Protein AF-A0AAP0NWX2-F1 (afdb_monomer)

Nearest PDB structures (foldseek):
  8ppl-assembly1_Iv  TM=1.596E-01  e=1.992E+00  Homo sap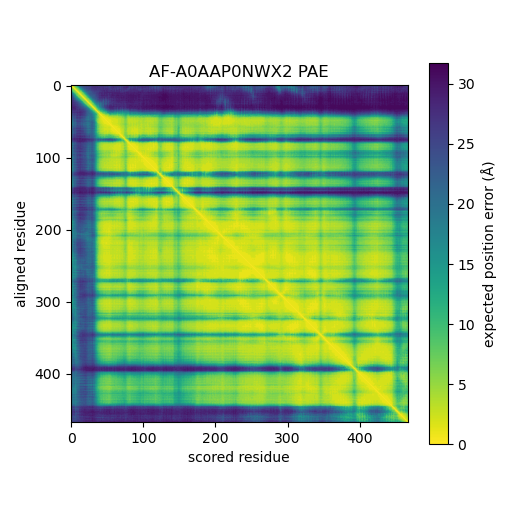iens
  7l2l-assembly1_C  TM=1.118E-01  e=9.864E+00  Rattus norvegicus

Mean predicted aligned error: 10.88 Å

Secondary structure (DSSP, 8-state):
--------------------------------S-TTHHHHHHHHHHHHHHHHHTT--HHHHHHHHHHHHHHHHH-TTS---HHHHHHHHHHH--GGGSSSHHHHHHHHHHHHHHHHHHHS-TTTTTSHHHHHHHHHHHHHHH-SHHHHTS-HHHHHHHHHHHHHHHHHHHTSPPSS--TT--THHHHSHHHHHHHHHHHHGGGB-SS-TTSB-TTHHHHHHHHGGGHHHHT--HHHHHHHHHHHHHHHHHHH--HHHHHHHHHHHHHHHTS---HHHHHHHHTSEEEEEETTEEEEEEHHHHHHHHHHHHHHHHHTTHHHHSTT-HHHHHHHHHHHHHH-EEEE-TTS-EEEEPTTT-HHHHHHHHHHHHHHHHHHHHHHHHHHHHHHHH-----SS-HHHHHHHHHHHHHHHIIIIIHHHHTTT-TTHHHHHHHHHHHHHHTTGGGGGG--S--HHHHHHHHTT--

Foldseek 3Di:
DEDDDDDDDDDDDDDDDDDDDDDDDDDDDDDDDDPPVVVVVVVVVLVVLLCVLLVPDPLRVVQLVVLCVVVCVVCVPDDDAPLNSLLSCLLRDACVSDPDNVVVLVSQLVSLVLLCQQQVFPVNVPDPLSVLLNVLSVCSNPDPCVRPPDDNVVSVVSSVSSVVSVVVQQPDQAPLNDPLHGPSLQRVQVVLLVVVLSLLSSQADPVHNLDGDPCSVVSVVVCVSCCSNSVNDLLNVLLSNLLVLVVSCVVRVNVVSLVSSLVSLLCNVPDDDDVSVVVSQQSQWDWYADPNDIDIGGPSLNSLVSLQVVLLVCLLACVVRDLVPLPVVLSSVSSNLSSAHWDADPVRDIDGHHCVVHLPVQLVVLLNSLLRNLVVVLVVLVVVLVVVVPDPDDDDADSLLVSLVVLVVVLVSCVPRPCVSSCVRHVCSNVSSVVSSCVSSVVVPCVVVVDPDDDPNNVSNVVSVVD

pLDDT: mean 81.98, std 18.94, range [22.3, 98.44]

Sequence (467 aa):
MVAFGFCSHSLEDKKKEKKSRLLSRHKSKREKIYSQSETSQMHLDLFEVVRSQMQIAETMDACIRQSLVQLASSTAYREIYVPQISLELLTGICKYNFPSEKLYIQWKKRQANILEELLCTSASLKTDECRDVKNMLAMIKSNEQWDISSCPLEHAEVLLTIKKYSSKLSSGPGKFGLPGETIYWTSGYHLNIKLYQKLLSCVFDILDESQLVEEAEEILNLMKFTWTALGITQKIHNALYGWLLLKQYVETGEMRLLDHAILEIQKIQGSEKDEKEIAYISCLVCSITINGSKLSVNLVDAIFMSMSVWCGCKLKDYHLNLSQEPMTFKRILTLLVSVGMLASDESGVLKLVRPVTEPELAARLIKGLIENSVHATCKQLNDVYENFNMNSKPRKQHPLAMLAHQVKLIAEKESNDFIPVLRNWCPEAGIVSSMKFHKFYGDKLPFLDKVSCLSEDVICVFLWLLC

Radius of gyration: 30.28 Å; Cα contacts (8 Å, |Δi|>4): 450; chains: 1; bounding box: 86×48×90 Å

Organism: NCBI:txid152371

InterPro domains:
  IPR008528 Protein unc-13 homologue [PTHR31280] (10-462)
  IPR060298 Protein unc-13 homolog, third domain [PF27629] (234-348)

Solvent-accessible surface area (backbone atoms only — not comparable to full-atom values): 26698 Å² total; per-residue (Å²): 98,90,55,76,83,82,85,79,85,89,77,90,78,91,80,83,91,78,93,80,84,89,82,88,81,87,81,82,92,78,84,89,90,60,83,66,64,52,53,56,49,51,52,53,54,51,50,50,51,43,34,56,44,66,69,53,53,66,72,56,51,52,51,52,52,61,30,44,47,58,54,59,71,74,37,85,89,55,92,71,39,66,61,60,53,42,52,39,44,67,71,55,57,58,64,87,81,39,99,40,67,69,58,36,54,53,51,48,33,49,42,37,49,54,41,42,53,55,65,56,31,88,84,44,61,82,37,70,68,36,52,51,47,51,52,52,37,48,48,66,54,70,39,69,47,72,79,73,71,61,56,74,65,58,56,50,51,53,53,50,51,47,49,52,52,52,50,55,54,56,70,42,80,34,92,61,72,52,90,71,41,36,55,53,45,68,63,24,29,73,60,30,51,52,53,48,55,57,55,62,53,40,34,33,29,81,92,45,67,67,40,67,41,94,58,33,68,60,51,56,58,58,49,57,78,46,19,60,50,36,56,50,47,74,60,55,45,28,46,54,48,18,48,50,29,39,52,42,20,74,76,57,66,35,62,67,35,44,52,52,14,41,53,31,39,44,54,52,73,74,47,83,89,51,68,49,60,52,57,50,47,58,64,43,68,30,47,41,55,58,97,85,46,78,44,80,38,25,47,63,58,47,50,26,50,54,52,14,52,54,33,49,63,50,46,40,37,31,67,79,72,27,64,93,36,49,69,58,46,52,49,42,52,51,36,24,53,60,51,10,42,74,41,66,50,99,87,68,50,78,45,70,44,33,48,91,82,39,45,68,63,36,22,51,53,51,48,50,34,52,53,45,18,53,50,54,50,54,50,54,51,46,56,52,46,53,58,56,66,72,50,87,68,92,76,95,71,49,67,66,42,54,49,49,52,52,52,46,57,51,51,54,45,41,58,71,54,46,33,73,60,44,36,79,62,23,77,57,43,60,58,57,54,50,53,49,55,51,48,60,56,54,75,66,48,71,63,59,84,74,58,90,68,89,44,74,62,52,49,50,43,52,62,62,75,79,107

Structure (mmCIF, N/CA/C/O backbone):
data_AF-A0AAP0NWX2-F1
#
_entry.id   AF-A0AAP0NWX2-F1
#
loop_
_atom_site.group_PDB
_atom_site.id
_atom_site.type_symbol
_atom_site.label_atom_id
_atom_site.label_alt_id
_atom_site.label_comp_id
_atom_site.label_asym_id
_atom_site.label_entity_id
_atom_site.label_seq_id
_atom_site.pdbx_PDB_ins_code
_atom_site.Cartn_x
_atom_site.Cartn_y
_atom_site.Cartn_z
_atom_site.occupancy
_atom_site.B_iso_or_equiv
_atom_site.auth_seq_id
_atom_site.auth_comp_id
_atom_site.auth_asym_id
_atom_site.auth_atom_id
_atom_site.pdbx_PDB_model_num
ATOM 1 N N . MET A 1 1 ? 5.489 -0.541 11.997 1.00 29.17 1 MET A N 1
ATOM 2 C CA . MET A 1 1 ? 5.219 -1.319 10.772 1.00 29.17 1 MET A CA 1
ATOM 3 C C . MET A 1 1 ? 6.551 -1.838 10.253 1.00 29.17 1 MET A C 1
ATOM 5 O O . MET A 1 1 ? 7.248 -1.081 9.613 1.00 29.17 1 MET A O 1
ATOM 9 N N . VAL A 1 2 ? 6.974 -3.063 10.579 1.00 22.30 2 VAL A N 1
ATOM 10 C CA . VAL A 1 2 ? 8.194 -3.611 9.957 1.00 22.30 2 VAL A CA 1
ATOM 11 C C . VAL A 1 2 ? 7.811 -4.043 8.542 1.00 22.30 2 VAL A C 1
ATOM 13 O O . VAL A 1 2 ? 7.205 -5.094 8.359 1.00 22.30 2 VAL A O 1
ATOM 16 N N . ALA A 1 3 ? 8.053 -3.177 7.559 1.00 24.89 3 ALA A N 1
ATOM 17 C CA . ALA A 1 3 ? 7.933 -3.526 6.151 1.00 24.89 3 ALA A CA 1
ATOM 18 C C . ALA A 1 3 ? 9.197 -4.301 5.762 1.00 24.89 3 ALA A C 1
ATOM 20 O O . ALA A 1 3 ? 10.256 -3.709 5.566 1.00 24.89 3 ALA A O 1
ATOM 21 N N . PHE A 1 4 ? 9.105 -5.629 5.720 1.00 26.47 4 PHE A N 1
ATOM 22 C CA . PHE A 1 4 ? 10.127 -6.442 5.071 1.00 26.47 4 PHE A CA 1
ATOM 23 C C . PHE A 1 4 ? 9.959 -6.295 3.558 1.00 26.47 4 PHE A C 1
ATOM 25 O O . PHE A 1 4 ? 8.898 -6.600 3.014 1.00 26.47 4 PHE A O 1
ATOM 32 N N . GLY A 1 5 ? 11.001 -5.798 2.891 1.00 27.88 5 GLY A N 1
ATOM 33 C CA . GLY A 1 5 ? 11.106 -5.840 1.439 1.00 27.88 5 GLY A CA 1
ATOM 34 C C . GLY A 1 5 ? 11.200 -7.294 0.990 1.00 27.88 5 GLY A C 1
ATOM 35 O O . GLY A 1 5 ? 12.194 -7.964 1.261 1.00 27.88 5 GLY A O 1
ATOM 36 N N . PHE A 1 6 ? 10.156 -7.787 0.331 1.00 26.56 6 PHE A N 1
ATOM 37 C CA . PHE A 1 6 ? 10.177 -9.094 -0.309 1.00 26.56 6 PHE A CA 1
ATOM 38 C C . PHE A 1 6 ? 10.807 -8.958 -1.695 1.00 26.56 6 PHE A C 1
ATOM 40 O O . PHE A 1 6 ? 10.245 -8.331 -2.590 1.00 26.56 6 PHE A O 1
ATOM 47 N N . CYS A 1 7 ? 11.983 -9.559 -1.861 1.00 24.28 7 CYS A N 1
ATOM 48 C CA . CYS A 1 7 ? 12.506 -9.950 -3.161 1.00 24.28 7 CYS A CA 1
ATOM 49 C C . CYS A 1 7 ? 12.338 -11.471 -3.239 1.00 24.28 7 CYS A C 1
ATOM 51 O O . CYS A 1 7 ? 13.065 -12.202 -2.567 1.00 24.28 7 CYS A O 1
ATOM 53 N N . SER A 1 8 ? 11.331 -11.948 -3.971 1.00 26.86 8 SER A N 1
ATOM 54 C CA . SER A 1 8 ? 11.120 -13.375 -4.228 1.00 26.86 8 SER A CA 1
ATOM 55 C C . SER A 1 8 ? 11.371 -13.692 -5.701 1.00 26.86 8 SER A C 1
ATOM 57 O O . SER A 1 8 ? 10.932 -12.980 -6.605 1.00 26.86 8 SER A O 1
ATOM 59 N N . HIS A 1 9 ? 12.136 -14.762 -5.913 1.00 23.03 9 HIS A N 1
ATOM 60 C CA . HIS A 1 9 ? 12.468 -15.333 -7.210 1.00 23.03 9 HIS A CA 1
ATOM 61 C C . HIS A 1 9 ? 11.254 -16.034 -7.835 1.00 23.03 9 HIS A C 1
ATOM 63 O O . HIS A 1 9 ? 10.495 -16.714 -7.148 1.00 23.03 9 HIS A O 1
ATOM 69 N N . SER A 1 10 ? 11.105 -15.850 -9.147 1.00 23.78 10 SER A N 1
ATOM 70 C CA . SER A 1 10 ? 10.071 -16.441 -9.999 1.00 23.78 10 SER A CA 1
ATOM 71 C C . SER A 1 10 ? 10.256 -17.953 -10.155 1.00 23.78 10 SER A C 1
ATOM 73 O O . SER A 1 10 ? 11.343 -18.400 -10.520 1.00 23.78 10 SER A O 1
ATOM 75 N N . LEU A 1 11 ? 9.180 -18.716 -9.960 1.00 23.06 11 LEU A N 1
ATOM 76 C CA . LEU A 1 11 ? 9.002 -20.062 -10.504 1.00 23.06 11 LEU A CA 1
ATOM 77 C C . LEU A 1 11 ? 7.691 -20.057 -11.295 1.00 23.06 11 LEU A C 1
ATOM 79 O O . LEU A 1 11 ? 6.622 -19.819 -10.738 1.00 23.06 11 LEU A O 1
ATOM 83 N N . GLU A 1 12 ? 7.816 -20.245 -12.608 1.00 26.08 12 GLU A N 1
ATOM 84 C CA . GLU A 1 12 ? 6.704 -20.391 -13.543 1.00 26.08 12 GLU A CA 1
ATOM 85 C C . GLU A 1 12 ? 5.935 -21.680 -13.250 1.00 26.08 12 GLU A C 1
ATOM 87 O O . GLU A 1 12 ? 6.541 -22.745 -13.168 1.00 26.08 12 GLU A O 1
ATOM 92 N N . ASP A 1 13 ? 4.604 -21.606 -13.217 1.00 24.41 13 ASP A N 1
ATOM 93 C CA . ASP A 1 13 ? 3.773 -22.770 -13.507 1.00 24.41 13 ASP A CA 1
ATOM 94 C C . ASP A 1 13 ? 2.505 -22.371 -14.271 1.00 24.41 13 ASP A C 1
ATOM 96 O O . ASP A 1 13 ? 1.693 -21.549 -13.846 1.00 24.41 13 ASP A O 1
ATOM 100 N N . LYS A 1 14 ? 2.348 -22.983 -15.448 1.00 31.62 14 LYS A N 1
ATOM 101 C CA . LYS A 1 14 ? 1.219 -22.814 -16.368 1.00 31.62 14 LYS A CA 1
ATOM 102 C C . LYS A 1 14 ? -0.035 -23.479 -15.798 1.00 31.62 14 LYS A C 1
ATOM 104 O O . LYS A 1 14 ? -0.017 -24.682 -15.535 1.00 31.62 14 LYS A O 1
ATOM 109 N N . LYS A 1 15 ? -1.175 -22.774 -15.760 1.00 28.69 15 LYS A N 1
ATOM 110 C CA . LYS A 1 15 ? -2.492 -23.415 -15.592 1.00 28.69 15 LYS A CA 1
ATOM 111 C C . LYS A 1 15 ? -3.532 -22.961 -16.614 1.00 28.69 15 LYS A C 1
ATOM 113 O O . LYS A 1 15 ? -3.684 -21.790 -16.929 1.00 28.69 15 LYS A O 1
ATOM 118 N N . LYS A 1 16 ? -4.212 -23.986 -17.133 1.00 29.00 16 LYS A N 1
ATOM 119 C CA . LYS A 1 16 ? -5.269 -23.993 -18.146 1.00 29.00 16 LYS A CA 1
ATOM 120 C C . LYS A 1 16 ? -6.567 -23.389 -17.609 1.00 29.00 16 LYS A C 1
ATOM 122 O O . LYS A 1 16 ? -7.012 -23.761 -16.525 1.00 29.00 16 LYS A O 1
ATOM 127 N N . GLU A 1 17 ? -7.205 -22.572 -18.440 1.00 26.56 17 GLU A N 1
ATOM 128 C CA . GLU A 1 17 ? -8.569 -22.074 -18.268 1.00 26.56 17 GLU A CA 1
ATOM 129 C C . GLU A 1 17 ? -9.598 -23.213 -18.152 1.00 26.56 17 GLU A C 1
ATOM 131 O O . GLU A 1 17 ? -9.622 -24.151 -18.957 1.00 26.56 17 GLU A O 1
ATOM 136 N N . LYS A 1 18 ? -10.528 -23.076 -17.203 1.00 26.42 18 LYS A N 1
ATOM 137 C CA . LYS A 1 18 ? -11.835 -23.737 -17.241 1.00 26.42 18 LYS A CA 1
ATOM 138 C C . LYS A 1 18 ? -12.917 -22.708 -16.928 1.00 26.42 18 LYS A C 1
ATOM 140 O O . LYS A 1 18 ? -13.032 -22.240 -15.804 1.00 26.42 18 LYS A O 1
ATOM 145 N N . LYS A 1 19 ? -13.723 -22.391 -17.944 1.00 28.16 19 LYS A N 1
ATOM 146 C CA . LYS A 1 19 ? -14.977 -21.636 -17.829 1.00 28.16 19 LYS A CA 1
ATOM 147 C C . LYS A 1 19 ? -15.970 -22.379 -16.931 1.00 28.16 19 LYS A C 1
ATOM 149 O O . LYS A 1 19 ? -16.298 -23.529 -17.223 1.00 28.16 19 LYS A O 1
ATOM 154 N N . SER A 1 20 ? -16.561 -21.678 -15.970 1.00 28.25 20 SER A N 1
ATOM 155 C CA . SER A 1 20 ? -17.864 -22.025 -15.393 1.00 28.25 20 SER A CA 1
ATOM 156 C C . SER A 1 20 ? -18.819 -20.841 -15.530 1.00 28.25 20 SER A C 1
ATOM 158 O O . SER A 1 20 ? -18.505 -19.717 -15.158 1.00 28.25 20 SER A O 1
ATOM 160 N N . ARG A 1 21 ? -19.970 -21.116 -16.149 1.00 32.41 21 ARG A N 1
ATOM 161 C CA . ARG A 1 21 ? -21.127 -20.224 -16.306 1.00 32.41 21 ARG A CA 1
ATOM 162 C C . ARG A 1 21 ? -22.021 -20.289 -15.057 1.00 32.41 21 ARG A C 1
ATOM 164 O O . ARG A 1 21 ? -22.013 -21.324 -14.397 1.00 32.41 21 ARG A O 1
ATOM 171 N N . LEU A 1 22 ? -22.917 -19.291 -14.951 1.00 28.72 22 LEU A N 1
ATOM 172 C CA . LEU A 1 22 ? -24.149 -19.183 -14.127 1.00 28.72 22 LEU A CA 1
ATOM 173 C C . LEU A 1 22 ? -23.907 -18.445 -12.790 1.00 28.72 22 LEU A C 1
ATOM 175 O O . LEU A 1 22 ? -22.984 -18.802 -12.080 1.00 28.72 22 LEU A O 1
ATOM 179 N N . LEU A 1 23 ? -24.651 -17.403 -12.386 1.00 30.31 23 LEU A N 1
ATOM 180 C CA . LEU A 1 23 ? -26.062 -17.045 -12.607 1.00 30.31 23 LEU A CA 1
ATOM 181 C C . LEU A 1 23 ? -26.246 -15.511 -12.700 1.00 30.31 23 LEU A C 1
ATOM 183 O O . LEU A 1 23 ? -26.022 -14.804 -11.725 1.00 30.31 23 LEU A O 1
ATOM 187 N N . SER A 1 24 ? -26.742 -14.991 -13.827 1.00 27.64 24 SER A N 1
ATOM 188 C CA . SER A 1 24 ? -27.189 -13.594 -13.933 1.00 27.64 24 SER A CA 1
ATOM 189 C C . SER A 1 24 ? -28.643 -13.470 -13.465 1.00 27.64 24 SER A C 1
ATOM 191 O O . SER A 1 24 ? -29.558 -13.963 -14.132 1.00 27.64 24 SER A O 1
ATOM 193 N N . ARG A 1 25 ? -28.885 -12.811 -12.328 1.00 30.16 25 ARG A N 1
ATOM 194 C CA . ARG A 1 25 ? -30.241 -12.537 -11.832 1.00 30.16 25 ARG A CA 1
ATOM 195 C C . ARG A 1 25 ? -30.752 -11.225 -12.436 1.00 30.16 25 ARG A C 1
ATOM 197 O O . ARG A 1 25 ? -30.307 -10.142 -12.075 1.00 30.16 25 ARG A O 1
ATOM 204 N N . HIS A 1 26 ? -31.697 -11.329 -13.368 1.00 31.86 26 HIS A N 1
ATOM 205 C CA . HIS A 1 26 ? -32.399 -10.187 -13.957 1.00 31.86 26 HIS A CA 1
ATOM 206 C C . HIS A 1 26 ? -33.158 -9.382 -12.884 1.00 31.86 26 HIS A C 1
ATOM 208 O O . HIS A 1 26 ? -34.018 -9.935 -12.198 1.00 31.86 26 HIS A O 1
ATOM 214 N N . LYS A 1 27 ? -32.912 -8.069 -12.789 1.00 35.59 27 LYS A N 1
ATOM 215 C CA . LYS A 1 27 ? -33.818 -7.114 -12.128 1.00 35.59 27 LYS A CA 1
ATOM 216 C C . LYS A 1 27 ? -34.510 -6.262 -13.196 1.00 35.59 27 LYS A C 1
ATOM 218 O O . LYS A 1 27 ? -33.868 -5.513 -13.927 1.00 35.59 27 LYS A O 1
ATOM 223 N N . SER A 1 28 ? -35.829 -6.414 -13.311 1.00 32.31 28 SER A N 1
ATOM 224 C CA . SER A 1 28 ? -36.685 -5.599 -14.175 1.00 32.31 28 SER A CA 1
ATOM 225 C C . SER A 1 28 ? -37.014 -4.258 -13.516 1.00 32.31 28 SER A C 1
ATOM 227 O O . SER A 1 28 ? -37.432 -4.224 -12.360 1.00 32.31 28 SER A O 1
ATOM 229 N N . LYS A 1 29 ? -36.900 -3.178 -14.295 1.00 40.47 29 LYS A N 1
ATOM 230 C CA . LYS A 1 29 ? -37.388 -1.819 -14.007 1.00 40.47 29 LYS A CA 1
ATOM 231 C C . LYS A 1 29 ? -38.841 -1.804 -13.503 1.00 40.47 29 LYS A C 1
ATOM 233 O O . LYS A 1 29 ? -39.741 -2.208 -14.238 1.00 40.47 29 LYS A O 1
ATOM 238 N N . ARG A 1 30 ? -39.074 -1.195 -12.338 1.00 31.00 30 ARG A N 1
ATOM 239 C CA . ARG A 1 30 ? -40.299 -0.436 -12.027 1.00 31.00 30 ARG A CA 1
ATOM 240 C C . ARG A 1 30 ? -39.942 0.727 -11.104 1.00 31.00 30 ARG A C 1
ATOM 242 O O . ARG A 1 30 ? -39.325 0.532 -10.067 1.00 31.00 30 ARG A O 1
ATOM 249 N N . GLU A 1 31 ? -40.261 1.933 -11.556 1.00 31.31 31 GLU A N 1
ATOM 250 C CA . GLU A 1 31 ? -39.946 3.195 -10.892 1.00 31.31 31 GLU A CA 1
ATOM 251 C C . GLU A 1 31 ? -40.904 3.517 -9.735 1.00 31.31 31 GLU A C 1
ATOM 253 O O . GLU A 1 31 ? -42.111 3.323 -9.858 1.00 31.31 31 GLU A O 1
ATOM 258 N N . LYS A 1 32 ? -40.311 4.129 -8.697 1.00 41.72 32 LYS A N 1
ATOM 259 C CA . LYS A 1 32 ? -40.834 5.181 -7.802 1.00 41.72 32 LYS A CA 1
ATOM 260 C C . LYS A 1 32 ? -42.114 4.866 -7.012 1.00 41.72 32 LYS A C 1
ATOM 262 O O . LYS A 1 32 ? -43.208 5.038 -7.530 1.00 41.72 32 LYS A O 1
ATOM 267 N N . ILE A 1 33 ? -41.932 4.525 -5.725 1.00 37.34 33 ILE A N 1
ATOM 268 C CA . ILE A 1 33 ? -42.497 5.145 -4.490 1.00 37.34 33 ILE A CA 1
ATOM 269 C C . ILE A 1 33 ? -42.065 4.259 -3.288 1.00 37.34 33 ILE A C 1
ATOM 271 O O . ILE A 1 33 ? -42.912 3.583 -2.752 1.00 37.34 33 ILE A O 1
ATOM 275 N N . TYR A 1 34 ? -40.783 4.181 -2.874 1.00 36.03 34 TYR A N 1
ATOM 276 C CA . TYR A 1 34 ? -40.351 3.525 -1.598 1.00 36.03 34 TYR A CA 1
ATOM 277 C C . TYR A 1 34 ? -38.897 3.900 -1.190 1.00 36.03 34 TYR A C 1
ATOM 279 O O . TYR A 1 34 ? -38.043 3.047 -0.983 1.00 36.03 34 TYR A O 1
ATOM 287 N N . SER A 1 35 ? -38.554 5.187 -1.064 1.00 46.91 35 SER A N 1
ATOM 288 C CA . SER A 1 35 ? -37.136 5.610 -0.975 1.00 46.91 35 SER A CA 1
ATOM 289 C C . SER A 1 35 ? -36.419 5.412 0.378 1.00 46.91 35 SER A C 1
ATOM 291 O O . SER A 1 35 ? -35.196 5.523 0.425 1.00 46.91 35 SER A O 1
ATOM 293 N N . GLN A 1 36 ? -37.121 5.126 1.482 1.00 43.00 36 GLN A N 1
ATOM 294 C CA . GLN A 1 36 ? -36.490 4.905 2.803 1.00 43.00 36 GLN A CA 1
ATOM 295 C C . GLN A 1 36 ? -36.390 3.426 3.204 1.00 43.00 36 GLN A C 1
ATOM 297 O O . GLN A 1 36 ? -35.421 3.036 3.845 1.00 43.00 36 GLN A O 1
ATOM 302 N N . SER A 1 37 ? -37.346 2.582 2.804 1.00 51.66 37 SER A N 1
ATOM 303 C CA . SER A 1 37 ? -37.275 1.139 3.076 1.00 51.66 37 SER A CA 1
ATOM 304 C C . SER A 1 37 ? -36.263 0.431 2.172 1.00 51.66 37 SER A C 1
ATOM 306 O O . SER A 1 37 ? -35.606 -0.508 2.610 1.00 51.66 37 SER A O 1
ATOM 308 N N . GLU A 1 38 ? -36.102 0.897 0.928 1.00 56.00 38 GLU A N 1
ATOM 309 C CA . GLU A 1 38 ? -35.147 0.325 -0.031 1.00 56.00 38 GLU A CA 1
ATOM 310 C C . GLU A 1 38 ? -33.689 0.574 0.376 1.00 56.00 38 GLU A C 1
ATOM 312 O O . GLU A 1 38 ? -32.863 -0.325 0.251 1.00 56.00 38 GLU A O 1
ATOM 317 N N . THR A 1 39 ? -33.368 1.752 0.925 1.00 61.22 39 THR A N 1
ATOM 318 C CA . THR A 1 39 ? -32.007 2.075 1.391 1.00 61.22 39 THR A CA 1
ATOM 319 C C . THR A 1 39 ? -31.630 1.276 2.634 1.00 61.22 39 THR A C 1
ATOM 321 O O . THR A 1 39 ? -30.529 0.733 2.698 1.00 61.22 39 THR A O 1
ATOM 324 N N . SER A 1 40 ? -32.545 1.116 3.597 1.00 67.12 40 SER A N 1
ATOM 325 C CA . SER A 1 40 ? -32.315 0.248 4.759 1.00 67.12 40 SER A CA 1
ATOM 326 C C . SER A 1 40 ? -32.128 -1.219 4.368 1.00 67.12 40 SER A C 1
ATOM 328 O O . SER A 1 40 ? -31.230 -1.867 4.899 1.00 67.12 40 SER A O 1
ATOM 330 N N . GLN A 1 41 ? -32.914 -1.731 3.415 1.00 74.00 41 GLN A N 1
ATOM 331 C CA . GLN A 1 41 ? -32.748 -3.101 2.923 1.00 74.00 41 GLN A CA 1
ATOM 332 C C . GLN A 1 41 ? -31.418 -3.282 2.179 1.00 74.00 41 GLN A C 1
ATOM 334 O O . GLN A 1 41 ? -30.712 -4.254 2.419 1.00 74.00 41 GLN A O 1
ATOM 339 N N . MET A 1 42 ? -31.029 -2.311 1.349 1.00 78.00 42 MET A N 1
ATOM 340 C CA . MET A 1 42 ? -29.745 -2.323 0.646 1.00 78.00 42 MET A CA 1
ATOM 341 C C . MET A 1 42 ? -28.557 -2.362 1.617 1.00 78.00 42 MET A C 1
ATOM 343 O O . MET A 1 42 ? -27.613 -3.116 1.406 1.00 78.00 42 MET A O 1
ATOM 347 N N . HIS A 1 43 ? -28.601 -1.590 2.708 1.00 80.69 43 HIS A N 1
ATOM 348 C CA . HIS A 1 43 ? -27.553 -1.636 3.730 1.00 80.69 43 HIS A CA 1
ATOM 349 C C . HIS A 1 43 ? -27.485 -2.990 4.445 1.00 80.69 43 HIS A C 1
ATOM 351 O O . HIS A 1 43 ? -26.385 -3.460 4.725 1.00 80.69 43 HIS A O 1
ATOM 357 N N . LEU A 1 44 ? -28.627 -3.625 4.729 1.00 84.44 44 LEU A N 1
ATOM 358 C CA . LEU A 1 44 ? -28.660 -4.961 5.332 1.00 84.44 44 LEU A CA 1
ATOM 359 C C . LEU A 1 44 ? -28.017 -6.005 4.417 1.00 84.44 44 LEU A C 1
ATOM 361 O O . LEU A 1 44 ? -27.168 -6.765 4.879 1.00 84.44 44 LEU A O 1
ATOM 365 N N . ASP A 1 45 ? -28.351 -5.978 3.127 1.00 88.69 45 ASP A N 1
ATOM 366 C CA . ASP A 1 45 ? -27.769 -6.880 2.131 1.00 88.69 45 ASP A CA 1
ATOM 367 C C . ASP A 1 45 ? -26.240 -6.673 2.030 1.00 88.69 45 ASP A C 1
ATOM 369 O O . ASP A 1 45 ? -25.476 -7.637 2.042 1.00 88.69 45 ASP A O 1
ATOM 373 N N . LEU A 1 46 ? -25.767 -5.418 2.039 1.00 92.38 46 LEU A N 1
ATOM 374 C CA . LEU A 1 46 ? -24.331 -5.098 2.044 1.00 92.38 46 LEU A CA 1
ATOM 375 C C . LEU A 1 46 ? -23.614 -5.586 3.308 1.00 92.38 46 LEU A C 1
ATOM 377 O O . LEU A 1 46 ? -22.481 -6.063 3.228 1.00 92.38 46 LEU A O 1
ATOM 381 N N . PHE A 1 47 ? -24.244 -5.485 4.482 1.00 91.19 47 PHE A N 1
ATOM 382 C CA . PHE A 1 47 ? -23.652 -6.010 5.711 1.00 91.19 47 PHE A CA 1
ATOM 383 C C . PHE A 1 47 ? -23.498 -7.533 5.672 1.00 91.19 47 PHE A C 1
ATOM 385 O O . PHE A 1 47 ? -22.511 -8.037 6.205 1.00 91.19 47 PHE A O 1
ATOM 392 N N . GLU A 1 48 ? -24.420 -8.257 5.032 1.00 91.88 48 GLU A N 1
ATOM 393 C CA . GLU A 1 48 ? -24.280 -9.702 4.818 1.00 91.88 48 GLU A CA 1
ATOM 394 C C . GLU A 1 48 ? -23.108 -10.032 3.888 1.00 91.88 48 GLU A C 1
ATOM 396 O O . GLU A 1 48 ? -22.326 -10.938 4.190 1.00 91.88 48 GLU A O 1
ATOM 401 N N . VAL A 1 49 ? -22.917 -9.256 2.812 1.00 93.31 49 VAL A N 1
ATOM 402 C CA . VAL A 1 49 ? -21.740 -9.399 1.939 1.00 93.31 49 VAL A CA 1
ATOM 403 C C . VAL A 1 49 ? -20.459 -9.180 2.743 1.00 93.31 49 VAL A C 1
ATOM 405 O O . VAL A 1 49 ? -19.591 -10.051 2.756 1.00 93.31 49 VAL A O 1
ATOM 408 N N . VAL A 1 50 ? -20.358 -8.077 3.493 1.00 93.44 50 VAL A N 1
ATOM 409 C CA . VAL A 1 50 ? -19.181 -7.786 4.332 1.00 93.44 50 VAL A CA 1
ATOM 410 C C . VAL A 1 50 ? -18.943 -8.896 5.357 1.00 93.44 50 VAL A C 1
ATOM 412 O O . VAL A 1 50 ? -17.814 -9.358 5.506 1.00 93.44 50 VAL A O 1
ATOM 415 N N . ARG A 1 51 ? -19.989 -9.375 6.040 1.00 94.62 51 ARG A N 1
ATOM 416 C CA . ARG A 1 51 ? -19.892 -10.477 7.007 1.00 94.62 51 ARG A CA 1
ATOM 417 C C . ARG A 1 51 ? -19.318 -11.738 6.359 1.00 94.62 51 ARG A C 1
ATOM 419 O O . ARG A 1 51 ? -18.419 -12.356 6.936 1.00 94.62 51 ARG A O 1
ATOM 426 N N . SER A 1 52 ? -19.818 -12.100 5.176 1.00 93.31 52 SER A N 1
ATOM 427 C CA . SER A 1 52 ? -19.340 -13.252 4.409 1.00 93.31 52 SER A CA 1
ATOM 428 C C . SER A 1 52 ? -17.876 -13.080 3.999 1.00 93.31 52 SER A C 1
ATOM 430 O O . SER A 1 52 ? -17.064 -13.959 4.280 1.00 93.31 52 SER A O 1
ATOM 432 N N . GLN A 1 53 ? -17.508 -11.924 3.435 1.00 93.56 53 GLN A N 1
ATOM 433 C CA . GLN A 1 53 ? -16.129 -11.621 3.025 1.00 93.56 53 GLN A CA 1
ATOM 434 C C . GLN A 1 53 ? -15.153 -11.596 4.218 1.00 93.56 53 GLN A C 1
ATOM 436 O O . GLN A 1 53 ? -13.996 -11.993 4.107 1.00 93.56 53 GLN A O 1
ATOM 441 N N . MET A 1 54 ? -15.618 -11.209 5.408 1.00 92.19 54 MET A N 1
ATOM 442 C CA . MET A 1 54 ? -14.830 -11.286 6.646 1.00 92.19 54 MET A CA 1
ATOM 443 C C . MET A 1 54 ? -14.827 -12.671 7.305 1.00 92.19 54 MET A C 1
ATOM 445 O O . MET A 1 54 ? -14.160 -12.845 8.328 1.00 92.19 54 MET A O 1
ATOM 449 N N . GLN A 1 55 ? -15.568 -13.639 6.757 1.00 93.38 55 GLN A N 1
ATOM 450 C CA . GLN A 1 55 ? -15.737 -14.988 7.303 1.00 93.38 55 GLN A CA 1
ATOM 451 C C . GLN A 1 55 ? -16.248 -14.977 8.755 1.00 93.38 55 GLN A C 1
ATOM 453 O O . GLN A 1 55 ? -15.820 -15.762 9.605 1.00 93.38 55 GLN A O 1
ATOM 458 N N . ILE A 1 56 ? -17.173 -14.061 9.058 1.00 91.94 56 ILE A N 1
ATOM 459 C CA . ILE A 1 56 ? -17.793 -13.947 10.380 1.00 91.94 56 ILE A CA 1
ATOM 460 C C . ILE A 1 56 ? -19.014 -14.872 10.439 1.00 91.94 56 ILE A C 1
ATOM 462 O O . ILE A 1 56 ? -19.931 -14.782 9.618 1.00 91.94 56 ILE A O 1
ATOM 466 N N . ALA A 1 57 ? -19.040 -15.759 11.435 1.00 91.44 57 ALA A N 1
ATOM 467 C CA . ALA A 1 57 ? -20.173 -16.651 11.672 1.00 91.44 57 ALA A CA 1
ATOM 468 C C . ALA A 1 57 ? -21.439 -15.862 12.048 1.00 91.44 57 ALA A C 1
ATOM 470 O O . ALA A 1 57 ? -21.376 -14.951 12.873 1.00 91.44 57 ALA A O 1
ATOM 471 N N . GLU A 1 58 ? -22.593 -16.259 11.508 1.00 91.44 58 GLU A N 1
ATOM 472 C CA . GLU A 1 58 ? -23.890 -15.599 11.747 1.00 91.44 58 GLU A CA 1
ATOM 473 C C . GLU A 1 58 ? -24.255 -15.531 13.231 1.00 91.44 58 GLU A C 1
ATOM 475 O O . GLU A 1 58 ? -24.727 -14.508 13.715 1.00 91.44 58 GLU A O 1
ATOM 480 N N . THR A 1 59 ? -23.969 -16.593 13.986 1.00 89.38 59 THR A N 1
ATOM 481 C CA . THR A 1 59 ? -24.218 -16.638 15.433 1.00 89.38 59 THR A CA 1
ATOM 482 C C . THR A 1 59 ? -23.388 -15.608 16.195 1.00 89.38 59 THR A C 1
ATOM 484 O O . THR A 1 59 ? -23.887 -14.976 17.126 1.00 89.38 59 THR A O 1
ATOM 487 N N . MET A 1 60 ? -22.133 -15.407 15.787 1.00 87.56 60 MET A N 1
ATOM 488 C CA . MET A 1 60 ? -21.253 -14.407 16.386 1.00 87.56 60 MET A CA 1
ATOM 489 C C . MET A 1 60 ? -21.652 -12.991 15.979 1.00 87.56 60 MET A C 1
ATOM 491 O O . MET A 1 60 ? -21.648 -12.108 16.833 1.00 87.56 60 MET A O 1
ATOM 495 N N . ASP A 1 61 ? -22.024 -12.775 14.715 1.00 91.06 61 ASP A N 1
ATOM 496 C CA . ASP A 1 61 ? -22.532 -11.483 14.245 1.00 91.06 61 ASP A CA 1
ATOM 497 C C . ASP A 1 61 ? -23.811 -11.086 14.997 1.00 91.06 61 ASP A C 1
ATOM 499 O O . ASP A 1 61 ? -23.878 -10.003 15.577 1.00 91.06 61 ASP A O 1
ATOM 503 N N . ALA A 1 62 ? -24.782 -11.999 15.100 1.00 89.25 62 ALA A N 1
ATOM 504 C CA . ALA A 1 62 ? -26.021 -11.778 15.841 1.00 89.25 62 ALA A CA 1
ATOM 505 C C . ALA A 1 62 ? -25.762 -11.463 17.324 1.00 89.25 62 ALA A C 1
ATOM 507 O O . ALA A 1 62 ? -26.335 -10.514 17.860 1.00 89.25 62 ALA A O 1
ATOM 508 N N . CYS A 1 63 ? -24.856 -12.207 17.971 1.00 88.00 63 CYS A N 1
ATOM 509 C CA . CYS A 1 63 ? -24.456 -11.955 19.355 1.00 88.00 63 CYS A CA 1
ATOM 510 C C . CYS A 1 63 ? -23.845 -10.556 19.525 1.00 88.00 63 CYS A C 1
ATOM 512 O O . CYS A 1 63 ? -24.228 -9.820 20.432 1.00 88.00 63 CYS A O 1
ATOM 514 N N . ILE A 1 64 ? -22.915 -10.170 18.645 1.00 89.94 64 ILE A N 1
ATOM 515 C CA . ILE A 1 64 ? -22.257 -8.858 18.681 1.00 89.94 64 ILE A CA 1
ATOM 516 C C . ILE A 1 64 ? -23.278 -7.741 18.466 1.00 89.94 64 ILE A C 1
ATOM 518 O O . ILE A 1 64 ? -23.306 -6.781 19.238 1.00 89.94 64 ILE A O 1
ATOM 522 N N . ARG A 1 65 ? -24.146 -7.868 17.455 1.00 89.56 65 ARG A N 1
ATOM 523 C CA . ARG A 1 65 ? -25.200 -6.884 17.183 1.00 89.56 65 ARG A CA 1
ATOM 524 C C . ARG A 1 65 ? -26.112 -6.715 18.385 1.00 89.56 65 ARG A C 1
ATOM 526 O O . ARG A 1 65 ? -26.344 -5.579 18.783 1.00 89.56 65 ARG A O 1
ATOM 533 N N . GLN A 1 66 ? -26.570 -7.814 18.989 1.00 86.50 66 GLN A N 1
ATOM 534 C CA . GLN A 1 66 ? -27.437 -7.786 20.166 1.00 86.50 66 GLN A CA 1
ATOM 535 C C . GLN A 1 66 ? -26.790 -7.033 21.335 1.00 86.50 66 GLN A C 1
ATOM 537 O O . GLN A 1 66 ? -27.440 -6.178 21.936 1.00 86.50 66 GLN A O 1
ATOM 542 N N . SER A 1 67 ? -25.513 -7.295 21.627 1.00 85.00 67 SER A N 1
ATOM 543 C CA . SER A 1 67 ? -24.791 -6.588 22.692 1.00 85.00 67 SER A CA 1
ATOM 544 C C . SER A 1 67 ? -24.615 -5.095 22.395 1.00 85.00 67 SER A C 1
ATOM 546 O O . SER A 1 67 ? -24.646 -4.282 23.311 1.00 85.00 67 SER A O 1
ATOM 548 N N . LEU A 1 68 ? -24.481 -4.707 21.123 1.00 87.25 68 LEU A N 1
ATOM 549 C CA . LEU A 1 68 ? -24.314 -3.306 20.723 1.00 87.25 68 LEU A CA 1
ATOM 550 C C . LEU A 1 68 ? -25.633 -2.524 20.595 1.00 87.25 68 LEU A C 1
ATOM 552 O O . LEU A 1 68 ? -25.590 -1.296 20.496 1.00 87.25 68 LEU A O 1
ATOM 556 N N . VAL A 1 69 ? -26.803 -3.178 20.645 1.00 83.56 69 VAL A N 1
ATOM 557 C CA . VAL A 1 69 ? -28.107 -2.481 20.644 1.00 83.56 69 VAL A CA 1
ATOM 558 C C . VAL A 1 69 ? -28.211 -1.511 21.825 1.00 83.56 69 VAL A C 1
ATOM 560 O O . VAL A 1 69 ? -28.703 -0.393 21.664 1.00 83.56 69 VAL A O 1
ATOM 563 N N . GLN A 1 70 ? -27.713 -1.907 23.002 1.00 71.56 70 GLN A N 1
ATOM 564 C CA . GLN A 1 70 ? -27.729 -1.058 24.196 1.00 71.56 70 GLN A CA 1
ATOM 565 C C . GLN A 1 70 ? -26.881 0.202 23.997 1.00 71.56 70 GLN A C 1
ATOM 567 O O . GLN A 1 70 ? -27.379 1.308 24.231 1.00 71.56 70 GLN A O 1
ATOM 572 N N . LEU A 1 71 ? -25.671 0.058 23.443 1.00 74.50 71 LEU A N 1
ATOM 573 C CA . LEU A 1 71 ? -24.833 1.192 23.056 1.00 74.50 71 LEU A CA 1
ATOM 574 C C . LEU A 1 71 ? -25.596 2.138 22.126 1.00 74.50 71 LEU A C 1
ATOM 576 O O . LEU A 1 71 ? -25.758 3.302 22.482 1.00 74.50 71 LEU A O 1
ATOM 580 N N . ALA A 1 72 ? -26.153 1.623 21.025 1.00 70.81 72 ALA A N 1
ATOM 581 C CA . ALA A 1 72 ? -26.883 2.414 20.033 1.00 70.81 72 ALA A CA 1
ATOM 582 C C . ALA A 1 72 ? -28.097 3.161 20.620 1.00 70.81 72 ALA A C 1
ATOM 584 O O . ALA A 1 72 ? -28.344 4.314 20.266 1.00 70.81 72 ALA A O 1
ATOM 585 N N . SER A 1 73 ? -28.827 2.537 21.551 1.00 70.06 73 SER A N 1
ATOM 586 C CA . SER A 1 73 ? -29.976 3.158 22.227 1.00 70.06 73 SER A CA 1
ATOM 587 C C . SER A 1 73 ? -29.583 4.270 23.211 1.00 70.06 73 SER A C 1
ATOM 589 O O . SER A 1 73 ? -30.337 5.221 23.408 1.00 70.06 73 SER A O 1
ATOM 591 N N . SER A 1 74 ? -28.385 4.186 23.799 1.00 62.34 74 SER A N 1
ATOM 592 C CA . SER A 1 74 ? -27.865 5.163 24.766 1.00 62.34 74 SER A CA 1
ATOM 593 C C . SER A 1 74 ? -27.144 6.355 24.118 1.00 62.34 74 SER A C 1
ATOM 595 O O . SER A 1 74 ? -26.953 7.391 24.758 1.00 62.34 74 SER A O 1
ATOM 597 N N . THR A 1 75 ? -26.740 6.230 22.849 1.00 59.38 75 THR A N 1
ATOM 598 C CA . THR A 1 75 ? -25.832 7.161 22.157 1.00 59.38 75 THR A CA 1
ATOM 599 C C . THR A 1 75 ? -26.501 7.963 21.044 1.00 59.38 75 THR A C 1
ATOM 601 O O . THR A 1 75 ? -25.804 8.356 20.114 1.00 59.38 75 THR A O 1
ATOM 604 N N . ALA A 1 76 ? -27.807 8.247 21.115 1.00 48.09 76 ALA A N 1
ATOM 605 C CA . ALA A 1 76 ? -28.585 8.851 20.018 1.00 48.09 76 ALA A CA 1
ATOM 606 C C . ALA A 1 76 ? -27.983 10.126 19.363 1.00 48.09 76 ALA A C 1
ATOM 608 O O . ALA A 1 76 ? -28.416 10.502 18.280 1.00 48.09 76 ALA A O 1
ATOM 609 N N . TYR A 1 77 ? -26.966 10.762 19.968 1.00 49.25 77 TYR A N 1
ATOM 610 C CA . TYR A 1 77 ? -26.257 11.930 19.429 1.00 49.25 77 TYR A CA 1
ATOM 611 C C . TYR A 1 77 ? -24.729 11.945 19.676 1.00 49.25 77 TYR A C 1
ATOM 613 O O . TYR A 1 77 ? -24.126 13.016 19.644 1.00 49.25 77 TYR A O 1
ATOM 621 N N . ARG A 1 78 ? -24.074 10.805 19.966 1.00 64.44 78 ARG A N 1
ATOM 622 C CA . ARG A 1 78 ? -22.612 10.756 20.210 1.00 64.44 78 ARG A CA 1
ATOM 623 C C . ARG A 1 78 ? -21.883 9.839 19.235 1.00 64.44 78 ARG A C 1
ATOM 625 O O . ARG A 1 78 ? -22.316 8.718 18.992 1.00 64.44 78 ARG A O 1
ATOM 632 N N . GLU A 1 79 ? -20.740 10.310 18.742 1.00 73.12 79 GLU A N 1
ATOM 633 C CA . GLU A 1 79 ? -19.801 9.505 17.959 1.00 73.12 79 GLU A CA 1
ATOM 634 C C . GLU A 1 79 ? -19.293 8.319 18.792 1.00 73.12 79 GLU A C 1
ATOM 636 O O . GLU A 1 79 ? -18.947 8.455 19.970 1.00 73.12 79 GLU A O 1
ATOM 641 N N . ILE A 1 80 ? -19.291 7.137 18.174 1.00 83.44 80 ILE A N 1
ATOM 642 C CA . ILE A 1 80 ? -18.866 5.881 18.792 1.00 83.44 80 ILE A CA 1
ATOM 643 C C . ILE A 1 80 ? -17.429 5.599 18.355 1.00 83.44 80 ILE A C 1
ATOM 645 O O . ILE A 1 80 ? -17.144 5.548 17.160 1.00 83.44 80 ILE A O 1
ATOM 649 N N . TYR A 1 81 ? -16.536 5.360 19.317 1.00 87.38 81 TYR A N 1
ATOM 650 C CA . TYR A 1 81 ? -15.142 5.000 19.051 1.00 87.38 81 TYR A CA 1
ATOM 651 C C . TYR A 1 81 ? -14.837 3.569 19.511 1.00 87.38 81 TYR A C 1
ATOM 653 O O . TYR A 1 81 ? -15.614 2.921 20.219 1.00 87.38 81 TYR A O 1
ATOM 661 N N . VAL A 1 82 ? -13.676 3.058 19.095 1.00 90.31 82 VAL A N 1
ATOM 662 C CA . VAL A 1 82 ? -13.246 1.672 19.346 1.00 90.31 82 VAL A CA 1
ATOM 663 C C . VAL A 1 82 ? -13.250 1.282 20.841 1.00 90.31 82 VAL A C 1
ATOM 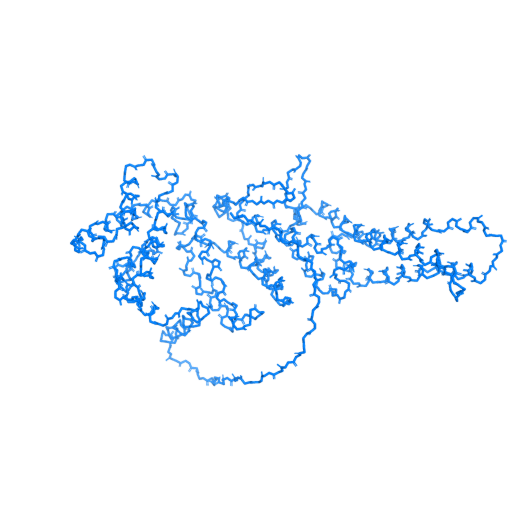665 O O . VAL A 1 82 ? -13.688 0.166 21.148 1.00 90.31 82 VAL A O 1
ATOM 668 N N . PRO A 1 83 ? -12.837 2.145 21.798 1.00 90.94 83 PRO A N 1
ATOM 669 C CA . PRO A 1 83 ? -12.913 1.808 23.220 1.00 90.94 83 PRO A CA 1
ATOM 670 C C . PRO A 1 83 ? -14.344 1.583 23.718 1.00 90.94 83 PRO A C 1
ATOM 672 O O . PRO A 1 83 ? -14.586 0.640 24.465 1.00 90.94 83 PRO A O 1
ATOM 675 N N . GLN A 1 84 ? -15.304 2.404 23.282 1.00 89.44 84 GLN A N 1
ATOM 676 C CA . GLN A 1 84 ? -16.710 2.282 23.673 1.00 89.44 84 GLN A CA 1
ATOM 677 C C . GLN A 1 84 ? -17.307 0.973 23.155 1.00 89.44 84 GLN A C 1
ATOM 679 O O . GLN A 1 84 ? -17.993 0.288 23.908 1.00 89.44 84 GLN A O 1
ATOM 684 N N . ILE A 1 85 ? -16.985 0.590 21.914 1.00 90.94 85 ILE A N 1
ATOM 685 C CA . ILE A 1 85 ? -17.389 -0.705 21.348 1.00 90.94 85 ILE A CA 1
ATOM 686 C C . ILE A 1 85 ? -16.822 -1.845 22.202 1.00 90.94 85 ILE A C 1
ATOM 688 O O . ILE A 1 85 ? -17.564 -2.719 22.635 1.00 90.94 85 ILE A O 1
ATOM 692 N N . SER A 1 86 ? -15.522 -1.815 22.503 1.00 92.44 86 SER A N 1
ATOM 693 C CA . SER A 1 86 ? -14.859 -2.884 23.268 1.00 92.44 86 SER A CA 1
ATOM 694 C C . SER A 1 86 ? -15.415 -3.018 24.695 1.00 92.44 86 SER A C 1
ATOM 696 O O . SER A 1 86 ? -15.574 -4.130 25.195 1.00 92.44 86 SER A O 1
ATOM 698 N N . LEU A 1 87 ? -15.749 -1.896 25.345 1.00 91.56 87 LEU A N 1
ATOM 699 C CA . LEU A 1 87 ? -16.375 -1.876 26.671 1.00 91.56 87 LEU A CA 1
ATOM 700 C C . LEU A 1 87 ? -17.802 -2.418 26.655 1.00 91.56 87 LEU A C 1
ATOM 702 O O . LEU A 1 87 ? -18.174 -3.176 27.551 1.00 91.56 87 LEU A O 1
ATOM 706 N N . GLU A 1 88 ? -18.596 -2.055 25.650 1.00 90.44 88 GLU A N 1
ATOM 707 C CA . GLU A 1 88 ? -19.961 -2.564 25.546 1.00 90.44 88 GLU A CA 1
ATOM 708 C C . GLU A 1 88 ? -19.962 -4.072 25.289 1.00 90.44 88 GLU A C 1
ATOM 710 O O . GLU A 1 88 ? -20.707 -4.817 25.918 1.00 90.44 88 GLU A O 1
ATOM 715 N N . LEU A 1 89 ? -19.057 -4.545 24.432 1.00 91.62 89 LEU A N 1
ATOM 716 C CA . LEU A 1 89 ? -18.892 -5.970 24.178 1.00 91.62 89 LEU A CA 1
ATOM 717 C C . LEU A 1 89 ? -18.501 -6.735 25.450 1.00 91.62 89 LEU A C 1
ATOM 719 O O . LEU A 1 89 ? -19.074 -7.786 25.717 1.00 91.62 89 LEU A O 1
ATOM 723 N N . LEU A 1 90 ? -17.586 -6.197 26.266 1.00 90.12 90 LEU A N 1
ATOM 724 C CA . LEU A 1 90 ? -17.236 -6.771 27.575 1.00 90.12 90 LEU A CA 1
ATOM 725 C C . LEU A 1 90 ? -18.395 -6.752 28.582 1.00 90.12 90 LEU A C 1
ATOM 727 O O . LEU A 1 90 ? -18.395 -7.557 29.508 1.00 90.12 90 LEU A O 1
ATOM 731 N N . THR A 1 91 ? -19.357 -5.843 28.416 1.00 87.62 91 THR A N 1
ATOM 732 C CA . THR A 1 91 ? -20.543 -5.748 29.279 1.00 87.62 91 THR A CA 1
ATOM 733 C C . THR A 1 91 ? -21.621 -6.747 28.852 1.00 87.62 91 THR A C 1
ATOM 735 O O . THR A 1 91 ? -22.251 -7.375 29.698 1.00 87.62 91 THR A O 1
ATOM 738 N N . GLY A 1 92 ? -21.843 -6.887 27.542 1.00 83.69 92 GLY A N 1
ATOM 739 C CA . GLY A 1 92 ? -22.989 -7.608 26.987 1.00 83.69 92 GLY A CA 1
ATOM 740 C C . GLY A 1 92 ? -22.728 -9.046 26.535 1.00 83.69 92 GLY A C 1
ATOM 741 O O . GLY A 1 92 ? -23.695 -9.758 26.278 1.00 83.69 92 GLY A O 1
ATOM 742 N N . ILE A 1 93 ? -21.469 -9.479 26.398 1.00 87.75 93 ILE A N 1
ATOM 743 C CA . ILE A 1 93 ? -21.122 -10.837 25.952 1.00 87.75 93 ILE A CA 1
ATOM 744 C C . ILE A 1 93 ? -20.584 -11.656 27.127 1.00 87.75 93 ILE A C 1
ATOM 746 O O . ILE A 1 93 ? -19.653 -11.245 27.818 1.00 87.75 93 ILE A O 1
ATOM 750 N N . CYS A 1 94 ? -21.128 -12.859 27.311 1.00 84.94 94 CYS A N 1
ATOM 751 C CA . CYS A 1 94 ? -20.783 -13.758 28.408 1.00 84.94 94 CYS A CA 1
ATOM 752 C C . CYS A 1 94 ? -20.156 -15.073 27.912 1.00 84.94 94 CYS A C 1
ATOM 754 O O . CYS A 1 94 ? -20.201 -15.420 26.731 1.00 84.94 94 CYS A O 1
ATOM 756 N N . LYS A 1 95 ? -19.617 -15.864 28.851 1.00 86.81 95 LYS A N 1
ATOM 757 C CA . LYS A 1 95 ? -19.001 -17.180 28.591 1.00 86.81 95 LYS A CA 1
ATOM 758 C C . LYS A 1 95 ? -19.901 -18.133 27.787 1.00 86.81 95 LYS A C 1
ATOM 760 O O . LYS A 1 95 ? -19.399 -18.865 26.939 1.00 86.81 95 LYS A O 1
ATOM 765 N N . TYR A 1 96 ? -21.216 -18.099 28.015 1.00 86.44 96 TYR A N 1
ATOM 766 C CA . TYR A 1 96 ? -22.197 -18.970 27.349 1.00 86.44 96 TYR A CA 1
ATOM 767 C C . TYR A 1 96 ? -22.377 -18.686 25.851 1.00 86.44 96 TYR A C 1
ATOM 769 O O . TYR A 1 96 ? -22.912 -19.525 25.134 1.00 86.44 96 TYR A O 1
ATOM 777 N N . ASN A 1 97 ? -21.914 -17.532 25.362 1.00 86.00 97 ASN A N 1
ATOM 778 C CA . ASN A 1 97 ? -21.949 -17.198 23.938 1.00 86.00 97 ASN A CA 1
ATOM 779 C C . ASN A 1 97 ? -20.828 -17.886 23.137 1.00 86.00 97 ASN A C 1
ATOM 781 O O . ASN A 1 97 ? -20.772 -17.735 21.918 1.00 86.00 97 ASN A O 1
ATOM 785 N N . PHE A 1 98 ? -19.931 -18.631 23.795 1.00 87.31 98 PHE A N 1
ATOM 786 C CA . PHE A 1 98 ? -18.779 -19.266 23.162 1.00 87.31 98 PHE A CA 1
ATOM 787 C C . PHE A 1 98 ? -18.856 -20.798 23.204 1.00 87.31 98 PHE A C 1
ATOM 789 O O . PHE A 1 98 ? -19.254 -21.366 24.219 1.00 87.31 98 PHE A O 1
ATOM 796 N N . PRO A 1 99 ? -18.359 -21.495 22.160 1.00 88.12 99 PRO A N 1
ATOM 797 C CA . PRO A 1 99 ? -18.294 -22.960 22.143 1.00 88.12 99 PRO A CA 1
ATOM 798 C C . PRO A 1 99 ? -17.369 -23.561 23.209 1.00 88.12 99 PRO A C 1
ATOM 800 O O . PRO A 1 99 ? -17.495 -24.730 23.559 1.00 88.12 99 PRO A O 1
ATOM 803 N N . SER A 1 100 ? -16.388 -22.790 23.689 1.00 89.69 100 SER A N 1
ATOM 804 C CA . SER A 1 100 ? -15.481 -23.222 24.750 1.00 89.69 100 SER A CA 1
ATOM 805 C C . SER A 1 100 ? -15.004 -22.045 25.595 1.00 89.69 100 SER A C 1
ATOM 807 O O . SER A 1 100 ? -14.815 -20.932 25.099 1.00 89.69 100 SER A O 1
ATOM 809 N N . GLU A 1 101 ? -14.719 -22.327 26.864 1.00 88.62 101 GLU A N 1
ATOM 810 C CA . GLU A 1 101 ? -14.148 -21.369 27.814 1.00 88.62 101 GLU A CA 1
ATOM 811 C C . GLU A 1 101 ? -12.825 -20.772 27.326 1.00 88.62 101 GLU A C 1
ATOM 813 O O . GLU A 1 101 ? -12.591 -19.573 27.453 1.00 88.62 101 GLU A O 1
ATOM 818 N N . LYS A 1 102 ? -11.990 -21.584 26.671 1.00 89.69 102 LYS A N 1
ATOM 819 C CA . LYS A 1 102 ? -10.720 -21.134 26.094 1.00 89.69 102 LYS A CA 1
ATOM 820 C C . LYS A 1 102 ? -10.914 -20.006 25.076 1.00 89.69 102 LYS A C 1
ATOM 822 O O . LYS A 1 102 ? -10.158 -19.036 25.102 1.00 89.69 102 LYS A O 1
ATOM 827 N N . LEU A 1 103 ? -11.903 -20.123 24.185 1.00 89.81 103 LEU A N 1
ATOM 828 C CA . LEU A 1 103 ? -12.188 -19.098 23.172 1.00 89.81 103 LEU A CA 1
ATOM 829 C C . LEU A 1 103 ? -12.701 -17.808 23.813 1.00 89.81 103 LEU A C 1
ATOM 831 O O . LEU A 1 103 ? -12.269 -16.723 23.427 1.00 89.81 103 LEU A O 1
ATOM 835 N N . TYR A 1 104 ? -13.555 -17.929 24.827 1.00 89.25 104 TYR A N 1
ATOM 836 C CA . TYR A 1 104 ? -14.033 -16.784 25.592 1.00 89.25 104 TYR A CA 1
ATOM 837 C C . TYR A 1 104 ? -12.887 -16.060 26.319 1.00 89.25 104 TYR A C 1
ATOM 839 O O . TYR A 1 104 ? -12.757 -14.845 26.184 1.00 89.25 104 TYR A O 1
ATOM 847 N N . ILE A 1 105 ? -11.987 -16.782 26.999 1.00 88.62 105 ILE A N 1
ATOM 848 C CA . ILE A 1 105 ? -10.815 -16.186 27.668 1.00 88.62 105 ILE A CA 1
ATOM 849 C C . ILE A 1 105 ? -9.911 -15.468 26.655 1.00 88.62 105 ILE A C 1
ATOM 851 O O . ILE A 1 105 ? -9.463 -14.346 26.902 1.00 88.62 105 ILE A O 1
ATOM 855 N N . GLN A 1 106 ? -9.657 -16.080 25.492 1.00 91.25 106 GLN A N 1
ATOM 856 C CA . GLN A 1 106 ? -8.870 -15.456 24.423 1.00 91.25 106 GLN A CA 1
ATOM 857 C C . GLN A 1 106 ? -9.527 -14.175 23.897 1.00 91.25 106 GLN A C 1
ATOM 859 O O . GLN A 1 106 ? -8.847 -13.160 23.721 1.00 91.25 106 GLN A O 1
ATOM 864 N N . TRP A 1 107 ? -10.841 -14.203 23.676 1.00 92.00 107 TRP A N 1
ATOM 865 C CA . TRP A 1 107 ? -11.613 -13.042 23.249 1.00 92.00 107 TRP A CA 1
ATOM 866 C C . TRP A 1 107 ? -11.610 -11.930 24.311 1.00 92.00 107 TRP A C 1
ATOM 868 O O . TRP A 1 107 ? -11.279 -10.791 23.983 1.00 92.00 107 TRP A O 1
ATOM 878 N N . LYS A 1 108 ? -11.861 -12.256 25.586 1.00 91.19 108 LYS A N 1
ATOM 879 C CA . LYS A 1 108 ? -11.847 -11.315 26.721 1.00 91.19 108 LYS A CA 1
ATOM 880 C C . LYS A 1 108 ? -10.488 -10.627 26.843 1.00 91.19 108 LYS A C 1
ATOM 882 O O . LYS A 1 108 ? -10.397 -9.400 26.885 1.00 91.19 108 LYS A O 1
ATOM 887 N N . LYS A 1 109 ? -9.408 -11.415 26.794 1.00 92.75 109 LYS A N 1
ATOM 888 C CA . LYS A 1 109 ? -8.030 -10.908 26.801 1.00 92.75 109 LYS A CA 1
ATOM 889 C C . LYS A 1 109 ? -7.760 -9.986 25.611 1.00 92.75 109 LYS A C 1
ATOM 891 O O . LYS A 1 109 ? -7.101 -8.963 25.778 1.00 92.75 109 LYS A O 1
ATOM 896 N N . ARG A 1 110 ? -8.283 -10.308 24.422 1.00 92.81 110 ARG A N 1
ATOM 897 C CA . ARG A 1 110 ? -8.179 -9.445 23.236 1.00 92.81 110 ARG A CA 1
ATOM 898 C C . ARG A 1 110 ? -8.896 -8.106 23.439 1.00 92.81 110 ARG A C 1
ATOM 900 O O . ARG A 1 110 ? -8.288 -7.088 23.127 1.00 92.81 110 ARG A O 1
ATOM 907 N N . GLN A 1 111 ? -10.116 -8.085 23.984 1.00 93.12 111 GLN A N 1
ATOM 908 C CA . GLN A 1 111 ? -10.830 -6.830 24.279 1.00 93.12 111 GLN A CA 1
ATOM 909 C C . GLN A 1 111 ? -10.055 -5.965 25.283 1.00 93.12 111 GLN A C 1
ATOM 911 O O . GLN A 1 111 ? -9.837 -4.778 25.050 1.00 93.12 111 GLN A O 1
ATOM 916 N N . ALA A 1 112 ? -9.549 -6.569 26.362 1.00 93.06 112 ALA A N 1
ATOM 917 C CA . ALA A 1 112 ? -8.750 -5.856 27.356 1.00 93.06 112 ALA A CA 1
ATOM 918 C C . ALA A 1 112 ? -7.417 -5.331 26.789 1.00 93.06 112 ALA A C 1
ATOM 920 O O . ALA A 1 112 ? -6.975 -4.249 27.163 1.00 93.06 112 ALA A O 1
ATOM 921 N N . ASN A 1 113 ? -6.775 -6.066 25.873 1.00 92.31 113 ASN A N 1
ATOM 922 C CA . ASN A 1 113 ? -5.574 -5.593 25.177 1.00 92.31 113 ASN A CA 1
ATOM 923 C C . ASN A 1 113 ? -5.873 -4.401 24.253 1.00 92.31 113 ASN A C 1
ATOM 925 O O . ASN A 1 113 ? -5.081 -3.468 24.215 1.00 92.31 113 ASN A O 1
ATOM 929 N N . ILE A 1 114 ? -7.005 -4.413 23.537 1.00 92.44 114 ILE A N 1
ATOM 930 C CA . ILE A 1 114 ? -7.441 -3.277 22.705 1.00 92.44 114 ILE A CA 1
ATOM 931 C C . ILE A 1 114 ? -7.644 -2.033 23.575 1.00 92.44 114 ILE A C 1
ATOM 933 O O . ILE A 1 114 ? -7.153 -0.958 23.241 1.00 92.44 114 ILE A O 1
ATOM 937 N N . LEU A 1 115 ? -8.333 -2.183 24.708 1.00 92.88 115 LEU A N 1
ATOM 938 C CA . LEU A 1 115 ? -8.544 -1.084 25.648 1.00 92.88 115 LEU A CA 1
ATOM 939 C C . LEU A 1 115 ? -7.232 -0.569 26.237 1.00 92.88 115 LEU A C 1
ATOM 941 O O . LEU A 1 115 ? -7.057 0.641 26.333 1.00 92.88 115 LEU A O 1
ATOM 945 N N . GLU A 1 116 ? -6.302 -1.454 26.595 1.00 91.06 116 GLU A N 1
ATOM 946 C CA . GLU A 1 116 ? -4.996 -1.034 27.107 1.00 91.06 116 GLU A CA 1
ATOM 947 C C . GLU A 1 116 ? -4.218 -0.234 26.059 1.00 91.06 116 GLU A C 1
ATOM 949 O O . GLU A 1 116 ? -3.713 0.839 26.376 1.00 91.06 116 GLU A O 1
ATOM 954 N N . GLU A 1 117 ? -4.178 -0.693 24.808 1.00 88.75 117 GLU A N 1
ATOM 955 C CA . GLU A 1 117 ? -3.471 0.007 23.730 1.00 88.75 117 GLU A CA 1
ATOM 956 C C . GLU A 1 117 ? -4.052 1.407 23.469 1.00 88.75 117 GLU A C 1
ATOM 958 O O . GLU A 1 117 ? -3.319 2.365 23.236 1.00 88.75 117 GLU A O 1
ATOM 963 N N . LEU A 1 118 ? -5.379 1.551 23.537 1.00 88.81 118 LEU A N 1
ATOM 964 C CA . LEU A 1 118 ? -6.061 2.810 23.224 1.00 88.81 118 LEU A CA 1
ATOM 965 C C . LEU A 1 118 ? -6.108 3.796 24.400 1.00 88.81 118 LEU A C 1
ATOM 967 O O . LEU A 1 118 ? -6.106 5.010 24.181 1.00 88.81 118 LEU A O 1
ATOM 971 N N . LEU A 1 119 ? -6.179 3.298 25.638 1.00 88.44 119 LEU A N 1
ATOM 972 C CA . LEU A 1 119 ? -6.341 4.119 26.843 1.00 88.44 119 LEU A CA 1
ATOM 973 C C . LEU A 1 119 ? -5.008 4.372 27.570 1.00 88.44 119 LEU A C 1
ATOM 975 O O . LEU A 1 119 ? -4.826 5.438 28.162 1.00 88.44 119 LEU A O 1
ATOM 979 N N . CYS A 1 120 ? -4.054 3.439 27.507 1.00 84.00 120 CYS A N 1
ATOM 980 C CA . CYS A 1 120 ? -2.816 3.455 28.294 1.00 84.00 120 CYS A CA 1
ATOM 981 C C . CYS A 1 120 ? -1.565 3.750 27.444 1.00 84.00 120 CYS A C 1
ATOM 983 O O . CYS A 1 120 ? -0.557 3.047 27.521 1.00 84.00 120 CYS A O 1
ATOM 985 N N . THR A 1 121 ? -1.612 4.816 26.645 1.00 70.88 121 THR A N 1
ATOM 986 C CA . THR A 1 121 ? -0.476 5.268 25.824 1.00 70.88 121 THR A CA 1
ATOM 987 C C . THR A 1 121 ? 0.625 5.965 26.632 1.00 70.88 121 THR A C 1
ATOM 989 O O . THR A 1 121 ? 0.411 6.444 27.745 1.00 70.88 121 THR A O 1
ATOM 992 N N . SER A 1 122 ? 1.828 6.082 26.057 1.00 58.22 122 SER A N 1
ATOM 993 C CA . SER A 1 122 ? 2.993 6.706 26.714 1.00 58.22 122 SER A CA 1
ATOM 994 C C . SER A 1 122 ? 2.747 8.140 27.202 1.00 58.22 122 SER A C 1
ATOM 996 O O . SER A 1 122 ? 3.337 8.561 28.197 1.00 58.22 122 SER A O 1
ATOM 998 N N . ALA A 1 123 ? 1.846 8.877 26.547 1.00 56.94 123 ALA A N 1
ATOM 999 C CA . ALA A 1 123 ? 1.429 10.212 26.960 1.00 56.94 123 ALA A CA 1
ATOM 1000 C C . ALA A 1 123 ? 0.437 10.206 28.145 1.00 56.94 123 ALA A C 1
ATOM 1002 O O . ALA A 1 123 ? 0.453 11.151 28.933 1.00 56.94 123 ALA A O 1
ATOM 1003 N N . SER A 1 124 ? -0.388 9.159 28.302 1.00 58.03 124 SER A N 1
ATOM 1004 C CA . SER A 1 124 ? -1.411 9.051 29.358 1.00 58.03 124 SER A CA 1
ATOM 1005 C C . SER A 1 124 ? -0.929 8.362 30.641 1.00 58.03 124 SER A C 1
ATOM 1007 O O . SER A 1 124 ? -1.521 8.577 31.695 1.00 58.03 124 SER A O 1
ATOM 1009 N N . LEU A 1 125 ? 0.198 7.637 30.608 1.00 57.91 125 LEU A N 1
ATOM 1010 C CA . LEU A 1 125 ? 0.788 6.938 31.768 1.00 57.91 125 LEU A CA 1
ATOM 1011 C C . LEU A 1 125 ? 1.237 7.840 32.937 1.00 57.91 125 LEU A C 1
ATOM 1013 O O . LEU A 1 125 ? 1.667 7.329 33.968 1.00 57.91 125 LEU A O 1
ATOM 1017 N N . LYS A 1 126 ? 1.165 9.167 32.797 1.00 60.41 126 LYS A N 1
ATOM 1018 C CA . LYS A 1 126 ? 1.573 10.122 33.841 1.00 60.41 126 LYS A CA 1
ATOM 1019 C C . LYS A 1 126 ? 0.513 10.350 34.924 1.00 60.41 126 LYS A C 1
ATOM 1021 O O . LYS A 1 126 ? 0.802 11.056 35.883 1.00 60.41 126 LYS A O 1
ATOM 1026 N N . THR A 1 127 ? -0.697 9.807 34.774 1.00 73.19 127 THR A N 1
ATOM 1027 C CA . THR A 1 127 ? -1.787 9.996 35.742 1.00 73.19 127 THR A CA 1
ATOM 1028 C C . THR A 1 127 ? -2.045 8.735 36.561 1.00 73.19 127 THR A C 1
ATOM 1030 O O . THR A 1 127 ? -2.021 7.623 36.028 1.00 73.19 127 THR A O 1
ATOM 1033 N N . ASP A 1 128 ? -2.351 8.908 37.851 1.00 80.12 128 ASP A N 1
ATOM 1034 C CA . ASP A 1 128 ? -2.759 7.799 38.724 1.00 80.12 128 ASP A CA 1
ATOM 1035 C C . ASP A 1 128 ? -3.997 7.075 38.163 1.00 80.12 128 ASP A C 1
ATOM 1037 O O . ASP A 1 128 ? -4.008 5.849 38.103 1.00 80.12 128 ASP A O 1
ATOM 1041 N N . GLU A 1 129 ? -4.955 7.820 37.593 1.00 83.25 129 GLU A N 1
ATOM 1042 C CA . GLU A 1 129 ? -6.136 7.265 36.910 1.00 83.25 129 GLU A CA 1
ATOM 1043 C C . GLU A 1 129 ? -5.768 6.272 35.788 1.00 83.25 129 GLU A C 1
ATOM 1045 O O . GLU A 1 129 ? -6.412 5.236 35.633 1.00 83.25 129 GLU A O 1
ATOM 1050 N N . CYS A 1 130 ? -4.726 6.557 34.993 1.00 85.31 130 CYS A N 1
ATOM 1051 C CA . CYS A 1 130 ? -4.288 5.651 33.929 1.00 85.31 130 CYS A CA 1
ATOM 1052 C C . CYS A 1 130 ? -3.687 4.362 34.501 1.00 85.31 130 CYS A C 1
ATOM 1054 O O . CYS A 1 130 ? -3.870 3.285 33.927 1.00 85.31 130 CYS A O 1
ATOM 1056 N N . ARG A 1 131 ? -2.953 4.462 35.615 1.00 86.00 131 ARG A N 1
ATOM 1057 C CA . ARG A 1 131 ? -2.385 3.299 36.306 1.00 86.00 131 ARG A CA 1
ATOM 1058 C C . ARG A 1 131 ? -3.494 2.424 36.887 1.00 86.00 131 ARG A C 1
ATOM 1060 O O . ARG A 1 131 ? -3.431 1.207 36.736 1.00 86.00 131 ARG A O 1
ATOM 1067 N N . ASP A 1 132 ? -4.524 3.032 37.463 1.00 89.31 132 ASP A N 1
ATOM 1068 C CA . ASP A 1 132 ? -5.681 2.314 37.996 1.00 89.31 132 ASP A CA 1
ATOM 1069 C C . ASP A 1 132 ? -6.444 1.590 36.880 1.00 89.31 132 ASP A C 1
ATOM 1071 O O . ASP A 1 132 ? -6.735 0.399 36.996 1.00 89.31 132 ASP A O 1
ATOM 1075 N N . VAL A 1 133 ? -6.677 2.259 35.743 1.00 90.50 133 VAL A N 1
ATOM 1076 C CA . VAL A 1 133 ? -7.271 1.633 34.547 1.00 90.50 133 VAL A CA 1
ATOM 1077 C C . VAL A 1 133 ? -6.422 0.473 34.036 1.00 90.50 133 VAL A C 1
ATOM 1079 O O . VAL A 1 133 ? -6.963 -0.586 33.722 1.00 90.50 133 VAL A O 1
ATOM 1082 N N . LYS A 1 134 ? -5.096 0.619 34.007 1.00 90.38 134 LYS A N 1
ATOM 1083 C CA . LYS A 1 134 ? -4.189 -0.462 33.606 1.00 90.38 134 LYS A CA 1
ATOM 1084 C C . LYS A 1 134 ? -4.274 -1.668 34.547 1.00 90.38 134 LYS A C 1
ATOM 1086 O O . LYS A 1 134 ? -4.305 -2.804 34.074 1.00 90.38 134 LYS A O 1
ATOM 1091 N N . ASN A 1 135 ? -4.370 -1.438 35.856 1.00 89.06 135 ASN A N 1
ATOM 1092 C CA . ASN A 1 135 ? -4.549 -2.500 36.848 1.00 89.06 135 ASN A CA 1
ATOM 1093 C C . ASN A 1 135 ? -5.901 -3.212 36.679 1.00 89.06 135 ASN A C 1
ATOM 1095 O O . ASN A 1 135 ? -5.947 -4.440 36.657 1.00 89.06 135 ASN A O 1
ATOM 1099 N N . MET A 1 136 ? -6.986 -2.461 36.467 1.00 90.75 136 MET A N 1
ATOM 1100 C CA . MET A 1 136 ? -8.309 -3.025 36.173 1.00 90.75 136 MET A CA 1
ATOM 1101 C C . MET A 1 136 ? -8.309 -3.866 34.886 1.00 90.75 136 MET A C 1
ATOM 1103 O O . MET A 1 136 ? -8.867 -4.961 34.850 1.00 90.75 136 MET A O 1
ATOM 1107 N N . LEU A 1 137 ? -7.628 -3.407 33.833 1.00 92.00 137 LEU A N 1
ATOM 1108 C CA . LEU A 1 137 ? -7.466 -4.179 32.598 1.00 92.00 137 LEU A CA 1
ATOM 1109 C C . LEU A 1 137 ? -6.623 -5.440 32.815 1.00 92.00 137 LEU A C 1
ATOM 1111 O O . LEU A 1 137 ? -6.922 -6.476 32.221 1.00 92.00 137 LEU A O 1
ATOM 1115 N N . ALA A 1 138 ? -5.598 -5.391 33.670 1.00 89.62 138 ALA A N 1
ATOM 1116 C CA . ALA A 1 138 ? -4.837 -6.576 34.052 1.00 89.62 138 ALA A CA 1
ATOM 1117 C C . ALA A 1 138 ? -5.726 -7.602 34.771 1.00 89.62 138 ALA A C 1
ATOM 1119 O O . ALA A 1 138 ? -5.671 -8.779 34.415 1.00 89.62 138 ALA A O 1
ATOM 1120 N N . MET A 1 139 ? -6.608 -7.156 35.676 1.00 86.81 139 MET A N 1
ATOM 1121 C CA . MET A 1 139 ? -7.603 -8.020 36.325 1.00 86.81 139 MET A CA 1
ATOM 1122 C C . MET A 1 139 ? -8.534 -8.690 35.305 1.00 86.81 139 MET A C 1
ATOM 1124 O O . MET A 1 139 ? -8.730 -9.899 35.362 1.00 86.81 139 MET A O 1
ATOM 1128 N N . ILE A 1 140 ? -9.051 -7.954 34.314 1.00 88.31 140 ILE A N 1
ATOM 1129 C CA . ILE A 1 140 ? -9.915 -8.538 33.267 1.00 88.31 140 ILE A CA 1
ATOM 1130 C C . ILE A 1 140 ? -9.179 -9.642 32.479 1.00 88.31 140 ILE A C 1
ATOM 1132 O O . ILE A 1 140 ? -9.793 -10.622 32.054 1.00 88.31 140 ILE A O 1
ATOM 1136 N N . LYS A 1 141 ? -7.857 -9.518 32.288 1.00 88.12 141 LYS A N 1
ATOM 1137 C CA . LYS A 1 141 ? -7.040 -10.488 31.536 1.00 88.12 141 LYS A CA 1
ATOM 1138 C C . LYS A 1 141 ? -6.672 -11.738 32.325 1.00 88.12 141 LYS A C 1
ATOM 1140 O O . LYS A 1 141 ? -6.577 -12.804 31.718 1.00 88.12 141 LYS A O 1
ATOM 1145 N N . SER A 1 142 ? -6.340 -11.588 33.606 1.00 78.19 142 SER A N 1
ATOM 1146 C CA . SER A 1 142 ? -5.713 -12.645 34.409 1.00 78.19 142 SER A CA 1
ATOM 1147 C C . SER A 1 142 ? -6.711 -13.534 35.131 1.00 78.19 142 SER A C 1
ATOM 1149 O O . SER A 1 142 ? -6.365 -14.653 35.495 1.00 78.19 142 SER A O 1
ATOM 1151 N N . ASN A 1 143 ? -7.919 -13.039 35.380 1.00 64.38 143 ASN A N 1
ATOM 1152 C CA . ASN A 1 143 ? -8.732 -13.625 36.424 1.00 64.38 143 ASN A CA 1
ATOM 1153 C C . ASN A 1 143 ? -9.663 -14.719 35.876 1.00 64.38 143 ASN A C 1
ATOM 1155 O O . ASN A 1 143 ? -10.626 -14.426 35.165 1.00 64.38 143 ASN A O 1
ATOM 1159 N N . GLU A 1 144 ? -9.407 -15.973 36.259 1.00 56.69 144 GLU A N 1
ATOM 1160 C CA . GLU A 1 144 ? -10.414 -17.049 36.260 1.00 56.69 144 GLU A CA 1
ATOM 1161 C C . GLU A 1 144 ? -11.544 -16.701 37.251 1.00 56.69 144 GLU A C 1
ATOM 1163 O O . GLU A 1 144 ? -12.713 -16.968 36.999 1.00 56.69 144 GLU A O 1
ATOM 1168 N N . GLN A 1 145 ? -11.221 -15.971 38.328 1.00 49.34 145 GLN A N 1
ATOM 1169 C CA . GLN A 1 145 ? -12.185 -15.419 39.288 1.00 49.34 145 GLN A CA 1
ATOM 1170 C C . GLN A 1 145 ? -13.079 -14.305 38.715 1.00 49.34 145 GLN A C 1
ATOM 1172 O O . GLN A 1 145 ? -14.174 -14.123 39.237 1.00 49.34 145 GLN A O 1
ATOM 1177 N N . TRP A 1 146 ? -12.692 -13.627 37.618 1.00 59.41 146 TRP A N 1
ATOM 1178 C CA . TRP A 1 146 ? -13.619 -12.735 36.891 1.00 59.41 146 TRP A CA 1
ATOM 1179 C C . TRP A 1 146 ? -14.823 -13.522 36.356 1.00 59.41 146 TRP A C 1
ATOM 1181 O O . TRP A 1 146 ? -15.886 -12.962 36.150 1.00 59.41 146 TRP A O 1
ATOM 1191 N N . ASP A 1 147 ? -14.678 -14.828 36.137 1.00 56.91 147 ASP A N 1
ATOM 1192 C CA . ASP A 1 147 ? -15.760 -15.665 35.622 1.00 56.91 147 ASP A CA 1
ATOM 1193 C C . ASP A 1 147 ? -16.404 -16.552 36.707 1.00 56.91 147 ASP A C 1
ATOM 1195 O O . ASP A 1 147 ? -17.443 -17.156 36.448 1.00 56.91 147 ASP A O 1
ATOM 1199 N N . ILE A 1 148 ? -15.806 -16.642 37.909 1.00 51.88 148 ILE A N 1
ATOM 1200 C CA . ILE A 1 148 ? -16.179 -17.616 38.956 1.00 51.88 148 ILE A CA 1
ATOM 1201 C C . ILE A 1 148 ? -16.545 -16.967 40.310 1.00 51.88 148 ILE A C 1
ATOM 1203 O O . ILE A 1 148 ? -17.368 -17.539 41.022 1.00 51.88 148 ILE A O 1
ATOM 1207 N N . SER A 1 149 ? -15.971 -15.819 40.709 1.00 48.16 149 SER A N 1
ATOM 1208 C CA . SER A 1 149 ? -16.056 -15.349 42.110 1.00 48.16 149 SER A CA 1
ATOM 1209 C C . SER A 1 149 ? -16.362 -13.869 42.359 1.00 48.16 149 SER A C 1
ATOM 1211 O O . SER A 1 149 ? -16.507 -13.509 43.524 1.00 48.16 149 SER A O 1
ATOM 1213 N N . SER A 1 150 ? -16.450 -13.001 41.352 1.00 45.56 150 SER A N 1
ATOM 1214 C CA . SER A 1 150 ? -16.839 -11.596 41.571 1.00 45.56 150 SER A CA 1
ATOM 1215 C C . SER A 1 150 ? -18.345 -11.394 41.400 1.00 45.56 150 SER A C 1
ATOM 1217 O O . SER A 1 150 ? -18.981 -11.935 40.494 1.00 45.56 150 SER A O 1
ATOM 1219 N N . CYS A 1 151 ? -18.938 -10.616 42.304 1.00 57.09 151 CYS A N 1
ATOM 1220 C CA . CYS A 1 151 ? -20.342 -10.233 42.217 1.00 57.09 151 CYS A CA 1
ATOM 1221 C C . CYS A 1 151 ? -20.572 -9.477 40.889 1.00 57.09 151 CYS A C 1
ATOM 1223 O O . CYS A 1 151 ? -19.751 -8.621 40.550 1.00 57.09 151 CYS A O 1
ATOM 1225 N N . PRO A 1 152 ? -21.674 -9.706 40.144 1.00 64.50 152 PRO A N 1
ATOM 1226 C CA . PRO A 1 152 ? -21.993 -8.954 38.920 1.00 64.50 152 PRO A CA 1
ATOM 1227 C C . PRO A 1 152 ? -21.902 -7.424 39.075 1.00 64.50 152 PRO A C 1
ATOM 1229 O O . PRO A 1 152 ? -21.618 -6.714 38.112 1.00 64.50 152 PRO A O 1
ATOM 1232 N N . LEU A 1 153 ? -22.097 -6.922 40.300 1.00 67.12 153 LEU A N 1
ATOM 1233 C CA . LEU A 1 153 ? -21.935 -5.516 40.674 1.00 67.12 153 LEU A CA 1
ATOM 1234 C C . LEU A 1 153 ? -20.479 -5.021 40.572 1.00 67.12 153 LEU A C 1
ATOM 1236 O O . LEU A 1 153 ? -20.252 -3.955 40.010 1.00 67.12 153 LEU A O 1
ATOM 1240 N N . GLU A 1 154 ? -19.489 -5.795 41.024 1.00 72.75 154 GLU A N 1
ATOM 1241 C CA . GLU A 1 154 ? -18.066 -5.407 40.965 1.00 72.75 154 GLU A CA 1
ATOM 1242 C C . GLU A 1 154 ? -17.564 -5.336 39.514 1.00 72.75 154 GLU A C 1
ATOM 1244 O O . GLU A 1 154 ? -16.824 -4.425 39.138 1.00 72.75 154 GLU A O 1
ATOM 1249 N N . HIS A 1 155 ? -18.024 -6.255 38.659 1.00 77.75 155 HIS A N 1
ATOM 1250 C CA . HIS A 1 155 ? -17.753 -6.216 37.219 1.00 77.75 155 HIS A CA 1
ATOM 1251 C C . HIS A 1 155 ? -18.278 -4.947 36.564 1.00 77.75 155 HIS A C 1
ATOM 1253 O O . HIS A 1 155 ? -17.568 -4.296 35.790 1.00 77.75 155 HIS A O 1
ATOM 1259 N N . ALA A 1 156 ? -19.528 -4.605 36.881 1.00 81.44 156 ALA A N 1
ATOM 1260 C CA . ALA A 1 156 ? -20.164 -3.408 36.372 1.00 81.44 156 ALA A CA 1
ATOM 1261 C C . ALA A 1 156 ? -19.408 -2.156 36.838 1.00 81.44 156 ALA A C 1
ATOM 1263 O O . ALA A 1 156 ? -19.149 -1.273 36.025 1.00 81.44 156 ALA A O 1
ATOM 1264 N N . GLU A 1 157 ? -18.976 -2.090 38.099 1.00 86.06 157 GLU A N 1
ATOM 1265 C CA . GLU A 1 157 ? -18.203 -0.960 38.631 1.00 86.06 157 GLU A CA 1
ATOM 1266 C C . GLU A 1 157 ? -16.840 -0.783 37.950 1.00 86.06 157 GLU A C 1
ATOM 1268 O O . GLU A 1 157 ? -16.476 0.342 37.580 1.00 86.06 157 GLU A O 1
ATOM 1273 N N . VAL A 1 158 ? -16.107 -1.876 37.711 1.00 89.31 158 VAL A N 1
ATOM 1274 C CA . VAL A 1 158 ? -14.830 -1.842 36.978 1.00 89.31 158 VAL A CA 1
ATOM 1275 C C . VAL A 1 158 ? -15.039 -1.308 35.560 1.00 89.31 158 VAL A C 1
ATOM 1277 O 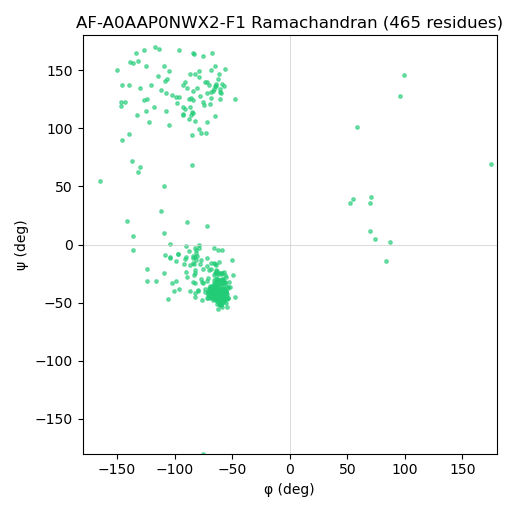O . VAL A 1 158 ? -14.382 -0.345 35.150 1.00 89.31 158 VAL A O 1
ATOM 1280 N N . LEU A 1 159 ? -15.991 -1.876 34.813 1.00 89.88 159 LEU A N 1
ATOM 1281 C CA . LEU A 1 159 ? -16.277 -1.450 33.439 1.00 89.88 159 LEU A CA 1
ATOM 1282 C C . LEU A 1 159 ? -16.793 -0.006 33.384 1.00 89.88 159 LEU A C 1
ATOM 1284 O O . LEU A 1 159 ? -16.386 0.755 32.504 1.00 89.88 159 LEU A O 1
ATOM 1288 N N . LEU A 1 160 ? -17.619 0.417 34.347 1.00 89.50 160 LEU A N 1
ATOM 1289 C CA . LEU A 1 160 ? -18.087 1.800 34.471 1.00 89.50 160 LEU A CA 1
ATOM 1290 C C . LEU A 1 160 ? -16.938 2.774 34.736 1.00 89.50 160 LEU A C 1
ATOM 1292 O O . LEU A 1 160 ? -16.929 3.872 34.175 1.00 89.50 160 LEU A O 1
ATOM 1296 N N . THR A 1 161 ? -15.957 2.392 35.553 1.00 91.56 161 THR A N 1
ATOM 1297 C CA . THR A 1 161 ? -14.787 3.234 35.836 1.00 91.56 161 THR A CA 1
ATOM 1298 C C . THR A 1 161 ? -13.933 3.417 34.583 1.00 91.56 161 THR A C 1
ATOM 1300 O O . THR A 1 161 ? -13.596 4.549 34.224 1.00 91.56 161 THR A O 1
ATOM 1303 N N . ILE A 1 162 ? -13.679 2.338 33.835 1.00 92.50 162 ILE A N 1
ATOM 1304 C CA . ILE A 1 162 ? -12.974 2.417 32.546 1.00 92.50 162 ILE A CA 1
ATOM 1305 C C . ILE A 1 162 ? -13.788 3.242 31.528 1.00 92.50 162 ILE A C 1
ATOM 1307 O O . ILE A 1 162 ? -13.225 4.083 30.824 1.00 92.50 162 ILE A O 1
ATOM 1311 N N . LYS A 1 163 ? -15.120 3.084 31.484 1.00 90.25 163 LYS A N 1
ATOM 1312 C CA . LYS A 1 163 ? -16.027 3.857 30.611 1.00 90.25 163 LYS A CA 1
ATOM 1313 C C . LYS A 1 163 ? -16.000 5.354 30.924 1.00 90.25 163 LYS A C 1
ATOM 1315 O O . LYS A 1 163 ? -15.960 6.167 29.997 1.00 90.25 163 LYS A O 1
ATOM 1320 N N . LYS A 1 164 ? -15.961 5.737 32.206 1.00 89.62 164 LYS A N 1
ATOM 1321 C CA . LYS A 1 164 ? -15.794 7.137 32.642 1.00 89.62 164 LYS A CA 1
ATOM 1322 C C . LYS A 1 164 ? -14.451 7.705 32.185 1.00 89.62 164 LYS A C 1
ATOM 1324 O O . LYS A 1 164 ? -14.420 8.798 31.621 1.00 89.62 164 LYS A O 1
ATOM 1329 N N . TYR A 1 165 ? -13.367 6.949 32.359 1.00 89.69 165 TYR A N 1
ATOM 1330 C CA . TYR A 1 165 ? -12.035 7.362 31.918 1.00 89.69 165 TYR A CA 1
ATOM 1331 C C . TYR A 1 165 ? -11.953 7.537 30.392 1.00 89.69 165 TYR A C 1
ATOM 1333 O O . TYR A 1 165 ? -11.514 8.579 29.907 1.00 89.69 165 TYR A O 1
ATOM 1341 N N . SER A 1 166 ? -12.461 6.571 29.621 1.00 88.62 166 SER A N 1
ATOM 1342 C CA . SER A 1 166 ? -12.543 6.676 28.158 1.00 88.62 166 SER A CA 1
ATOM 1343 C C . SER A 1 166 ? -13.385 7.876 27.711 1.00 88.62 166 SER A C 1
ATOM 1345 O O . SER A 1 166 ? -12.970 8.613 26.819 1.00 88.62 166 SER A O 1
ATOM 1347 N N . SER A 1 167 ? -14.519 8.131 28.369 1.00 86.56 167 SER A N 1
ATOM 1348 C CA . SER A 1 167 ? -15.368 9.289 28.063 1.00 86.56 167 SER A CA 1
ATOM 1349 C C . SER A 1 167 ? -14.627 10.610 28.287 1.00 86.56 167 SER A C 1
ATOM 1351 O O . SER A 1 167 ? -14.673 11.487 27.423 1.00 86.56 167 SER A O 1
ATOM 1353 N N . LYS A 1 168 ? -13.884 10.728 29.398 1.00 86.31 168 LYS A N 1
ATOM 1354 C CA . LYS A 1 168 ? -13.033 11.889 29.704 1.00 86.31 168 LYS A CA 1
ATOM 1355 C C . LYS A 1 168 ? -11.991 12.114 28.606 1.00 86.31 168 LYS A C 1
ATOM 1357 O O . LYS A 1 168 ? -11.890 13.227 28.097 1.00 86.31 168 LYS A O 1
ATOM 1362 N N . LEU A 1 169 ? -11.288 11.061 28.179 1.00 84.50 169 LEU A N 1
ATOM 1363 C CA . LEU A 1 169 ? -10.307 11.138 27.088 1.00 84.50 169 LEU A CA 1
ATOM 1364 C C . LEU A 1 169 ? -10.930 11.574 25.755 1.00 84.50 169 LEU A C 1
ATOM 1366 O O . LEU A 1 169 ? -10.369 12.426 25.073 1.00 84.50 169 LEU A O 1
ATOM 1370 N N . SER A 1 170 ? -12.096 11.029 25.398 1.00 82.25 170 SER A N 1
ATOM 1371 C CA . SER A 1 170 ? -12.790 11.385 24.151 1.00 82.25 170 SER A CA 1
ATOM 1372 C C . SER A 1 170 ? -13.378 12.799 24.145 1.00 82.25 170 SER A C 1
ATOM 1374 O O . SER A 1 170 ? -13.613 13.348 23.079 1.00 82.25 170 SER A O 1
ATOM 1376 N N . SER A 1 171 ? -13.619 13.390 25.322 1.00 81.62 171 SER A N 1
ATOM 1377 C CA . SER A 1 171 ? -14.194 14.738 25.451 1.00 81.62 171 SER A CA 1
ATOM 1378 C C . SER A 1 171 ? -13.179 15.875 25.300 1.00 81.62 171 SER A C 1
ATOM 1380 O O . SER A 1 171 ? -13.571 17.038 25.223 1.00 81.62 171 SER A O 1
ATOM 1382 N N . GLY A 1 172 ? -11.880 15.557 25.287 1.00 75.12 172 GLY A N 1
ATOM 1383 C CA . GLY A 1 172 ? -10.832 16.546 25.060 1.00 75.12 172 GLY A CA 1
ATOM 1384 C C . GLY A 1 172 ? -10.857 17.079 23.622 1.00 75.12 172 GLY A C 1
ATOM 1385 O O . GLY A 1 172 ? -11.242 16.344 22.712 1.00 75.12 172 GLY A O 1
ATOM 1386 N N . PRO A 1 173 ? -10.438 18.335 23.387 1.00 74.56 173 PRO A N 1
ATOM 1387 C CA . PRO A 1 173 ? -10.354 18.873 22.035 1.00 74.56 173 PRO A CA 1
ATOM 1388 C C . PRO A 1 173 ? -9.346 18.079 21.191 1.00 74.56 173 PRO A C 1
ATOM 1390 O O . PRO A 1 173 ? -8.286 17.680 21.684 1.00 74.56 173 PRO A O 1
ATOM 1393 N N . GLY A 1 174 ? -9.671 17.883 19.910 1.00 81.31 174 GLY A N 1
ATOM 1394 C CA . GLY A 1 174 ? -8.731 17.374 18.912 1.00 81.31 174 GLY A CA 1
ATOM 1395 C C . GLY A 1 174 ? -7.475 18.250 18.821 1.00 81.31 174 GLY A C 1
ATOM 1396 O O . GLY A 1 174 ? -7.510 19.450 19.100 1.00 81.31 174 GLY A O 1
ATOM 1397 N N . LYS A 1 175 ? -6.345 17.649 18.443 1.00 87.56 175 LYS A N 1
ATOM 1398 C CA . LYS A 1 175 ? -5.044 18.323 18.369 1.00 87.56 175 LYS A CA 1
ATOM 1399 C C . LYS A 1 175 ? -4.928 19.230 17.140 1.00 87.56 175 LYS A C 1
ATOM 1401 O O . LYS A 1 175 ? -4.231 20.240 17.210 1.00 87.56 175 LYS A O 1
ATOM 1406 N N . PHE A 1 176 ? -5.568 18.874 16.029 1.00 90.44 176 PHE A N 1
ATOM 1407 C CA . PHE A 1 176 ? -5.456 19.576 14.743 1.00 90.44 176 PHE A CA 1
ATOM 1408 C C . PHE A 1 176 ? -6.720 20.363 14.374 1.00 90.44 176 PHE A C 1
ATOM 1410 O O . PHE A 1 176 ? -6.708 21.153 13.429 1.00 90.44 176 PHE A O 1
ATOM 1417 N N . GLY A 1 177 ? -7.807 20.184 15.128 1.00 86.94 1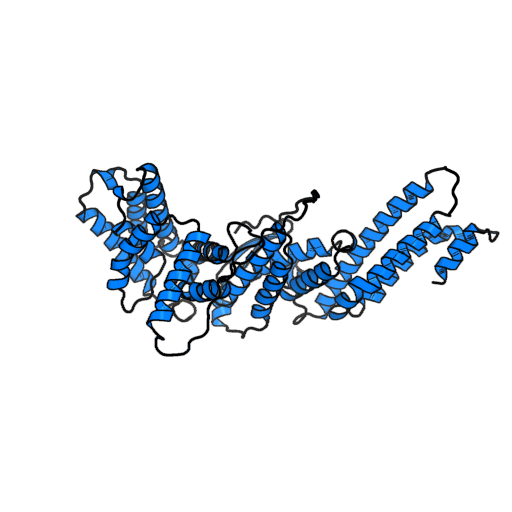77 GLY A N 1
ATOM 1418 C CA . GLY A 1 177 ? -9.084 20.844 14.880 1.00 86.94 177 GLY A CA 1
ATOM 1419 C C . GLY A 1 177 ? -9.764 20.317 13.619 1.00 86.94 177 GLY A C 1
ATOM 1420 O O . GLY A 1 177 ? -10.355 21.108 12.874 1.00 86.94 177 GLY A O 1
ATOM 1421 N N . LEU A 1 178 ? -9.621 19.011 13.361 1.00 89.38 178 LEU A N 1
ATOM 1422 C CA . LEU A 1 178 ? -10.357 18.298 12.318 1.00 89.38 178 LEU A CA 1
ATOM 1423 C C . LEU A 1 178 ? -11.756 17.896 12.840 1.00 89.38 178 LEU A C 1
ATOM 1425 O O . LEU A 1 178 ? -11.911 17.621 14.033 1.00 89.38 178 LEU A O 1
ATOM 1429 N N . PRO A 1 179 ? -12.796 17.865 11.986 1.00 87.69 179 PRO A N 1
ATOM 1430 C CA . PRO A 1 179 ? -14.133 17.435 12.402 1.00 87.69 179 PRO A CA 1
ATOM 1431 C C . PRO A 1 179 ? -14.133 15.991 12.929 1.00 87.69 179 PRO A C 1
ATOM 1433 O O . PRO A 1 179 ? -13.605 15.098 12.269 1.00 87.69 179 PRO A O 1
ATOM 1436 N N . GLY A 1 180 ? -14.721 15.768 14.110 1.00 85.62 180 GLY A N 1
ATOM 1437 C CA . GLY A 1 180 ? -14.780 14.444 14.755 1.00 85.62 180 GLY A CA 1
ATOM 1438 C C . GLY A 1 180 ? -13.429 13.924 15.273 1.00 85.62 180 GLY A C 1
ATOM 1439 O O . GLY A 1 180 ? -13.287 12.749 15.618 1.00 85.62 180 GLY A O 1
ATOM 1440 N N . GLU A 1 181 ? -12.403 14.781 15.311 1.00 88.44 181 GLU A N 1
ATOM 1441 C CA . GLU A 1 181 ? -11.082 14.405 15.799 1.00 88.44 181 GLU A CA 1
ATOM 1442 C C . GLU A 1 181 ? -11.104 14.103 17.297 1.00 88.44 181 GLU A C 1
ATOM 1444 O O . GLU A 1 181 ? -11.554 14.909 18.113 1.00 88.44 181 GLU A O 1
ATOM 1449 N N . THR A 1 182 ? -10.506 12.972 17.666 1.00 87.62 182 THR A N 1
ATOM 1450 C CA . THR A 1 182 ? -10.260 12.613 19.064 1.00 87.62 182 THR A CA 1
ATOM 1451 C C . THR A 1 182 ? -8.805 12.271 19.312 1.00 87.62 182 THR A C 1
ATOM 1453 O O . THR A 1 182 ? -8.030 12.003 18.394 1.00 87.62 182 THR A O 1
ATOM 1456 N N . ILE A 1 183 ? -8.437 12.182 20.590 1.00 86.75 183 ILE A N 1
ATOM 1457 C CA . ILE A 1 183 ? -7.108 11.730 21.010 1.00 86.75 183 ILE A CA 1
ATOM 1458 C C . ILE A 1 183 ? -6.713 10.374 20.390 1.00 86.75 183 ILE A C 1
ATOM 1460 O O . ILE A 1 183 ? -5.544 10.169 20.052 1.00 86.75 183 ILE A O 1
ATOM 1464 N N . TYR A 1 184 ? -7.685 9.486 20.146 1.00 88.12 184 TYR A N 1
ATOM 1465 C CA . TYR A 1 184 ? -7.461 8.146 19.594 1.00 88.12 184 TYR A CA 1
ATOM 1466 C C . TYR A 1 184 ? -6.895 8.155 18.173 1.00 88.12 184 TYR A C 1
ATOM 1468 O O . TYR A 1 184 ? -6.192 7.217 17.795 1.00 88.12 184 TYR A O 1
ATOM 1476 N N . TRP A 1 185 ? -7.128 9.229 17.412 1.00 90.81 185 TRP A N 1
ATOM 1477 C CA . TRP A 1 185 ? -6.585 9.398 16.064 1.00 90.81 185 TRP A CA 1
ATOM 1478 C C . TRP A 1 185 ? -5.058 9.438 16.041 1.00 90.81 185 TRP A C 1
ATOM 1480 O O . TRP A 1 185 ? -4.463 9.130 15.011 1.00 90.81 185 TRP A O 1
ATOM 1490 N N . THR A 1 186 ? -4.425 9.831 17.151 1.00 89.00 186 THR A N 1
ATOM 1491 C CA . THR A 1 186 ? -2.962 9.947 17.266 1.00 89.00 186 THR A CA 1
ATOM 1492 C C . THR A 1 186 ? -2.366 8.981 18.275 1.00 89.00 186 THR A C 1
ATOM 1494 O O . THR A 1 186 ? -1.247 8.520 18.081 1.00 89.00 186 THR A O 1
ATOM 1497 N N . SER A 1 187 ? -3.092 8.643 19.340 1.00 85.19 187 SER A N 1
ATOM 1498 C CA . SER A 1 187 ? -2.593 7.748 20.383 1.00 85.19 187 SER A CA 1
ATOM 1499 C C . SER A 1 187 ? -2.699 6.272 19.966 1.00 85.19 187 SER A C 1
ATOM 1501 O O . SER A 1 187 ? -1.769 5.500 20.183 1.00 85.19 187 SER A O 1
ATOM 1503 N N . GLY A 1 188 ? -3.790 5.896 19.290 1.00 87.38 188 GLY A N 1
ATOM 1504 C CA . GLY A 1 188 ? -4.120 4.519 18.900 1.00 87.38 188 GLY A CA 1
ATOM 1505 C C . GLY A 1 188 ? -4.014 4.221 17.402 1.00 87.38 188 GLY A C 1
ATOM 1506 O O . GLY A 1 188 ? -4.462 3.169 16.945 1.00 87.38 188 GLY A O 1
ATOM 1507 N N . TYR A 1 189 ? -3.448 5.142 16.617 1.00 91.56 189 TYR A N 1
ATOM 1508 C CA . TYR A 1 189 ? -3.519 5.111 15.150 1.00 91.56 189 TYR A CA 1
ATOM 1509 C C . TYR A 1 189 ? -3.021 3.803 14.523 1.00 91.56 189 TYR A C 1
ATOM 1511 O O . TYR A 1 189 ? -3.573 3.341 13.531 1.00 91.56 189 TYR A O 1
ATOM 1519 N N . HIS A 1 190 ? -1.998 3.170 15.097 1.00 91.62 190 HIS A N 1
ATOM 1520 C CA . HIS A 1 190 ? -1.434 1.932 14.566 1.00 91.62 190 HIS A CA 1
ATOM 1521 C C . HIS A 1 190 ? -2.457 0.779 14.587 1.00 91.62 190 HIS A C 1
ATOM 1523 O O . HIS A 1 190 ? -2.530 0.013 13.623 1.00 91.62 190 HIS A O 1
ATOM 1529 N N . LEU A 1 191 ? -3.271 0.677 15.646 1.00 91.81 191 LEU A N 1
ATOM 1530 C CA . LEU A 1 191 ? -4.353 -0.298 15.745 1.00 91.81 191 LEU A CA 1
ATOM 1531 C C . LEU A 1 191 ? -5.483 0.082 14.789 1.00 91.81 191 LEU A C 1
ATOM 1533 O O . LEU A 1 191 ? -5.938 -0.769 14.027 1.00 91.81 191 LEU A O 1
ATOM 1537 N N . ASN A 1 192 ? -5.879 1.356 14.770 1.00 94.19 192 ASN A N 1
ATOM 1538 C CA . ASN A 1 192 ? -6.954 1.833 13.902 1.00 94.19 192 ASN A CA 1
ATOM 1539 C C . ASN A 1 192 ? -6.651 1.601 12.415 1.00 94.19 192 ASN A C 1
ATOM 1541 O O . ASN A 1 192 ? -7.499 1.089 11.689 1.00 94.19 192 ASN A O 1
ATOM 1545 N N . ILE A 1 193 ? -5.422 1.883 11.970 1.00 95.69 193 ILE A N 1
ATOM 1546 C CA . ILE A 1 193 ? -4.973 1.606 10.600 1.00 95.69 193 ILE A CA 1
ATOM 1547 C C . ILE A 1 193 ? -5.037 0.108 10.311 1.00 95.69 193 ILE A C 1
ATOM 1549 O O . ILE A 1 193 ? -5.467 -0.285 9.231 1.00 95.69 193 ILE A O 1
ATOM 1553 N N . LYS A 1 194 ? -4.636 -0.753 11.256 1.00 94.44 194 LYS A N 1
ATOM 1554 C CA . LYS A 1 194 ? -4.696 -2.210 11.062 1.00 94.44 194 LYS A CA 1
ATOM 1555 C C . LYS A 1 194 ? -6.127 -2.730 10.982 1.00 94.44 194 LYS A C 1
ATOM 1557 O O . LYS A 1 194 ? -6.394 -3.600 10.155 1.00 94.44 194 LYS A O 1
ATOM 1562 N N . LEU A 1 195 ? -7.036 -2.184 11.788 1.00 94.62 195 LEU A N 1
ATOM 1563 C CA . LEU A 1 195 ? -8.466 -2.468 11.687 1.00 94.62 195 LEU A CA 1
ATOM 1564 C C . LEU A 1 195 ? -9.007 -2.015 10.329 1.00 94.62 195 LEU A C 1
ATOM 1566 O O . LEU A 1 195 ? -9.647 -2.805 9.643 1.00 94.62 195 LEU A O 1
ATOM 1570 N N . TYR A 1 196 ? -8.669 -0.801 9.890 1.00 97.56 196 TYR A N 1
ATOM 1571 C CA . TYR A 1 196 ? -9.114 -0.281 8.601 1.00 97.56 196 TYR A CA 1
ATOM 1572 C C . TYR A 1 196 ? -8.560 -1.075 7.413 1.00 97.56 196 TYR A C 1
ATOM 1574 O O . TYR A 1 196 ? -9.300 -1.387 6.490 1.00 97.56 196 TYR A O 1
ATOM 1582 N N . GLN A 1 197 ? -7.290 -1.492 7.447 1.00 96.19 197 GLN A N 1
ATOM 1583 C CA . GLN A 1 197 ? -6.717 -2.390 6.436 1.00 96.19 197 GLN A CA 1
ATOM 1584 C C . GLN A 1 197 ? -7.479 -3.719 6.354 1.00 96.19 197 GLN A C 1
ATOM 1586 O O . GLN A 1 197 ? -7.681 -4.247 5.261 1.00 96.19 197 GLN A O 1
ATOM 1591 N N . LYS A 1 198 ? -7.911 -4.263 7.500 1.00 94.69 198 LYS A N 1
ATOM 1592 C CA . LYS A 1 198 ? -8.733 -5.477 7.534 1.00 94.69 198 LYS A CA 1
ATOM 1593 C C . LYS A 1 198 ? -10.143 -5.248 7.007 1.00 94.69 198 LYS A C 1
ATOM 1595 O O . LYS A 1 198 ? -10.628 -6.109 6.287 1.00 94.69 198 LYS A O 1
ATOM 1600 N N . LEU A 1 199 ? -10.752 -4.096 7.282 1.00 95.56 199 LEU A N 1
ATOM 1601 C CA . LEU A 1 199 ? -12.016 -3.712 6.653 1.00 95.56 199 LEU A CA 1
ATOM 1602 C C . LEU A 1 199 ? -11.850 -3.602 5.135 1.00 95.56 199 LEU A C 1
ATOM 1604 O O . LEU A 1 199 ? -12.567 -4.271 4.408 1.00 95.56 199 LEU A O 1
ATOM 1608 N N . LEU A 1 200 ? -10.844 -2.877 4.644 1.00 96.75 200 LEU A N 1
ATOM 1609 C CA . LEU A 1 200 ? -10.579 -2.758 3.205 1.00 96.75 200 LEU A CA 1
ATOM 1610 C C . LEU A 1 200 ? -10.378 -4.107 2.511 1.00 96.75 200 LEU A C 1
ATOM 1612 O O . LEU A 1 200 ? -10.646 -4.208 1.325 1.00 96.75 200 LEU A O 1
ATOM 1616 N N . SER A 1 201 ? -9.937 -5.145 3.225 1.00 93.62 201 SER A N 1
ATOM 1617 C CA . SER A 1 201 ? -9.773 -6.481 2.639 1.00 93.62 201 SER A CA 1
ATOM 1618 C C . SER A 1 201 ? -11.108 -7.123 2.219 1.00 93.62 201 SER A C 1
ATOM 1620 O O . SER A 1 201 ? -11.091 -8.058 1.435 1.00 93.62 201 SER A O 1
ATOM 1622 N N . CYS A 1 202 ? -12.256 -6.619 2.690 1.00 94.06 202 CYS A N 1
ATOM 1623 C CA . CYS A 1 202 ? -13.582 -7.168 2.371 1.00 94.06 202 CYS A CA 1
ATOM 1624 C C . CYS A 1 202 ? -14.038 -6.902 0.933 1.00 94.06 202 CYS A C 1
ATOM 1626 O O . CYS A 1 202 ? -15.060 -7.432 0.518 1.00 94.06 202 CYS A O 1
ATOM 1628 N N . VAL A 1 203 ? -13.342 -6.029 0.201 1.00 96.31 203 VAL A N 1
ATOM 1629 C CA . VAL A 1 203 ? -13.677 -5.723 -1.199 1.00 96.31 203 VAL A CA 1
ATOM 1630 C C . VAL A 1 203 ? -13.123 -6.762 -2.173 1.00 96.31 203 VAL A C 1
ATOM 1632 O O . VAL A 1 203 ? -13.518 -6.759 -3.334 1.00 96.31 203 VAL A O 1
ATOM 1635 N N . PHE A 1 204 ? -12.208 -7.621 -1.720 1.00 95.50 204 PHE A N 1
ATOM 1636 C CA . PHE A 1 204 ? -11.671 -8.731 -2.502 1.00 95.50 204 PHE A CA 1
ATOM 1637 C C . PHE A 1 204 ? -12.522 -9.969 -2.264 1.00 95.50 204 PHE A C 1
ATOM 1639 O O . PHE A 1 204 ? -12.920 -10.219 -1.127 1.00 95.50 204 PHE A O 1
ATOM 1646 N N . ASP A 1 205 ? -12.785 -10.737 -3.318 1.00 94.62 205 ASP A N 1
ATOM 1647 C CA . ASP A 1 205 ? -13.546 -11.975 -3.199 1.00 94.62 205 ASP A CA 1
ATOM 1648 C C . ASP A 1 205 ? -12.725 -13.039 -2.448 1.00 94.62 205 ASP A C 1
ATOM 1650 O O . ASP A 1 205 ? -11.640 -13.433 -2.872 1.00 94.62 205 ASP A O 1
ATOM 1654 N N . ILE A 1 206 ? -13.254 -13.532 -1.326 1.00 92.81 206 ILE A N 1
ATOM 1655 C CA . ILE A 1 206 ? -12.658 -14.623 -0.541 1.00 92.81 206 ILE A CA 1
ATOM 1656 C C . ILE A 1 206 ? -12.434 -15.926 -1.323 1.00 92.81 206 ILE A C 1
ATOM 1658 O O . ILE A 1 206 ? -11.623 -16.748 -0.895 1.00 92.81 206 ILE A O 1
ATOM 1662 N N . LEU A 1 207 ? -13.173 -16.166 -2.411 1.00 92.50 207 LEU A N 1
ATOM 1663 C CA . LEU A 1 207 ? -13.032 -17.363 -3.244 1.00 92.50 207 LEU A CA 1
ATOM 1664 C C . LEU A 1 207 ? -12.010 -17.170 -4.368 1.00 92.50 207 LEU A C 1
ATOM 1666 O O . LEU A 1 207 ? -11.397 -18.145 -4.806 1.00 92.50 207 LEU A O 1
ATOM 1670 N N . ASP A 1 208 ? -11.831 -15.932 -4.821 1.00 92.31 208 ASP A N 1
ATOM 1671 C CA . ASP A 1 208 ? -10.877 -15.549 -5.855 1.00 92.31 208 ASP A CA 1
ATOM 1672 C C . ASP A 1 208 ? -10.326 -14.150 -5.567 1.00 92.31 208 ASP A C 1
ATOM 1674 O O . ASP A 1 208 ? -10.843 -13.139 -6.041 1.00 92.31 208 ASP A O 1
ATOM 1678 N N . GLU A 1 209 ? -9.224 -14.094 -4.820 1.00 87.62 209 GLU A N 1
ATOM 1679 C CA . GLU A 1 209 ? -8.642 -12.824 -4.381 1.00 87.62 209 GLU A CA 1
ATOM 1680 C C . GLU A 1 209 ? -8.095 -11.959 -5.542 1.00 87.62 209 GLU A C 1
ATOM 1682 O O . GLU A 1 209 ? -7.599 -10.854 -5.313 1.00 87.62 209 GLU A O 1
ATOM 1687 N N . SER A 1 210 ? -8.135 -12.444 -6.792 1.00 91.44 210 SER A N 1
ATOM 1688 C CA . SER A 1 210 ? -7.838 -11.636 -7.982 1.00 91.44 210 SER A CA 1
ATOM 1689 C C . SER A 1 210 ? -8.978 -10.682 -8.348 1.00 91.44 210 SER A C 1
ATOM 1691 O O . SER A 1 210 ? -8.748 -9.678 -9.023 1.00 91.44 210 SER A O 1
ATOM 1693 N N . GLN A 1 211 ? -10.200 -10.966 -7.893 1.00 93.75 211 GLN A N 1
ATOM 1694 C CA . GLN A 1 211 ? -11.391 -10.200 -8.226 1.00 93.75 211 GLN A CA 1
ATOM 1695 C C . GLN A 1 211 ? -11.843 -9.315 -7.066 1.00 93.75 211 GLN A C 1
ATOM 1697 O O . GLN A 1 211 ? -11.684 -9.628 -5.883 1.00 93.75 211 GLN A O 1
ATOM 1702 N N . LEU A 1 212 ? -12.444 -8.189 -7.440 1.00 95.69 212 LEU A N 1
ATOM 1703 C CA . LEU A 1 212 ? -13.243 -7.387 -6.529 1.00 95.69 212 LEU A CA 1
ATOM 1704 C C . LEU A 1 212 ? -14.676 -7.924 -6.528 1.00 95.69 212 LEU A C 1
ATOM 1706 O O . LEU A 1 212 ? -15.169 -8.366 -7.567 1.00 95.69 212 LEU A O 1
ATOM 1710 N N . VAL A 1 213 ? -15.346 -7.850 -5.381 1.00 95.56 213 VAL A N 1
ATOM 1711 C CA . VAL A 1 213 ? -16.779 -8.162 -5.283 1.00 95.56 213 VAL A CA 1
ATOM 1712 C C . VAL A 1 213 ? -17.609 -7.153 -6.082 1.00 95.56 213 VAL A C 1
ATOM 1714 O O . VAL A 1 213 ? -17.187 -6.009 -6.269 1.00 95.56 213 VAL A O 1
ATOM 1717 N N . GLU A 1 214 ? -18.793 -7.558 -6.549 1.00 94.12 214 GLU A N 1
ATOM 1718 C CA . GLU A 1 214 ? -19.661 -6.690 -7.363 1.00 94.12 214 GLU A CA 1
ATOM 1719 C C . GLU A 1 214 ? -20.030 -5.396 -6.619 1.00 94.12 214 GLU A C 1
ATOM 1721 O O . GLU A 1 214 ? -20.065 -4.329 -7.226 1.00 94.12 214 GLU A O 1
ATOM 1726 N N . GLU A 1 215 ? -20.211 -5.477 -5.299 1.00 95.19 215 GLU A N 1
ATOM 1727 C CA . GLU A 1 215 ? -20.584 -4.369 -4.415 1.00 95.19 215 GLU A CA 1
ATOM 1728 C C . GLU A 1 215 ? -19.384 -3.583 -3.850 1.00 95.19 215 GLU A C 1
ATOM 1730 O O . GLU A 1 215 ? -19.488 -2.930 -2.806 1.00 95.19 215 GLU A O 1
ATOM 1735 N N . ALA A 1 216 ? -18.199 -3.677 -4.465 1.00 95.31 216 ALA A N 1
ATOM 1736 C CA . ALA A 1 216 ? -16.980 -3.093 -3.904 1.00 95.31 216 ALA A CA 1
ATOM 1737 C C . ALA A 1 216 ? -17.101 -1.576 -3.661 1.00 95.31 216 ALA A C 1
ATOM 1739 O O . ALA A 1 216 ? -16.655 -1.084 -2.623 1.00 95.31 216 ALA A O 1
ATOM 1740 N N . GLU A 1 217 ? -17.727 -0.823 -4.571 1.00 95.19 217 GLU A N 1
ATOM 1741 C CA . GLU A 1 217 ? -17.899 0.628 -4.421 1.00 95.19 217 GLU A CA 1
ATOM 1742 C C . GLU A 1 217 ? -18.866 0.975 -3.277 1.00 95.19 217 GLU A C 1
ATOM 1744 O O . GLU A 1 217 ? -18.606 1.876 -2.471 1.00 95.19 217 GLU A O 1
ATOM 1749 N N . GLU A 1 218 ? -19.963 0.234 -3.151 1.00 95.38 218 GLU A N 1
ATOM 1750 C CA . GLU A 1 218 ? -20.938 0.370 -2.075 1.00 95.38 218 GLU A CA 1
ATOM 1751 C C . GLU A 1 218 ? -20.320 0.035 -0.714 1.00 95.38 218 GLU A C 1
ATOM 1753 O O . GLU A 1 218 ? -20.531 0.765 0.259 1.00 95.38 218 GLU A O 1
ATOM 1758 N N . ILE A 1 219 ? -19.500 -1.017 -0.649 1.00 95.31 219 ILE A N 1
ATOM 1759 C CA . ILE A 1 219 ? -18.747 -1.405 0.548 1.00 95.31 219 ILE A CA 1
ATOM 1760 C C . ILE A 1 219 ? -17.758 -0.300 0.945 1.00 95.31 219 ILE A C 1
ATOM 1762 O O . ILE A 1 219 ? -17.693 0.079 2.117 1.00 95.31 219 ILE A O 1
ATOM 1766 N N . LEU A 1 220 ? -17.021 0.275 -0.010 1.00 96.25 220 LEU A N 1
ATOM 1767 C CA . LEU A 1 220 ? -16.113 1.398 0.254 1.00 96.25 220 LEU A CA 1
ATOM 1768 C C . LEU A 1 220 ? -16.862 2.638 0.762 1.00 96.25 220 LEU A C 1
ATOM 1770 O O . LEU A 1 220 ? -16.392 3.320 1.676 1.00 96.25 220 LEU A O 1
ATOM 1774 N N . ASN A 1 221 ? -18.048 2.920 0.220 1.00 94.75 221 ASN A N 1
ATOM 1775 C CA . ASN A 1 221 ? -18.900 4.003 0.709 1.00 94.75 221 ASN A CA 1
ATOM 1776 C C . ASN A 1 221 ? -19.426 3.730 2.125 1.00 94.75 221 ASN A C 1
ATOM 1778 O O . ASN A 1 221 ? -19.435 4.640 2.953 1.00 94.75 221 ASN A O 1
ATOM 1782 N N . LEU A 1 222 ? -19.781 2.483 2.442 1.00 92.50 222 LEU A N 1
ATOM 1783 C CA . LEU A 1 222 ? -20.173 2.064 3.787 1.00 92.50 222 LEU A CA 1
ATOM 1784 C C . LEU A 1 222 ? -19.018 2.215 4.795 1.00 92.50 222 LEU A C 1
ATOM 1786 O O . LEU A 1 222 ? -19.226 2.626 5.935 1.00 92.50 222 LEU A O 1
ATOM 1790 N N . MET A 1 223 ? -17.775 1.963 4.384 1.00 93.44 223 MET A N 1
ATOM 1791 C CA . MET A 1 223 ? -16.610 2.125 5.261 1.00 93.44 223 MET A CA 1
ATOM 1792 C C . MET A 1 223 ? -16.377 3.571 5.704 1.00 93.44 223 MET A C 1
ATOM 1794 O O . MET A 1 223 ? -15.774 3.774 6.761 1.00 93.44 223 MET A O 1
ATOM 1798 N N . LYS A 1 224 ? -16.885 4.573 4.973 1.00 94.56 224 LYS A N 1
ATOM 1799 C CA . LYS A 1 224 ? -16.776 5.990 5.364 1.00 94.56 224 LYS A CA 1
ATOM 1800 C C . LYS A 1 224 ? -17.402 6.269 6.730 1.00 94.56 224 LYS A C 1
ATOM 1802 O O . LYS A 1 224 ? -16.889 7.103 7.468 1.00 94.56 224 LYS A O 1
ATOM 1807 N N . PHE A 1 225 ? -18.425 5.511 7.133 1.00 91.38 225 PHE A N 1
ATOM 1808 C CA . PHE A 1 225 ? -19.019 5.626 8.472 1.00 91.38 225 PHE A CA 1
ATOM 1809 C C . PHE A 1 225 ? -18.048 5.248 9.603 1.00 91.38 225 PHE A C 1
ATOM 1811 O O . PHE A 1 225 ? -18.258 5.627 10.752 1.00 91.38 225 PHE A O 1
ATOM 1818 N N . THR A 1 226 ? -16.962 4.532 9.294 1.00 93.31 226 THR A N 1
ATOM 1819 C CA . THR A 1 226 ? -15.925 4.157 10.269 1.00 93.31 226 THR A CA 1
ATOM 1820 C C . THR A 1 226 ? -14.795 5.180 10.376 1.00 93.31 226 THR A C 1
ATOM 1822 O O . THR A 1 226 ? -13.977 5.097 11.292 1.00 93.31 226 THR A O 1
ATOM 1825 N N . TRP A 1 227 ? -14.730 6.154 9.463 1.00 94.88 227 TRP A N 1
ATOM 1826 C CA . TRP A 1 227 ? -13.574 7.038 9.317 1.00 94.88 227 TRP A CA 1
ATOM 1827 C C . TRP A 1 227 ? -13.307 7.870 10.558 1.00 94.88 227 TRP A C 1
ATOM 1829 O O . TRP A 1 227 ? -12.182 7.867 11.053 1.00 94.88 227 TRP A O 1
ATOM 1839 N N . THR A 1 228 ? -14.339 8.493 11.122 1.00 91.81 228 THR A N 1
ATOM 1840 C CA . THR A 1 228 ? -14.204 9.279 12.351 1.00 91.81 228 THR A CA 1
ATOM 1841 C C . THR A 1 228 ? -13.780 8.420 13.541 1.00 91.81 228 THR A C 1
ATOM 1843 O O . THR A 1 228 ? -12.928 8.821 14.331 1.00 91.81 228 THR A O 1
ATOM 1846 N N . ALA A 1 229 ? -14.311 7.199 13.650 1.00 91.06 229 ALA A N 1
ATOM 1847 C CA . ALA A 1 229 ? -13.966 6.283 14.736 1.00 91.06 229 ALA A CA 1
ATOM 1848 C C . ALA A 1 229 ? -12.499 5.819 14.677 1.00 91.06 229 ALA A C 1
ATOM 1850 O O . ALA A 1 229 ? -11.892 5.539 15.713 1.00 91.06 229 ALA A O 1
ATOM 1851 N N . LEU A 1 230 ? -11.938 5.730 13.466 1.00 94.56 230 LEU A N 1
ATOM 1852 C CA . LEU A 1 230 ? -10.602 5.195 13.203 1.00 94.56 230 LEU A CA 1
ATOM 1853 C C . LEU A 1 230 ? -9.549 6.278 12.904 1.00 94.56 230 LEU A C 1
ATOM 1855 O O . LEU A 1 230 ? -8.356 5.978 12.915 1.00 94.56 230 LEU A O 1
ATOM 1859 N N . GLY A 1 231 ? -9.948 7.527 12.673 1.00 94.38 231 GLY A N 1
ATOM 1860 C CA . GLY A 1 231 ? -9.049 8.591 12.221 1.00 94.38 231 GLY A CA 1
ATOM 1861 C C . GLY A 1 231 ? -8.585 8.412 10.779 1.00 94.38 231 GLY A C 1
ATOM 1862 O O . GLY A 1 231 ? -7.417 8.601 10.456 1.00 94.38 231 GLY A O 1
ATOM 1863 N N . ILE A 1 232 ? -9.492 7.997 9.897 1.00 96.69 232 ILE A N 1
ATOM 1864 C CA . ILE A 1 232 ? -9.193 7.829 8.475 1.00 96.69 232 ILE A CA 1
ATOM 1865 C C . ILE A 1 232 ? -9.662 9.064 7.723 1.00 96.69 232 ILE A C 1
ATOM 1867 O O . ILE A 1 232 ? -10.839 9.402 7.728 1.00 96.69 232 ILE A O 1
ATOM 1871 N N . THR A 1 233 ? -8.738 9.720 7.036 1.00 95.69 233 THR A N 1
ATOM 1872 C CA . THR A 1 233 ? -9.072 10.766 6.069 1.00 95.69 233 THR A CA 1
ATOM 1873 C C . THR A 1 233 ? -9.107 10.186 4.659 1.00 95.69 233 THR A C 1
ATOM 1875 O O . THR A 1 233 ? -8.598 9.087 4.417 1.00 95.69 233 THR A O 1
ATOM 1878 N N . GLN A 1 234 ? -9.649 10.934 3.695 1.00 95.75 234 GLN A N 1
ATOM 1879 C CA . GLN A 1 234 ? -9.655 10.511 2.292 1.00 95.75 234 GLN A CA 1
ATOM 1880 C C . GLN A 1 234 ? -8.232 10.204 1.789 1.00 95.75 234 GLN A C 1
ATOM 1882 O O . GLN A 1 234 ? -8.032 9.198 1.111 1.00 95.75 234 GLN A O 1
ATOM 1887 N N . LYS A 1 235 ? -7.224 11.015 2.153 1.00 96.31 235 LYS A N 1
ATOM 1888 C CA . LYS A 1 235 ? -5.825 10.768 1.758 1.00 96.31 235 LYS A CA 1
ATOM 1889 C C . LYS A 1 235 ? -5.278 9.471 2.349 1.00 96.31 235 LYS A C 1
ATOM 1891 O O . LYS A 1 235 ? -4.641 8.700 1.631 1.00 96.31 235 LYS A O 1
ATOM 1896 N N . ILE A 1 236 ? -5.545 9.209 3.631 1.00 97.25 236 ILE A N 1
ATOM 1897 C CA . ILE A 1 236 ? -5.135 7.960 4.291 1.00 97.25 236 ILE A CA 1
ATOM 1898 C C . ILE A 1 236 ? -5.835 6.763 3.642 1.00 97.25 236 ILE A C 1
ATOM 1900 O O . ILE A 1 236 ? -5.186 5.755 3.368 1.00 97.25 236 ILE A O 1
ATOM 1904 N N . HIS A 1 237 ? -7.135 6.876 3.355 1.00 97.88 237 HIS A N 1
ATOM 1905 C CA . HIS A 1 237 ? -7.889 5.828 2.679 1.00 97.88 237 HIS A CA 1
ATOM 1906 C C . HIS A 1 237 ? -7.303 5.503 1.305 1.00 97.88 237 HIS A C 1
ATOM 1908 O O . HIS A 1 237 ? -6.968 4.344 1.069 1.00 97.88 237 HIS A O 1
ATOM 1914 N N . ASN A 1 238 ? -7.129 6.505 0.443 1.00 98.19 238 ASN A N 1
ATOM 1915 C CA . ASN A 1 238 ? -6.590 6.317 -0.902 1.00 98.19 238 ASN A CA 1
ATOM 1916 C C . ASN A 1 238 ? -5.190 5.679 -0.852 1.00 98.19 238 ASN A C 1
ATOM 1918 O O . ASN A 1 238 ? -4.886 4.782 -1.635 1.00 98.19 238 ASN A O 1
ATOM 1922 N N . ALA A 1 239 ? -4.345 6.089 0.105 1.00 98.00 239 ALA A N 1
ATOM 1923 C CA . ALA A 1 239 ? -3.005 5.527 0.265 1.00 98.00 239 ALA A CA 1
ATOM 1924 C C . ALA A 1 239 ? -3.055 4.053 0.697 1.00 98.00 239 ALA A C 1
ATOM 1926 O O . ALA A 1 239 ? -2.382 3.208 0.108 1.00 98.00 239 ALA A O 1
ATOM 1927 N N . LEU A 1 240 ? -3.866 3.727 1.709 1.00 98.38 240 LEU A N 1
ATOM 1928 C CA . LEU A 1 240 ? -4.006 2.359 2.212 1.00 98.38 240 LEU A CA 1
ATOM 1929 C C . LEU A 1 240 ? -4.662 1.432 1.186 1.00 98.38 240 LEU A C 1
ATOM 1931 O O . LEU A 1 240 ? -4.218 0.295 1.035 1.00 98.38 240 LEU A O 1
ATOM 1935 N N . TYR A 1 241 ? -5.694 1.908 0.490 1.00 98.44 241 TYR A N 1
ATOM 1936 C CA . TYR A 1 241 ? -6.411 1.118 -0.501 1.00 98.44 241 TYR A CA 1
ATOM 1937 C C . TYR A 1 241 ? -5.566 0.905 -1.759 1.00 98.44 241 TYR A C 1
ATOM 1939 O O . TYR A 1 241 ? -5.398 -0.238 -2.177 1.00 98.44 241 TYR A O 1
ATOM 1947 N N . GLY A 1 242 ? -4.919 1.953 -2.281 1.00 98.25 242 GLY A N 1
ATOM 1948 C CA . GLY A 1 242 ? -3.977 1.833 -3.397 1.00 98.25 242 GLY A CA 1
ATOM 1949 C C . GLY A 1 242 ? -2.809 0.889 -3.091 1.00 98.25 242 GLY A C 1
ATOM 1950 O O . GLY A 1 242 ? -2.418 0.083 -3.935 1.00 98.25 242 GLY A O 1
ATOM 1951 N N . TRP A 1 243 ? -2.290 0.914 -1.859 1.00 98.06 243 TRP A N 1
ATOM 1952 C CA . TRP A 1 243 ? -1.278 -0.047 -1.414 1.00 98.06 243 TRP A CA 1
ATOM 1953 C C . TRP A 1 243 ? -1.800 -1.484 -1.366 1.00 98.06 243 TRP A C 1
ATOM 1955 O O . TRP A 1 243 ? -1.101 -2.398 -1.800 1.00 98.06 243 TRP A O 1
ATOM 1965 N N . LEU A 1 244 ? -3.013 -1.697 -0.849 1.00 97.62 244 LEU A N 1
ATOM 1966 C CA . LEU A 1 244 ? -3.609 -3.028 -0.750 1.00 97.62 244 LEU A CA 1
ATOM 1967 C C . LEU A 1 244 ? -3.920 -3.611 -2.136 1.00 97.62 244 LEU A C 1
ATOM 1969 O O . LEU A 1 244 ? -3.626 -4.775 -2.378 1.00 97.62 244 LEU A O 1
ATOM 1973 N N . LEU A 1 245 ? -4.413 -2.787 -3.063 1.00 98.38 245 LEU A N 1
ATOM 1974 C CA . LEU A 1 245 ? -4.604 -3.147 -4.470 1.00 98.38 245 LEU A CA 1
ATOM 1975 C C . LEU A 1 245 ? -3.281 -3.536 -5.141 1.00 98.38 245 LEU A C 1
ATOM 1977 O O . LEU A 1 245 ? -3.219 -4.555 -5.824 1.00 98.38 245 LEU A O 1
ATOM 1981 N N . LEU A 1 246 ? -2.202 -2.778 -4.901 1.00 98.19 246 LEU A N 1
ATOM 1982 C CA . LEU A 1 246 ? -0.877 -3.155 -5.397 1.00 98.19 246 LEU A CA 1
ATOM 1983 C C . LEU A 1 246 ? -0.406 -4.476 -4.783 1.00 98.19 246 LEU A C 1
ATOM 1985 O O . LEU A 1 246 ? 0.124 -5.321 -5.499 1.00 98.19 246 LEU A O 1
ATOM 1989 N N . LYS A 1 247 ? -0.580 -4.662 -3.471 1.00 96.62 247 LYS A N 1
ATOM 1990 C CA . LYS A 1 247 ? -0.220 -5.911 -2.792 1.00 96.62 247 LYS A CA 1
ATOM 1991 C C . LYS A 1 247 ? -0.936 -7.096 -3.444 1.00 96.62 247 LYS A C 1
ATOM 1993 O O . LYS A 1 247 ? -0.282 -8.076 -3.783 1.00 96.62 247 LYS A O 1
ATOM 1998 N N . GLN A 1 248 ? -2.237 -6.960 -3.680 1.00 96.31 248 GLN A N 1
ATOM 1999 C CA . GLN A 1 248 ? -3.042 -8.008 -4.289 1.00 96.31 248 GLN A CA 1
ATOM 2000 C C . GLN A 1 248 ? -2.653 -8.258 -5.752 1.00 96.31 248 GLN A C 1
ATOM 2002 O O . GLN A 1 248 ? -2.555 -9.407 -6.174 1.00 96.31 248 GLN A O 1
ATOM 2007 N N . TYR A 1 249 ? -2.331 -7.212 -6.518 1.00 96.44 249 TYR A N 1
ATOM 2008 C CA . TYR A 1 249 ? -1.739 -7.358 -7.851 1.00 96.44 249 TYR A CA 1
ATOM 2009 C C . TYR A 1 249 ? -0.428 -8.157 -7.814 1.00 96.44 249 TYR A C 1
ATOM 2011 O O . TYR A 1 249 ? -0.223 -9.040 -8.639 1.00 96.44 249 TYR A O 1
ATOM 2019 N N . VAL A 1 250 ? 0.460 -7.877 -6.857 1.00 95.19 250 VAL A N 1
ATOM 2020 C CA . VAL A 1 250 ? 1.739 -8.596 -6.732 1.00 95.19 250 VAL A CA 1
ATOM 2021 C C . VAL A 1 250 ? 1.528 -10.083 -6.441 1.00 95.19 250 VAL A C 1
ATOM 2023 O O . VAL A 1 250 ? 2.327 -10.901 -6.890 1.00 95.19 250 VAL A O 1
ATOM 2026 N N . GLU A 1 251 ? 0.472 -10.430 -5.707 1.00 94.38 251 GLU A N 1
ATOM 2027 C CA . GLU A 1 251 ? 0.140 -11.811 -5.341 1.00 94.38 251 GLU A CA 1
ATOM 2028 C C . GLU A 1 251 ? -0.607 -12.562 -6.460 1.00 94.38 251 GLU A C 1
ATOM 2030 O O . GLU A 1 251 ? -0.403 -13.762 -6.624 1.00 94.38 251 GLU A O 1
ATOM 2035 N N . THR A 1 252 ? -1.434 -11.872 -7.251 1.00 94.69 252 THR A N 1
ATOM 2036 C CA . THR A 1 252 ? -2.365 -12.504 -8.211 1.00 94.69 252 THR A CA 1
ATOM 2037 C C . THR A 1 252 ? -1.989 -12.313 -9.679 1.00 94.69 252 THR A C 1
ATOM 2039 O O . THR A 1 252 ? -2.391 -13.106 -10.525 1.00 94.69 252 THR A O 1
ATOM 2042 N N . GLY A 1 253 ? -1.241 -11.257 -10.003 1.00 92.75 253 GLY A N 1
ATOM 2043 C CA . GLY A 1 253 ? -0.976 -10.828 -11.375 1.00 92.75 253 GLY A CA 1
ATOM 2044 C C . GLY A 1 253 ? -2.161 -10.143 -12.072 1.00 92.75 253 GLY A C 1
ATOM 2045 O O . GLY A 1 253 ? -2.047 -9.819 -13.252 1.00 92.75 253 GLY A O 1
ATOM 2046 N N . GLU A 1 254 ? -3.288 -9.891 -11.390 1.00 94.81 254 GLU A N 1
ATOM 2047 C CA . GLU A 1 254 ? -4.466 -9.284 -12.027 1.00 94.81 254 GLU A CA 1
ATOM 2048 C C . GLU A 1 254 ? -4.240 -7.801 -12.341 1.00 94.81 254 GLU A C 1
ATOM 2050 O O . GLU A 1 254 ? -4.273 -6.919 -11.477 1.00 94.81 254 GLU A O 1
ATOM 2055 N N . MET A 1 255 ? -4.039 -7.515 -13.625 1.00 94.38 255 MET A N 1
ATOM 2056 C CA . MET A 1 255 ? -3.669 -6.197 -14.129 1.00 94.38 255 MET A CA 1
ATOM 2057 C C . MET A 1 255 ? -4.668 -5.095 -13.772 1.00 94.38 255 MET A C 1
ATOM 2059 O O . MET A 1 255 ? -4.253 -3.951 -13.556 1.00 94.38 255 MET A O 1
ATOM 2063 N N . ARG A 1 256 ? -5.968 -5.399 -13.680 1.00 95.06 256 ARG A N 1
ATOM 2064 C CA . ARG A 1 256 ? -6.980 -4.415 -13.266 1.00 95.06 256 ARG A CA 1
ATOM 2065 C C . ARG A 1 256 ? -6.709 -3.882 -11.865 1.00 95.06 256 ARG A C 1
ATOM 2067 O O . ARG A 1 256 ? -6.936 -2.701 -11.630 1.00 95.06 256 ARG A O 1
ATOM 2074 N N . LEU A 1 257 ? -6.190 -4.690 -10.942 1.00 97.31 257 LEU A N 1
ATOM 2075 C CA . LEU A 1 257 ? -5.868 -4.229 -9.587 1.00 97.31 257 LEU A CA 1
ATOM 2076 C C . LEU A 1 257 ? -4.763 -3.165 -9.606 1.00 97.31 257 LEU A C 1
ATOM 2078 O O . LEU A 1 257 ? -4.839 -2.184 -8.867 1.00 97.31 257 LEU A O 1
ATOM 2082 N N . LEU A 1 258 ? -3.787 -3.296 -10.513 1.00 97.62 258 LEU A N 1
ATOM 2083 C CA . LEU A 1 258 ? -2.761 -2.275 -10.722 1.00 97.62 258 LEU A CA 1
ATOM 2084 C C . LEU A 1 258 ? -3.348 -0.965 -11.277 1.00 97.62 258 LEU A C 1
ATOM 2086 O O . LEU A 1 258 ? -2.921 0.106 -10.849 1.00 97.62 258 LEU A O 1
ATOM 2090 N N . ASP A 1 259 ? -4.337 -1.025 -12.179 1.00 97.44 259 ASP A N 1
ATOM 2091 C CA . ASP A 1 259 ? -5.036 0.187 -12.647 1.00 97.44 259 ASP A CA 1
ATOM 2092 C C . ASP A 1 259 ? -5.737 0.905 -11.496 1.00 97.44 259 ASP A C 1
ATOM 2094 O O . ASP A 1 259 ? -5.557 2.109 -11.318 1.00 97.44 259 ASP A O 1
ATOM 2098 N N . HIS A 1 260 ? -6.501 0.165 -10.687 1.00 97.56 260 HIS A N 1
ATOM 2099 C CA . HIS A 1 260 ? -7.189 0.734 -9.531 1.00 97.56 260 HIS A CA 1
ATOM 2100 C C . HIS A 1 260 ? -6.184 1.331 -8.540 1.00 97.56 260 HIS A C 1
ATOM 2102 O O . HIS A 1 260 ? -6.391 2.443 -8.061 1.00 97.56 260 HIS A O 1
ATOM 2108 N N . ALA A 1 261 ? -5.056 0.653 -8.290 1.00 98.38 261 ALA A N 1
ATOM 2109 C CA . ALA A 1 261 ? -4.001 1.180 -7.431 1.00 98.38 261 ALA A CA 1
ATOM 2110 C C . ALA A 1 261 ? -3.483 2.532 -7.945 1.00 98.38 261 ALA A C 1
ATOM 2112 O O . ALA A 1 261 ? -3.398 3.487 -7.177 1.00 98.38 261 ALA A O 1
ATOM 2113 N N . ILE A 1 262 ? -3.185 2.641 -9.244 1.00 98.31 262 ILE A N 1
ATOM 2114 C CA . ILE A 1 262 ? -2.734 3.895 -9.866 1.00 98.31 262 ILE A CA 1
ATOM 2115 C C . ILE A 1 262 ? -3.780 4.999 -9.687 1.00 98.31 262 ILE A C 1
ATOM 2117 O O . ILE A 1 262 ? -3.422 6.106 -9.281 1.00 98.31 262 ILE A O 1
ATOM 2121 N N . LEU A 1 263 ? -5.057 4.701 -9.943 1.00 97.62 263 LEU A N 1
ATOM 2122 C CA . LEU A 1 263 ? -6.148 5.665 -9.793 1.00 97.62 263 LEU A CA 1
ATOM 2123 C C . LEU A 1 263 ? -6.253 6.181 -8.352 1.00 97.62 263 LEU A C 1
ATOM 2125 O O . LEU A 1 263 ? -6.334 7.392 -8.146 1.00 97.62 263 LEU A O 1
ATOM 2129 N N . GLU A 1 264 ? -6.191 5.300 -7.350 1.00 97.62 264 GLU A N 1
ATOM 2130 C CA . GLU A 1 264 ? -6.233 5.710 -5.941 1.00 97.62 264 GLU A CA 1
ATOM 2131 C C . GLU A 1 264 ? -5.046 6.597 -5.553 1.00 97.62 264 GLU A C 1
ATOM 2133 O O . GLU A 1 264 ? -5.224 7.632 -4.905 1.00 97.62 264 GLU A O 1
ATOM 2138 N N . ILE A 1 265 ? -3.833 6.259 -6.000 1.00 97.44 265 ILE A N 1
ATOM 2139 C CA . ILE A 1 265 ? -2.651 7.089 -5.733 1.00 97.44 265 ILE A CA 1
ATOM 2140 C C . ILE A 1 265 ? -2.774 8.464 -6.407 1.00 97.44 265 ILE A C 1
ATOM 2142 O O . ILE A 1 265 ? -2.441 9.486 -5.800 1.00 97.44 265 ILE A O 1
ATOM 2146 N N . GLN A 1 266 ? -3.291 8.529 -7.635 1.00 96.06 266 GLN A N 1
ATOM 2147 C CA . GLN A 1 266 ? -3.473 9.791 -8.359 1.00 96.06 266 GLN A CA 1
ATOM 2148 C C . GLN A 1 266 ? -4.502 10.716 -7.695 1.00 96.06 266 GLN A C 1
ATOM 2150 O O . GLN A 1 266 ? -4.291 11.932 -7.669 1.00 96.06 266 GLN A O 1
ATOM 2155 N N . LYS A 1 267 ? -5.553 10.170 -7.064 1.00 95.88 267 LYS A N 1
ATOM 2156 C CA . LYS A 1 267 ? -6.511 10.966 -6.270 1.00 95.88 267 LYS A CA 1
ATOM 2157 C C . LYS A 1 267 ? -5.832 11.740 -5.135 1.00 95.88 267 LYS A C 1
ATOM 2159 O O . LYS A 1 267 ? -6.291 12.817 -4.772 1.00 95.88 267 LYS A O 1
ATOM 2164 N N . ILE A 1 268 ? -4.732 11.226 -4.577 1.00 94.19 268 ILE A N 1
ATOM 2165 C CA . ILE A 1 268 ? -3.972 11.919 -3.523 1.00 94.19 268 ILE A CA 1
ATOM 2166 C C . ILE A 1 268 ? -3.239 13.131 -4.104 1.00 94.19 268 ILE A C 1
ATOM 2168 O O . ILE A 1 268 ? -3.241 14.200 -3.497 1.00 94.19 268 ILE A O 1
ATOM 2172 N N . GLN A 1 269 ? -2.638 12.991 -5.287 1.00 84.50 269 GLN A N 1
ATOM 2173 C CA . GLN A 1 269 ? -1.909 14.079 -5.944 1.00 84.50 269 GLN A CA 1
ATOM 2174 C C . GLN A 1 269 ? -2.825 15.220 -6.404 1.00 84.50 269 GLN A C 1
ATOM 2176 O O . GLN A 1 269 ? -2.419 16.377 -6.340 1.00 84.50 269 GLN A O 1
ATOM 2181 N N . GLY A 1 270 ? -4.043 14.895 -6.851 1.00 80.19 270 GLY A N 1
ATOM 2182 C CA . GLY A 1 270 ? -5.037 15.877 -7.295 1.00 80.19 270 GLY A CA 1
ATOM 2183 C C . GLY A 1 270 ? -5.838 16.539 -6.169 1.00 80.19 270 GLY A C 1
ATOM 2184 O O . GLY A 1 270 ? -6.648 17.418 -6.447 1.00 80.19 270 GLY A O 1
ATOM 2185 N N . SER A 1 271 ? -5.651 16.115 -4.916 1.00 84.19 271 SER A N 1
ATOM 2186 C CA . SER A 1 271 ? -6.417 16.633 -3.777 1.00 84.19 271 SER A CA 1
ATOM 2187 C C . SER A 1 271 ? -5.913 17.994 -3.281 1.00 84.19 271 SER A C 1
ATOM 2189 O O . SER A 1 271 ? -4.717 18.292 -3.337 1.00 84.19 271 SER A O 1
ATOM 2191 N N . GLU A 1 272 ? -6.825 18.813 -2.749 1.00 83.12 272 GLU A N 1
ATOM 2192 C CA . GLU A 1 272 ? -6.480 20.100 -2.142 1.00 83.12 272 GLU A CA 1
ATOM 2193 C C . GLU A 1 272 ? -5.550 19.929 -0.927 1.00 83.12 272 GLU A C 1
ATOM 2195 O O . GLU A 1 272 ? -5.592 18.944 -0.170 1.00 83.12 272 GLU A O 1
ATOM 2200 N N . LYS A 1 273 ? -4.664 20.910 -0.738 1.00 84.62 273 LYS A N 1
ATOM 2201 C CA . LYS A 1 273 ? -3.733 20.940 0.392 1.00 84.62 273 LYS A CA 1
ATOM 2202 C C . LYS A 1 273 ? -4.419 21.557 1.610 1.00 84.62 273 LYS A C 1
ATOM 2204 O O . LYS A 1 273 ? -4.397 22.768 1.780 1.00 84.62 273 LYS A O 1
ATOM 2209 N N . ASP A 1 274 ? -4.982 20.709 2.462 1.00 90.81 274 ASP A N 1
ATOM 2210 C CA . ASP A 1 274 ? -5.399 21.087 3.814 1.00 90.81 274 ASP A CA 1
ATOM 2211 C C . ASP A 1 274 ? -4.208 20.974 4.783 1.00 90.81 274 ASP A C 1
ATOM 2213 O O . ASP A 1 274 ? -3.695 19.881 5.039 1.00 90.81 274 ASP A O 1
ATOM 2217 N N . GLU A 1 275 ? -3.756 22.109 5.318 1.00 92.75 275 GLU A N 1
ATOM 2218 C CA . GLU A 1 275 ? -2.638 22.185 6.266 1.00 92.75 275 GLU A CA 1
ATOM 2219 C C . GLU A 1 275 ? -2.903 21.407 7.563 1.00 92.75 275 GLU A C 1
ATOM 2221 O O . GLU A 1 275 ? -1.978 20.800 8.111 1.00 92.75 275 GLU A O 1
ATOM 2226 N N . LYS A 1 276 ? -4.158 21.359 8.034 1.00 93.62 276 LYS A N 1
ATOM 2227 C CA . LYS A 1 276 ? -4.528 20.602 9.239 1.00 93.62 276 LYS A CA 1
ATOM 2228 C C . LYS A 1 276 ? -4.404 19.106 8.997 1.00 93.62 276 LYS A C 1
ATOM 2230 O O . LYS A 1 276 ? -3.848 18.390 9.829 1.00 93.62 276 LYS A O 1
ATOM 2235 N N . GLU A 1 277 ? -4.871 18.638 7.841 1.00 93.75 277 GLU A N 1
ATOM 2236 C CA . GLU A 1 277 ? -4.740 17.238 7.437 1.00 93.75 277 GLU A CA 1
ATOM 2237 C C . GLU A 1 277 ? -3.265 16.846 7.254 1.00 93.75 277 GLU A C 1
ATOM 2239 O O . GLU A 1 277 ? -2.844 15.779 7.700 1.00 93.75 277 GLU A O 1
ATOM 2244 N N . ILE A 1 278 ? -2.450 17.723 6.656 1.00 93.25 278 ILE A N 1
ATOM 2245 C CA . ILE A 1 278 ? -1.003 17.504 6.503 1.00 93.25 278 ILE A CA 1
ATOM 2246 C C . ILE A 1 278 ? -0.325 17.391 7.877 1.00 93.25 278 ILE A C 1
ATOM 2248 O O . ILE A 1 278 ? 0.467 16.469 8.098 1.00 93.25 278 ILE A O 1
ATOM 2252 N N . ALA A 1 279 ? -0.648 18.285 8.816 1.00 94.56 279 ALA A N 1
ATOM 2253 C CA . ALA A 1 279 ? -0.122 18.240 10.180 1.00 94.56 279 ALA A CA 1
ATOM 2254 C C . ALA A 1 279 ? -0.555 16.966 10.928 1.00 94.56 279 ALA A C 1
ATOM 2256 O O . ALA A 1 279 ? 0.260 16.355 11.630 1.00 94.56 279 ALA A O 1
ATOM 2257 N N . TYR A 1 280 ? -1.803 16.530 10.729 1.00 95.56 280 TYR A N 1
ATOM 2258 C CA . TYR A 1 280 ? -2.320 15.279 11.277 1.00 95.56 280 TYR A CA 1
ATOM 2259 C C . TYR A 1 280 ? -1.552 14.063 10.747 1.00 95.56 280 TYR A C 1
ATOM 2261 O O . TYR A 1 280 ? -0.972 13.311 11.534 1.00 95.56 280 TYR A O 1
ATOM 2269 N N . ILE A 1 281 ? -1.477 13.903 9.421 1.00 95.44 281 ILE A N 1
ATOM 2270 C CA . ILE A 1 281 ? -0.773 12.787 8.771 1.00 95.44 281 ILE A CA 1
ATOM 2271 C C . ILE A 1 281 ? 0.695 12.753 9.204 1.00 95.44 281 ILE A C 1
ATOM 2273 O O . ILE A 1 281 ? 1.225 11.677 9.480 1.00 95.44 281 ILE A O 1
ATOM 2277 N N . SER A 1 282 ? 1.335 13.916 9.348 1.00 94.69 282 SER A N 1
ATOM 2278 C CA . SER A 1 282 ? 2.728 14.027 9.801 1.00 94.69 282 SER A CA 1
ATOM 2279 C C . SER A 1 282 ? 2.971 13.423 11.192 1.00 94.69 282 SER A C 1
ATOM 2281 O O . SER A 1 282 ? 4.086 12.995 11.483 1.00 94.69 282 SER A O 1
ATOM 2283 N N . CYS A 1 283 ? 1.942 13.331 12.042 1.00 93.56 283 CYS A N 1
ATOM 2284 C CA . CYS A 1 283 ? 2.040 12.686 13.354 1.00 93.56 283 CYS A CA 1
ATOM 2285 C C . CYS A 1 283 ? 1.868 11.158 13.313 1.00 93.56 283 CYS A C 1
ATOM 2287 O O . CYS A 1 283 ? 2.162 10.490 14.305 1.00 93.56 283 CYS A O 1
ATOM 2289 N N . LEU A 1 284 ? 1.427 10.585 12.190 1.00 95.12 284 LEU A N 1
ATOM 2290 C CA . LEU A 1 284 ? 1.237 9.141 12.021 1.00 95.12 284 LEU A CA 1
ATOM 2291 C C . LEU A 1 284 ? 2.556 8.472 11.615 1.00 95.12 284 LEU A C 1
ATOM 2293 O O . LEU A 1 284 ? 2.734 8.027 10.481 1.00 95.12 284 LEU A O 1
ATOM 2297 N N . VAL A 1 285 ? 3.515 8.446 12.538 1.00 93.44 285 VAL A N 1
ATOM 2298 C CA . VAL A 1 285 ? 4.905 8.072 12.247 1.00 93.44 285 VAL A CA 1
ATOM 2299 C C . VAL A 1 285 ? 5.079 6.561 12.063 1.00 93.44 285 VAL A C 1
ATOM 2301 O O . VAL A 1 285 ? 4.849 5.757 12.957 1.00 93.44 285 VAL A O 1
ATOM 2304 N N . CYS A 1 286 ? 5.590 6.157 10.909 1.00 91.12 286 CYS A N 1
ATOM 2305 C CA . CYS A 1 286 ? 5.984 4.793 10.600 1.00 91.12 286 CYS A CA 1
ATOM 2306 C C . CYS A 1 286 ? 7.507 4.669 10.530 1.00 91.12 286 CYS A C 1
ATOM 2308 O O . CYS A 1 286 ? 8.202 5.517 9.975 1.00 91.12 286 CYS A O 1
ATOM 2310 N N . SER A 1 287 ? 8.029 3.555 11.045 1.00 90.56 287 SER A N 1
ATOM 2311 C CA . SER A 1 287 ? 9.416 3.175 10.797 1.00 90.56 287 SER A CA 1
ATOM 2312 C C . SER A 1 287 ? 9.487 2.193 9.638 1.00 90.56 287 SER A C 1
ATOM 2314 O O . SER A 1 287 ? 8.798 1.179 9.681 1.00 90.56 287 SER A O 1
ATOM 2316 N N . ILE A 1 288 ? 10.310 2.485 8.635 1.00 90.88 288 ILE A N 1
ATOM 2317 C CA . ILE A 1 288 ? 10.544 1.622 7.470 1.00 90.88 288 ILE A CA 1
ATOM 2318 C C . ILE A 1 288 ? 12.037 1.328 7.330 1.00 90.88 288 ILE A C 1
ATOM 2320 O O . ILE A 1 288 ? 12.867 2.128 7.760 1.00 90.88 288 ILE A O 1
ATOM 2324 N N . THR A 1 289 ? 12.383 0.197 6.721 1.00 90.06 289 THR A N 1
ATOM 2325 C CA . THR A 1 289 ? 13.776 -0.159 6.429 1.00 90.06 289 THR A CA 1
ATOM 2326 C C . THR A 1 289 ? 13.958 -0.273 4.925 1.00 90.06 289 THR A C 1
ATOM 2328 O O . THR A 1 289 ? 13.324 -1.110 4.289 1.00 90.06 289 THR A O 1
ATOM 2331 N N . ILE A 1 290 ? 14.828 0.562 4.358 1.00 86.69 290 ILE A N 1
ATOM 2332 C CA . ILE A 1 290 ? 15.162 0.557 2.931 1.00 86.69 290 ILE A CA 1
ATOM 2333 C C . ILE A 1 290 ? 16.676 0.446 2.811 1.00 86.69 290 ILE A C 1
ATOM 2335 O O . ILE A 1 290 ? 17.399 1.249 3.392 1.00 86.69 290 ILE A O 1
ATOM 2339 N N . ASN A 1 291 ? 17.161 -0.559 2.077 1.00 81.25 291 ASN A N 1
ATOM 2340 C CA . ASN A 1 291 ? 18.593 -0.810 1.870 1.00 81.25 291 ASN A CA 1
ATOM 2341 C C . ASN A 1 291 ? 19.409 -0.880 3.180 1.00 81.25 291 ASN A C 1
ATOM 2343 O O . ASN A 1 291 ? 20.542 -0.417 3.239 1.00 81.25 291 ASN A O 1
ATOM 2347 N N . GLY A 1 292 ? 18.820 -1.431 4.247 1.00 81.44 292 GLY A N 1
ATOM 2348 C CA . GLY A 1 292 ? 19.440 -1.518 5.577 1.00 81.44 292 GLY A CA 1
ATOM 2349 C C . GLY A 1 292 ? 19.301 -0.253 6.436 1.00 81.44 292 GLY A C 1
ATOM 2350 O O . GLY A 1 292 ? 19.458 -0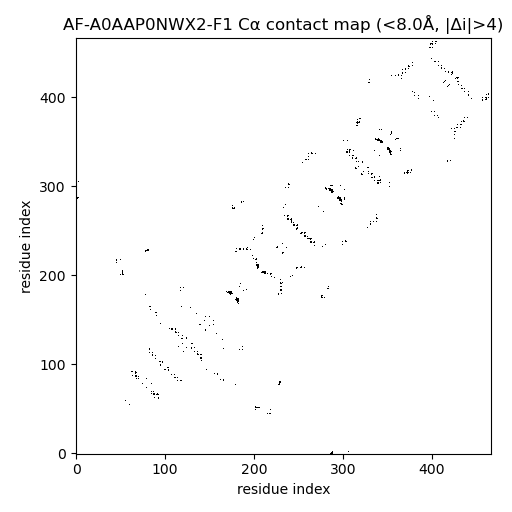.330 7.652 1.00 81.44 292 GLY A O 1
ATOM 2351 N N . SER A 1 293 ? 18.915 0.883 5.849 1.00 82.94 293 SER A N 1
ATOM 2352 C CA . SER A 1 293 ? 18.697 2.146 6.559 1.00 82.94 293 SER A CA 1
ATOM 2353 C C . SER A 1 293 ? 17.296 2.202 7.163 1.00 82.94 293 SER A C 1
ATOM 2355 O O . SER A 1 293 ? 16.293 2.052 6.461 1.00 82.94 293 SER A O 1
ATOM 2357 N N . LYS A 1 294 ? 17.214 2.437 8.476 1.00 89.06 294 LYS A N 1
ATOM 2358 C CA . LYS A 1 294 ? 15.948 2.634 9.190 1.00 89.06 294 LYS A CA 1
ATOM 2359 C C . LYS A 1 294 ? 15.548 4.105 9.121 1.00 89.06 294 LYS A C 1
ATOM 2361 O O . LYS A 1 294 ? 16.250 4.963 9.643 1.00 89.06 294 LYS A O 1
ATOM 2366 N N . LEU A 1 295 ? 14.403 4.377 8.511 1.00 90.44 295 LEU A N 1
ATOM 2367 C CA . LEU A 1 295 ? 13.823 5.709 8.384 1.00 90.44 295 LEU A CA 1
ATOM 2368 C C . LEU A 1 295 ? 12.590 5.826 9.277 1.00 90.44 295 LEU A C 1
ATOM 2370 O O . LEU A 1 295 ? 11.917 4.831 9.567 1.00 90.44 295 LEU A O 1
ATOM 2374 N N . SER A 1 296 ? 12.298 7.054 9.691 1.00 92.00 296 SER A N 1
ATOM 2375 C CA . SER A 1 296 ? 11.090 7.423 10.421 1.00 92.00 296 SER A CA 1
ATOM 2376 C C . SER A 1 296 ? 10.365 8.492 9.614 1.00 92.00 296 SER A C 1
ATOM 2378 O O . SER A 1 296 ? 10.827 9.626 9.548 1.00 92.00 296 SER A O 1
ATOM 2380 N N . VAL A 1 297 ? 9.266 8.117 8.966 1.00 94.50 297 VAL A N 1
ATOM 2381 C CA . VAL A 1 297 ? 8.486 8.980 8.061 1.00 94.50 297 VAL A CA 1
ATOM 2382 C C . VAL A 1 297 ? 7.002 8.852 8.386 1.00 94.50 297 VAL A C 1
ATOM 2384 O O . VAL A 1 297 ? 6.609 7.930 9.097 1.00 94.50 297 VAL A O 1
ATOM 2387 N N . ASN A 1 298 ? 6.151 9.754 7.900 1.00 95.25 298 ASN A N 1
ATOM 2388 C CA . ASN A 1 298 ? 4.708 9.594 8.096 1.00 95.25 298 ASN A CA 1
ATOM 2389 C C . ASN A 1 298 ? 4.156 8.378 7.323 1.00 95.25 298 ASN A C 1
ATOM 2391 O O . ASN A 1 298 ? 4.808 7.832 6.432 1.00 95.25 298 ASN A O 1
ATOM 2395 N N . LEU A 1 299 ? 2.941 7.949 7.670 1.00 95.81 299 LEU A N 1
ATOM 2396 C CA . LEU A 1 299 ? 2.276 6.779 7.094 1.00 95.81 299 LEU A CA 1
ATOM 2397 C C . LEU A 1 299 ? 2.191 6.818 5.563 1.00 95.81 299 LEU A C 1
ATOM 2399 O O . LEU A 1 299 ? 2.462 5.809 4.915 1.00 95.81 299 LEU A O 1
ATOM 2403 N N . VAL A 1 300 ? 1.797 7.956 4.990 1.00 96.00 300 VAL A N 1
ATOM 2404 C CA . VAL A 1 300 ? 1.587 8.081 3.541 1.00 96.00 300 VAL A CA 1
ATOM 2405 C C . VAL A 1 300 ? 2.923 7.992 2.808 1.00 96.00 300 VAL A C 1
ATOM 2407 O O . VAL A 1 300 ? 3.041 7.227 1.853 1.00 96.00 300 VAL A O 1
ATOM 2410 N N . ASP A 1 301 ? 3.955 8.674 3.304 1.00 94.44 301 ASP A N 1
ATOM 2411 C CA . ASP A 1 301 ? 5.302 8.581 2.741 1.00 94.44 301 ASP A CA 1
ATOM 2412 C C . ASP A 1 301 ? 5.889 7.176 2.904 1.00 94.44 301 ASP A C 1
ATOM 2414 O O . ASP A 1 301 ? 6.512 6.670 1.976 1.00 94.44 301 ASP A O 1
ATOM 2418 N N . ALA A 1 302 ? 5.644 6.492 4.027 1.00 95.25 302 ALA A N 1
ATOM 2419 C CA . ALA A 1 302 ? 6.057 5.100 4.207 1.00 95.25 302 ALA A CA 1
ATOM 2420 C C . ALA A 1 302 ? 5.437 4.173 3.152 1.00 95.25 302 ALA A C 1
ATOM 2422 O O . ALA A 1 302 ? 6.126 3.314 2.594 1.00 95.25 302 ALA A O 1
ATOM 2423 N N . ILE A 1 303 ? 4.146 4.355 2.864 1.00 96.56 303 ILE A N 1
ATOM 2424 C CA . ILE A 1 303 ? 3.439 3.615 1.816 1.00 96.56 303 ILE A CA 1
ATOM 2425 C C . ILE A 1 303 ? 4.044 3.937 0.447 1.00 96.56 303 ILE A C 1
ATOM 2427 O O . ILE A 1 303 ? 4.426 3.022 -0.283 1.00 96.56 303 ILE A O 1
ATOM 2431 N N . PHE A 1 304 ? 4.195 5.220 0.115 1.00 96.62 304 PHE A N 1
ATOM 2432 C CA . PHE A 1 304 ? 4.716 5.650 -1.182 1.00 96.62 304 PHE A CA 1
ATOM 2433 C C . PHE A 1 304 ? 6.155 5.184 -1.400 1.00 96.62 304 PHE A C 1
ATOM 2435 O O . PHE A 1 304 ? 6.472 4.678 -2.472 1.00 96.62 304 PHE A O 1
ATOM 2442 N N . MET A 1 305 ? 7.013 5.264 -0.380 1.00 95.50 305 MET A N 1
ATOM 2443 C CA . MET A 1 305 ? 8.373 4.730 -0.436 1.00 95.50 305 MET A CA 1
ATOM 2444 C C . MET A 1 305 ? 8.369 3.215 -0.650 1.00 95.50 305 MET A C 1
ATOM 2446 O O . MET A 1 305 ? 9.121 2.729 -1.491 1.00 95.50 305 MET A O 1
ATOM 2450 N N . SER A 1 306 ? 7.497 2.463 0.031 1.00 95.12 306 SER A N 1
ATOM 2451 C CA . SER A 1 306 ? 7.371 1.016 -0.189 1.00 95.12 306 SER A CA 1
ATOM 2452 C C . SER A 1 306 ? 6.973 0.683 -1.631 1.00 95.12 306 SER A C 1
ATOM 2454 O O . SER A 1 306 ? 7.543 -0.230 -2.229 1.00 95.12 306 SER A O 1
ATOM 2456 N N . MET A 1 307 ? 6.008 1.412 -2.197 1.00 97.31 307 MET A N 1
ATOM 2457 C CA . MET A 1 307 ? 5.558 1.221 -3.581 1.00 97.31 307 MET A CA 1
ATOM 2458 C C . MET A 1 307 ? 6.640 1.644 -4.585 1.00 97.31 307 MET A C 1
ATOM 2460 O O . MET A 1 307 ? 6.877 0.942 -5.566 1.00 97.31 307 MET A O 1
ATOM 2464 N N . SER A 1 308 ? 7.335 2.751 -4.311 1.00 96.38 308 SER A N 1
ATOM 2465 C CA . SER A 1 308 ? 8.435 3.283 -5.124 1.00 96.38 308 SER A CA 1
ATOM 2466 C C . SER A 1 308 ? 9.606 2.307 -5.207 1.00 96.38 308 SER A C 1
ATOM 2468 O O . SER A 1 308 ? 10.090 2.024 -6.302 1.00 96.38 308 SER A O 1
ATOM 2470 N N . VAL A 1 309 ? 10.011 1.714 -4.076 1.00 95.00 309 VAL A N 1
ATOM 2471 C CA . VAL A 1 309 ? 11.050 0.671 -4.034 1.00 95.00 309 VAL A CA 1
ATOM 2472 C C . VAL A 1 309 ? 10.649 -0.520 -4.898 1.00 95.00 309 VAL A C 1
ATOM 2474 O O . VAL A 1 309 ? 11.439 -0.958 -5.732 1.00 95.00 309 VAL A O 1
ATOM 2477 N N . TRP A 1 310 ? 9.416 -1.017 -4.753 1.00 95.12 310 TRP A N 1
ATOM 2478 C CA . TRP A 1 310 ? 8.932 -2.144 -5.552 1.00 95.12 310 TRP A CA 1
ATOM 2479 C C . TRP A 1 310 ? 8.929 -1.824 -7.056 1.00 95.12 310 TRP A C 1
ATOM 2481 O O . TRP A 1 310 ? 9.447 -2.611 -7.854 1.00 95.12 310 TRP A O 1
ATOM 2491 N N . CYS A 1 311 ? 8.426 -0.647 -7.446 1.00 96.69 311 CYS A N 1
ATOM 2492 C CA . CYS A 1 311 ? 8.427 -0.217 -8.844 1.00 96.69 311 CYS A CA 1
ATOM 2493 C C . CYS A 1 311 ? 9.860 -0.102 -9.380 1.00 96.69 311 CYS A C 1
ATOM 2495 O O . CYS A 1 311 ? 10.159 -0.603 -10.461 1.00 96.69 311 CYS A O 1
ATOM 2497 N N . GLY A 1 312 ? 10.761 0.506 -8.602 1.00 94.19 312 GLY A N 1
ATOM 2498 C CA . GLY A 1 312 ? 12.177 0.627 -8.933 1.00 94.19 312 GLY A CA 1
ATOM 2499 C C . GLY A 1 312 ? 12.848 -0.731 -9.138 1.00 94.19 312 GLY A C 1
ATOM 2500 O O . GLY A 1 312 ? 13.577 -0.901 -10.110 1.00 94.19 312 GLY A O 1
ATOM 2501 N N . CYS A 1 313 ? 12.557 -1.729 -8.297 1.00 91.69 313 CYS A N 1
ATOM 2502 C CA . CYS A 1 313 ? 13.062 -3.093 -8.471 1.00 91.69 313 CYS A CA 1
ATOM 2503 C C . CYS A 1 313 ? 12.602 -3.726 -9.791 1.00 91.69 313 CYS A C 1
ATOM 2505 O O . CYS A 1 313 ? 13.413 -4.344 -10.479 1.00 91.69 313 CYS A O 1
ATOM 2507 N N . LYS A 1 314 ? 11.328 -3.557 -10.167 1.00 91.81 314 LYS A N 1
ATOM 2508 C CA . LYS A 1 314 ? 10.792 -4.093 -11.429 1.00 91.81 314 LYS A CA 1
ATOM 2509 C C . LYS A 1 314 ? 11.347 -3.364 -12.654 1.00 91.81 314 LYS A C 1
ATOM 2511 O O . LYS A 1 314 ? 11.673 -4.013 -13.646 1.00 91.81 314 LYS A O 1
ATOM 2516 N N . LEU A 1 315 ? 11.507 -2.044 -12.564 1.00 94.25 315 LEU A N 1
ATOM 2517 C CA . LEU A 1 315 ? 11.970 -1.195 -13.664 1.00 94.25 315 LEU A CA 1
ATOM 2518 C C . LEU A 1 315 ? 13.494 -1.176 -13.836 1.00 94.25 315 LEU A C 1
ATOM 2520 O O . LEU A 1 315 ? 13.960 -0.870 -14.925 1.00 94.25 315 LEU A O 1
ATOM 2524 N N . LYS A 1 316 ? 14.286 -1.509 -12.807 1.00 91.31 316 LYS A N 1
ATOM 2525 C CA . LYS A 1 316 ? 15.760 -1.510 -12.893 1.00 91.31 316 LYS A CA 1
ATOM 2526 C C . LYS A 1 316 ? 16.290 -2.406 -14.017 1.00 91.31 316 LYS A C 1
ATOM 2528 O O . LYS A 1 316 ? 17.315 -2.082 -14.608 1.00 91.31 316 LYS A O 1
ATOM 2533 N N . ASP A 1 317 ? 15.597 -3.509 -14.291 1.00 90.38 317 ASP A N 1
ATOM 2534 C CA . ASP A 1 317 ? 15.879 -4.401 -15.416 1.00 90.38 317 ASP A CA 1
ATOM 2535 C C . ASP A 1 317 ? 14.590 -4.730 -16.187 1.00 90.38 317 ASP A C 1
ATOM 2537 O O . ASP A 1 317 ? 14.112 -5.866 -16.212 1.00 90.38 317 ASP A O 1
ATOM 2541 N N . TYR A 1 318 ? 13.958 -3.700 -16.757 1.00 93.38 318 TYR A N 1
ATOM 2542 C CA . TYR A 1 318 ? 12.685 -3.858 -17.463 1.00 93.38 318 TYR A CA 1
ATOM 2543 C C . TYR A 1 318 ? 12.804 -4.710 -18.738 1.00 93.38 318 TYR A C 1
ATOM 2545 O O . TYR A 1 318 ? 11.834 -5.364 -19.112 1.00 93.38 318 TYR A O 1
ATOM 2553 N N . HIS A 1 319 ? 13.975 -4.766 -19.381 1.00 91.81 319 HIS A N 1
ATOM 2554 C CA . HIS A 1 319 ? 14.212 -5.668 -20.512 1.00 91.81 319 HIS A CA 1
ATOM 2555 C C . HIS A 1 319 ? 14.076 -7.141 -20.100 1.00 91.81 319 HIS A C 1
ATOM 2557 O O . HIS A 1 319 ? 13.488 -7.938 -20.830 1.00 91.81 319 HIS A O 1
ATOM 2563 N N . LEU A 1 320 ? 14.558 -7.511 -18.911 1.00 88.06 320 LEU A N 1
ATOM 2564 C CA . LEU A 1 320 ? 14.368 -8.860 -18.386 1.00 88.06 320 LEU A CA 1
ATOM 2565 C C . LEU A 1 320 ? 12.941 -9.071 -17.862 1.00 88.06 320 LEU A C 1
ATOM 2567 O O . LEU A 1 320 ? 12.298 -10.064 -18.186 1.00 88.06 320 LEU A O 1
ATOM 2571 N N . ASN A 1 321 ? 12.441 -8.130 -17.060 1.00 84.88 321 ASN A N 1
ATOM 2572 C CA . ASN A 1 321 ? 11.221 -8.327 -16.276 1.00 84.88 321 ASN A CA 1
ATOM 2573 C C . ASN A 1 321 ? 9.919 -8.071 -17.047 1.00 84.88 321 ASN A C 1
ATOM 2575 O O . ASN A 1 321 ? 8.873 -8.555 -16.630 1.00 84.88 321 ASN A O 1
ATOM 2579 N N . LEU A 1 322 ? 9.952 -7.235 -18.090 1.00 88.38 322 LEU A N 1
ATOM 2580 C CA . LEU A 1 322 ? 8.754 -6.627 -18.689 1.00 88.38 322 LEU A CA 1
ATOM 2581 C C . LEU A 1 322 ? 8.772 -6.646 -20.221 1.00 88.38 322 LEU A C 1
ATOM 2583 O O . LEU A 1 322 ? 7.890 -6.075 -20.859 1.00 88.38 322 LEU A O 1
ATOM 2587 N N . SER A 1 323 ? 9.747 -7.314 -20.838 1.00 80.56 323 SER A N 1
ATOM 2588 C CA . SER A 1 323 ? 9.861 -7.352 -22.297 1.00 80.56 323 SER A CA 1
ATOM 2589 C C . SER A 1 323 ? 8.682 -8.026 -22.985 1.00 80.56 323 SER A C 1
ATOM 2591 O O . SER A 1 323 ? 8.373 -7.680 -24.119 1.00 80.56 323 SER A O 1
ATOM 2593 N N . GLN A 1 324 ? 8.003 -8.975 -22.352 1.00 83.75 324 GLN A N 1
ATOM 2594 C CA . GLN A 1 324 ? 6.819 -9.599 -22.949 1.00 83.75 324 GLN A CA 1
ATOM 2595 C C . GLN A 1 324 ? 5.524 -8.831 -22.646 1.00 83.75 324 GLN A C 1
ATOM 2597 O O . GLN A 1 324 ? 4.484 -9.147 -23.215 1.00 83.75 324 GLN A O 1
ATOM 2602 N N . GLU A 1 325 ? 5.586 -7.790 -21.808 1.00 86.38 325 GLU A N 1
ATOM 2603 C CA . GLU A 1 325 ? 4.413 -7.061 -21.324 1.00 86.38 325 GLU A CA 1
ATOM 2604 C C . GLU A 1 325 ? 4.610 -5.527 -21.328 1.00 86.38 325 GLU A C 1
ATOM 2606 O O . GLU A 1 325 ? 4.680 -4.886 -20.270 1.00 86.38 325 GLU A O 1
ATOM 2611 N N . PRO A 1 326 ? 4.635 -4.879 -22.510 1.00 85.50 326 PRO A N 1
ATOM 2612 C CA . PRO A 1 326 ? 4.820 -3.424 -22.620 1.00 85.50 326 PRO A CA 1
ATOM 2613 C C . PRO A 1 326 ? 3.773 -2.604 -21.848 1.00 85.50 326 PRO A C 1
ATOM 2615 O O . PRO A 1 326 ? 4.058 -1.539 -21.293 1.00 85.50 326 PRO A O 1
ATOM 2618 N N . MET A 1 327 ? 2.542 -3.117 -21.756 1.00 89.94 327 MET A N 1
ATOM 2619 C CA . MET A 1 327 ? 1.470 -2.471 -20.993 1.00 89.94 327 MET A CA 1
ATOM 2620 C C . MET A 1 327 ? 1.732 -2.496 -19.484 1.00 89.94 327 MET A C 1
ATOM 2622 O O . MET A 1 327 ? 1.446 -1.509 -18.799 1.00 89.94 327 MET A O 1
ATOM 2626 N N . THR A 1 328 ? 2.315 -3.580 -18.970 1.00 93.19 328 THR A N 1
ATOM 2627 C CA . THR A 1 328 ? 2.724 -3.696 -17.566 1.00 93.19 328 THR A CA 1
ATOM 2628 C C . THR A 1 328 ? 3.835 -2.699 -17.255 1.00 93.19 328 THR A C 1
ATOM 2630 O O . THR A 1 328 ? 3.748 -1.981 -16.258 1.00 93.19 328 THR A O 1
ATOM 2633 N N . PHE A 1 329 ? 4.815 -2.543 -18.154 1.00 95.19 329 PHE A N 1
ATOM 2634 C CA . PHE A 1 329 ? 5.839 -1.499 -18.035 1.00 95.19 329 PHE A CA 1
ATOM 2635 C C . PHE A 1 329 ? 5.237 -0.100 -17.911 1.00 95.19 329 PHE A C 1
ATOM 2637 O O . PHE A 1 329 ? 5.553 0.627 -16.965 1.00 95.19 329 PHE A O 1
ATOM 2644 N N . LYS A 1 330 ? 4.313 0.257 -18.812 1.00 95.25 330 LYS A N 1
ATOM 2645 C CA . LYS A 1 330 ? 3.635 1.557 -18.773 1.00 95.25 330 LYS A CA 1
ATOM 2646 C C . LYS A 1 330 ? 2.949 1.806 -17.431 1.00 95.25 330 LYS A C 1
ATOM 2648 O O . LYS A 1 330 ? 3.067 2.901 -1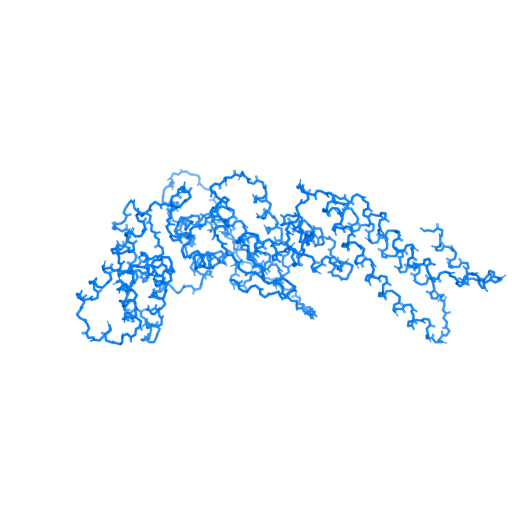6.880 1.00 95.25 330 LYS A O 1
ATOM 2653 N N . ARG A 1 331 ? 2.244 0.809 -16.896 1.00 96.56 331 ARG A N 1
ATOM 2654 C CA . ARG A 1 331 ? 1.516 0.921 -15.624 1.00 96.56 331 ARG A CA 1
ATOM 2655 C C . ARG A 1 331 ? 2.458 1.048 -14.433 1.00 96.56 331 ARG A C 1
ATOM 2657 O O . ARG A 1 331 ? 2.274 1.956 -13.632 1.00 96.56 331 ARG A O 1
ATOM 2664 N N . ILE A 1 332 ? 3.501 0.221 -14.346 1.00 97.12 332 ILE A N 1
ATOM 2665 C CA . ILE A 1 332 ? 4.483 0.298 -13.252 1.00 97.12 332 ILE A CA 1
ATOM 2666 C C . ILE A 1 332 ? 5.223 1.641 -13.279 1.00 97.12 332 ILE A C 1
ATOM 2668 O O . ILE A 1 332 ? 5.402 2.256 -12.230 1.00 97.12 332 ILE A O 1
ATOM 2672 N N . LEU A 1 333 ? 5.608 2.139 -14.459 1.00 96.38 333 LEU A N 1
ATOM 2673 C CA . LEU A 1 333 ? 6.231 3.460 -14.574 1.00 96.38 333 LEU A CA 1
ATOM 2674 C C . LEU A 1 333 ? 5.263 4.584 -14.184 1.00 96.38 333 LEU A C 1
ATOM 2676 O O . LEU A 1 333 ? 5.655 5.512 -13.480 1.00 96.38 333 LEU A O 1
ATOM 2680 N N . THR A 1 334 ? 3.995 4.483 -14.588 1.00 96.38 334 THR A N 1
ATOM 2681 C CA . THR A 1 334 ? 2.953 5.437 -14.175 1.00 96.38 334 THR A CA 1
ATOM 2682 C C . THR A 1 334 ? 2.797 5.436 -12.656 1.00 96.38 334 THR A C 1
ATOM 2684 O O . THR A 1 334 ? 2.812 6.501 -12.044 1.00 96.38 334 THR A O 1
ATOM 2687 N N . LEU A 1 335 ? 2.736 4.254 -12.035 1.00 97.62 335 LEU A N 1
ATOM 2688 C CA . LEU A 1 335 ? 2.665 4.123 -10.585 1.00 97.62 335 LEU A CA 1
ATOM 2689 C C . LEU A 1 335 ? 3.887 4.743 -9.902 1.00 97.62 335 LEU A C 1
ATOM 2691 O O . LEU A 1 335 ? 3.707 5.529 -8.976 1.00 97.62 335 LEU A O 1
ATOM 2695 N N . LEU A 1 336 ? 5.104 4.440 -10.375 1.00 97.38 336 LEU A N 1
ATOM 2696 C CA . LEU A 1 336 ? 6.355 4.996 -9.846 1.00 97.38 336 LEU A CA 1
ATOM 2697 C C . LEU A 1 336 ? 6.325 6.528 -9.833 1.00 97.38 336 LEU A C 1
ATOM 2699 O O . LEU A 1 336 ? 6.675 7.157 -8.837 1.00 97.38 336 LEU A O 1
ATOM 2703 N N . VAL A 1 337 ? 5.891 7.129 -10.937 1.00 95.50 337 VAL A N 1
ATOM 2704 C CA . VAL A 1 337 ? 5.791 8.583 -11.065 1.00 95.50 337 VAL A CA 1
ATOM 2705 C C . VAL A 1 337 ? 4.696 9.155 -10.155 1.00 95.50 337 VAL A C 1
ATOM 2707 O O . VAL A 1 337 ? 4.899 10.204 -9.539 1.00 95.50 337 VAL A O 1
ATOM 2710 N N . SER A 1 338 ? 3.569 8.456 -10.004 1.00 95.06 338 SER A N 1
ATOM 2711 C CA . SER A 1 338 ? 2.477 8.861 -9.112 1.00 95.06 338 SER A CA 1
ATOM 2712 C C . SER A 1 338 ? 2.839 8.766 -7.619 1.00 95.06 338 SER A C 1
ATOM 2714 O O . SER A 1 338 ? 2.458 9.640 -6.842 1.00 95.06 338 SER A O 1
ATOM 2716 N N . VAL A 1 339 ? 3.611 7.768 -7.182 1.00 95.94 339 VAL A N 1
ATOM 2717 C CA . VAL A 1 339 ? 4.074 7.696 -5.776 1.00 95.94 339 VAL A CA 1
ATOM 2718 C C . VAL A 1 339 ? 5.312 8.568 -5.520 1.00 95.94 339 VAL A C 1
ATOM 2720 O O . VAL A 1 339 ? 5.532 9.033 -4.402 1.00 95.94 339 VAL A O 1
ATOM 2723 N N . GLY A 1 340 ? 6.092 8.849 -6.564 1.00 95.38 340 GLY A N 1
ATOM 2724 C CA . GLY A 1 340 ? 7.373 9.545 -6.498 1.00 95.38 340 GLY A CA 1
ATOM 2725 C C . GLY A 1 340 ? 8.555 8.576 -6.531 1.00 95.38 340 GLY A C 1
ATOM 2726 O O . GLY A 1 340 ? 8.503 7.466 -6.000 1.00 95.38 340 GLY A O 1
ATOM 2727 N N . MET A 1 341 ? 9.648 9.000 -7.155 1.00 94.38 341 MET A N 1
ATOM 2728 C CA . MET A 1 341 ? 10.864 8.207 -7.307 1.00 94.38 341 MET A CA 1
ATOM 2729 C C . MET A 1 341 ? 11.768 8.358 -6.095 1.00 94.38 341 MET A C 1
ATOM 2731 O O . MET A 1 341 ? 12.133 9.470 -5.719 1.00 94.38 341 MET A O 1
ATOM 2735 N N . LEU A 1 342 ? 12.152 7.238 -5.492 1.00 92.88 342 LEU A N 1
ATOM 2736 C CA . LEU A 1 342 ? 13.070 7.253 -4.367 1.00 92.88 342 LEU A CA 1
ATOM 2737 C C . LEU A 1 342 ? 14.473 7.681 -4.822 1.00 92.88 342 LEU A C 1
ATOM 2739 O O . LEU A 1 342 ? 15.058 7.067 -5.715 1.00 92.88 342 LEU A O 1
ATOM 2743 N N . ALA A 1 343 ? 15.023 8.705 -4.176 1.00 90.81 343 ALA A N 1
ATOM 2744 C CA . ALA A 1 343 ? 16.388 9.169 -4.386 1.00 90.81 343 ALA A CA 1
ATOM 2745 C C . ALA A 1 343 ? 17.065 9.470 -3.049 1.00 90.81 343 ALA A C 1
ATOM 2747 O O . ALA A 1 343 ? 16.398 9.757 -2.057 1.00 90.81 343 ALA A O 1
ATOM 2748 N N . SER A 1 344 ? 18.393 9.420 -3.037 1.00 85.69 344 SER A N 1
ATOM 2749 C CA . SER A 1 344 ? 19.194 9.950 -1.937 1.00 85.69 344 SER A CA 1
ATOM 2750 C C . SER A 1 344 ? 19.510 11.413 -2.214 1.00 85.69 344 SER A C 1
ATOM 2752 O O . SER A 1 344 ? 19.911 11.745 -3.331 1.00 85.69 344 SER A O 1
ATOM 2754 N N . ASP A 1 345 ? 19.353 12.275 -1.216 1.00 79.31 345 ASP A N 1
ATOM 2755 C CA . ASP A 1 345 ? 19.904 13.626 -1.264 1.00 79.31 345 ASP A CA 1
ATOM 2756 C C . ASP A 1 345 ? 21.429 13.629 -1.031 1.00 79.31 345 ASP A C 1
ATOM 2758 O O . ASP A 1 345 ? 22.051 12.575 -0.847 1.00 79.31 345 ASP A O 1
ATOM 2762 N N . GLU A 1 346 ? 22.028 14.824 -1.055 1.00 75.00 346 GLU A N 1
ATOM 2763 C CA . GLU A 1 346 ? 23.469 15.045 -0.859 1.00 75.00 346 GLU A CA 1
ATOM 2764 C C . GLU A 1 346 ? 23.977 14.549 0.503 1.00 75.00 346 GLU A C 1
ATOM 2766 O O . GLU A 1 346 ? 25.151 14.210 0.640 1.00 75.00 346 GLU A O 1
ATOM 2771 N N . SER A 1 347 ? 23.094 14.465 1.501 1.00 74.25 347 SER A N 1
ATOM 2772 C CA . SER A 1 347 ? 23.408 14.000 2.853 1.00 74.25 347 SER A CA 1
ATOM 2773 C C . SER A 1 347 ? 23.236 12.489 3.040 1.00 74.25 347 SER A C 1
ATOM 2775 O O . SER A 1 347 ? 23.502 11.964 4.121 1.00 74.25 347 SER A O 1
ATOM 2777 N N . GLY A 1 348 ? 22.811 11.765 1.999 1.00 76.75 348 GLY A N 1
ATOM 2778 C CA . GLY A 1 348 ? 22.521 10.334 2.086 1.00 76.75 348 GLY A CA 1
ATOM 2779 C C . GLY A 1 348 ? 21.091 10.016 2.543 1.00 76.75 348 GLY A C 1
ATOM 2780 O O . GLY A 1 348 ? 20.751 8.843 2.721 1.00 76.75 348 GLY A O 1
ATOM 2781 N N . VAL A 1 349 ? 20.250 11.031 2.769 1.00 82.31 349 VAL A N 1
ATOM 2782 C CA . VAL A 1 349 ? 18.883 10.852 3.266 1.00 82.31 349 VAL A CA 1
ATOM 2783 C C . VAL A 1 349 ? 17.949 10.555 2.099 1.00 82.31 349 VAL A C 1
ATOM 2785 O O . VAL A 1 349 ? 17.955 11.217 1.062 1.00 82.31 349 VAL A O 1
ATOM 2788 N N . LEU A 1 350 ? 17.132 9.517 2.269 1.00 87.94 350 LEU A N 1
ATOM 2789 C CA . LEU A 1 350 ? 16.186 9.083 1.250 1.00 87.94 350 LEU A CA 1
ATOM 2790 C C . LEU A 1 350 ? 14.955 9.996 1.222 1.00 87.94 350 LEU A C 1
ATOM 2792 O O . LEU A 1 350 ? 14.281 10.176 2.237 1.00 87.94 350 LEU A O 1
ATOM 2796 N N . LYS A 1 351 ? 14.625 10.505 0.033 1.00 90.56 351 LYS A N 1
ATOM 2797 C CA . LYS A 1 351 ? 13.435 11.317 -0.240 1.00 90.56 351 LYS A CA 1
ATOM 2798 C C . LYS A 1 351 ? 12.686 10.827 -1.479 1.00 90.56 351 LYS A C 1
ATOM 2800 O O . LYS A 1 351 ? 13.252 10.171 -2.354 1.00 90.56 351 LYS A O 1
ATOM 2805 N N . LEU A 1 352 ? 11.401 11.168 -1.559 1.00 92.00 352 LEU A N 1
ATOM 2806 C CA . LEU A 1 352 ? 10.574 10.928 -2.742 1.00 92.00 352 LEU A CA 1
ATOM 2807 C C . LEU A 1 352 ? 10.628 12.142 -3.674 1.00 92.00 352 LEU A C 1
ATOM 2809 O O . LEU A 1 352 ? 10.166 13.224 -3.323 1.00 92.00 352 LEU A O 1
ATOM 2813 N N . VAL A 1 353 ? 11.154 11.939 -4.877 1.00 92.00 353 VAL A N 1
ATOM 2814 C CA . VAL A 1 353 ? 11.236 12.935 -5.949 1.00 92.00 353 VAL A CA 1
ATOM 2815 C C . VAL A 1 353 ? 10.003 12.807 -6.834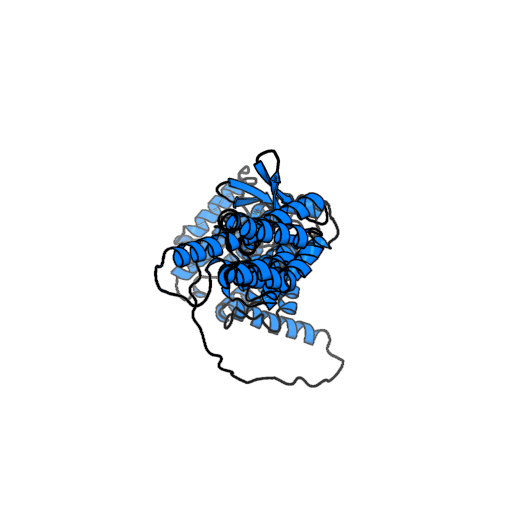 1.00 92.00 353 VAL A C 1
ATOM 2817 O O . VAL A 1 353 ? 9.772 11.769 -7.455 1.00 92.00 353 VAL A O 1
ATOM 2820 N N . ARG A 1 354 ? 9.193 13.863 -6.910 1.00 88.69 354 ARG A N 1
ATOM 2821 C CA . ARG A 1 354 ? 7.977 13.876 -7.737 1.00 88.69 354 ARG A CA 1
ATOM 2822 C C . ARG A 1 354 ? 8.230 14.653 -9.029 1.00 88.69 354 ARG A C 1
ATOM 2824 O O . ARG A 1 354 ? 8.638 15.807 -8.926 1.00 88.69 354 ARG A O 1
ATOM 2831 N N . PRO A 1 355 ? 7.929 14.099 -10.220 1.00 87.12 355 PRO A N 1
ATOM 2832 C CA . PRO A 1 355 ? 8.195 14.788 -11.490 1.00 87.12 355 PRO A CA 1
ATOM 2833 C C . PRO A 1 355 ? 7.510 16.148 -11.636 1.00 87.12 355 PRO A C 1
ATOM 2835 O O . PRO A 1 355 ? 8.051 17.033 -12.283 1.00 87.12 355 PRO A O 1
ATOM 2838 N N . VAL A 1 356 ? 6.352 16.336 -10.996 1.00 86.62 356 VAL A N 1
ATOM 2839 C CA . VAL A 1 356 ? 5.634 17.622 -10.986 1.00 86.62 356 VAL A CA 1
ATOM 2840 C C . VAL A 1 356 ? 6.419 18.711 -10.245 1.00 86.62 356 VAL A C 1
ATOM 2842 O O . VAL A 1 356 ? 6.367 19.872 -10.633 1.00 86.62 356 VAL A O 1
ATOM 2845 N N . THR A 1 357 ? 7.143 18.347 -9.184 1.00 87.31 357 THR A N 1
ATOM 2846 C CA . THR A 1 357 ? 7.867 19.300 -8.326 1.00 87.31 357 THR A CA 1
ATOM 2847 C C . THR A 1 357 ? 9.335 19.438 -8.728 1.00 87.31 357 THR A C 1
ATOM 2849 O O . THR A 1 357 ? 9.887 20.529 -8.680 1.00 87.31 357 THR A O 1
ATOM 2852 N N . GLU A 1 358 ? 9.974 18.333 -9.114 1.00 90.94 358 GLU A N 1
ATOM 2853 C CA . GLU A 1 358 ? 11.406 18.247 -9.422 1.00 90.94 358 GLU A CA 1
ATOM 2854 C C . GLU A 1 358 ? 11.617 17.551 -10.791 1.00 90.94 358 GLU A C 1
ATOM 2856 O O . GLU A 1 358 ? 12.134 16.429 -10.841 1.00 90.94 358 GLU A O 1
ATOM 2861 N N . PRO A 1 359 ? 11.201 18.171 -11.917 1.00 91.56 359 PRO A N 1
ATOM 2862 C CA . PRO A 1 359 ? 11.186 17.528 -13.237 1.00 91.56 359 PRO A CA 1
ATOM 2863 C C . PRO A 1 359 ? 12.583 17.146 -13.745 1.00 91.56 359 PRO A C 1
ATOM 2865 O O . PRO A 1 359 ? 12.762 16.066 -14.304 1.00 91.56 359 PRO A O 1
ATOM 2868 N N . GLU A 1 360 ? 13.594 17.984 -13.510 1.00 91.62 360 GLU A N 1
ATOM 2869 C CA . GLU A 1 360 ? 14.972 17.718 -13.947 1.00 91.62 360 GLU A CA 1
ATOM 2870 C C . GLU A 1 360 ? 15.596 16.531 -13.203 1.00 91.62 360 GLU A C 1
ATOM 2872 O O . GLU A 1 360 ? 16.195 15.637 -13.810 1.00 91.62 360 GLU A O 1
ATOM 2877 N N . LEU A 1 361 ? 15.422 16.483 -11.877 1.00 92.00 361 LEU A N 1
ATOM 2878 C CA . LEU A 1 361 ? 15.900 15.368 -11.063 1.00 92.00 361 LEU A CA 1
ATOM 2879 C C . LEU A 1 361 ? 15.153 14.080 -11.424 1.00 92.00 361 LEU A C 1
ATOM 2881 O O . LEU A 1 361 ? 15.766 13.018 -11.522 1.00 92.00 361 LEU A O 1
ATOM 2885 N N . ALA A 1 362 ? 13.850 14.175 -11.695 1.00 92.94 362 ALA A N 1
ATOM 2886 C CA . ALA A 1 362 ? 13.061 13.053 -12.172 1.00 92.94 362 ALA A CA 1
ATOM 2887 C C . ALA A 1 362 ? 13.561 12.506 -13.520 1.00 92.94 362 ALA A C 1
ATOM 2889 O O . ALA A 1 362 ? 13.791 11.301 -13.644 1.00 92.94 362 ALA A O 1
ATOM 2890 N N . ALA A 1 363 ? 13.803 13.376 -14.502 1.00 93.50 363 ALA A N 1
ATOM 2891 C CA . ALA A 1 363 ? 14.344 12.980 -15.800 1.00 93.50 363 ALA A CA 1
ATOM 2892 C C . ALA A 1 363 ? 15.710 12.284 -15.658 1.00 93.50 363 ALA A C 1
ATOM 2894 O O . ALA A 1 363 ? 15.964 11.278 -16.324 1.00 93.50 363 ALA A O 1
ATOM 2895 N N . ARG A 1 364 ? 16.567 12.756 -14.739 1.00 93.56 364 ARG A N 1
ATOM 2896 C CA . ARG A 1 364 ? 17.844 12.101 -14.404 1.00 93.56 364 ARG A CA 1
ATOM 2897 C C . ARG A 1 364 ? 17.670 10.703 -13.807 1.00 93.56 364 ARG A C 1
ATOM 2899 O O . ARG A 1 364 ? 18.426 9.801 -14.161 1.00 93.56 364 ARG A O 1
ATOM 2906 N N . LEU A 1 365 ? 16.710 10.509 -12.903 1.00 94.19 365 LEU A N 1
ATOM 2907 C CA . LEU A 1 365 ? 16.446 9.196 -12.300 1.00 94.19 365 LEU A CA 1
ATOM 2908 C C . LEU A 1 365 ? 15.949 8.196 -13.350 1.00 94.19 365 LEU A C 1
ATOM 2910 O O . LEU A 1 365 ? 16.423 7.062 -13.393 1.00 94.19 365 LEU A O 1
ATOM 2914 N N . ILE A 1 366 ? 15.066 8.637 -14.247 1.00 94.88 366 ILE A N 1
ATOM 2915 C CA . ILE A 1 366 ? 14.562 7.814 -15.354 1.00 94.88 366 ILE A CA 1
ATOM 2916 C C . ILE A 1 366 ? 15.680 7.480 -16.338 1.00 94.88 366 ILE A C 1
ATOM 2918 O O . ILE A 1 366 ? 15.809 6.326 -16.738 1.00 94.88 366 ILE A O 1
ATOM 2922 N N . LYS A 1 367 ? 16.550 8.445 -16.658 1.00 94.44 367 LYS A N 1
ATOM 2923 C CA . LYS A 1 367 ? 17.773 8.187 -17.425 1.00 94.44 367 LYS A CA 1
ATOM 2924 C C . LYS A 1 367 ? 18.612 7.082 -16.778 1.00 94.44 367 LYS A C 1
ATOM 2926 O O . LYS A 1 367 ? 19.011 6.149 -17.465 1.00 94.44 367 LYS A O 1
ATOM 2931 N N . GLY A 1 368 ? 18.808 7.127 -15.460 1.00 93.75 368 GLY A N 1
ATOM 2932 C CA . GLY A 1 368 ? 19.497 6.066 -14.721 1.00 93.75 368 GLY A CA 1
ATOM 2933 C C . GLY A 1 368 ? 18.828 4.689 -14.842 1.00 93.75 368 GLY A C 1
ATOM 2934 O O . GLY A 1 368 ? 19.527 3.686 -14.967 1.00 93.75 368 GLY A O 1
ATOM 2935 N N . LEU A 1 369 ? 17.491 4.613 -14.849 1.00 94.19 369 LEU A N 1
ATOM 2936 C CA . LEU A 1 369 ? 16.761 3.353 -15.071 1.00 94.19 369 LEU A CA 1
ATOM 2937 C C . LEU A 1 369 ? 17.028 2.773 -16.467 1.00 94.19 369 LEU A C 1
ATOM 2939 O O . LEU A 1 369 ? 17.318 1.581 -16.581 1.00 94.19 369 LEU A O 1
ATOM 2943 N N . ILE A 1 370 ? 16.985 3.619 -17.501 1.00 95.06 370 ILE A N 1
ATOM 2944 C CA . ILE A 1 370 ? 17.291 3.232 -18.888 1.00 95.06 370 ILE A CA 1
ATOM 2945 C C . ILE A 1 370 ? 18.721 2.704 -18.970 1.00 95.06 370 ILE A C 1
ATOM 2947 O O . ILE A 1 370 ? 18.954 1.593 -19.441 1.00 95.06 370 ILE A O 1
ATOM 2951 N N . GLU A 1 371 ? 19.685 3.470 -18.455 1.00 94.69 371 GLU A N 1
ATOM 2952 C CA . GLU A 1 371 ? 21.093 3.082 -18.490 1.00 94.69 371 GLU A CA 1
ATOM 2953 C C . GLU A 1 371 ? 21.346 1.754 -17.769 1.00 94.69 371 GLU A C 1
ATOM 2955 O O . GLU A 1 371 ? 22.092 0.924 -18.287 1.00 94.69 371 GLU A O 1
ATOM 2960 N N . ASN A 1 372 ? 20.703 1.522 -16.620 1.00 93.50 372 ASN A N 1
ATOM 2961 C CA . ASN A 1 372 ? 20.832 0.277 -15.865 1.00 93.50 372 ASN A CA 1
ATOM 2962 C C . ASN A 1 372 ? 20.295 -0.933 -16.639 1.00 93.50 372 ASN A C 1
ATOM 2964 O O . ASN A 1 372 ? 20.989 -1.947 -16.729 1.00 93.50 372 ASN A O 1
ATOM 2968 N N . SER A 1 373 ? 19.093 -0.834 -17.214 1.00 94.94 373 SER A N 1
ATOM 2969 C CA . SER A 1 373 ? 18.482 -1.972 -17.910 1.00 94.94 373 SER A CA 1
ATOM 2970 C C . SER A 1 373 ? 19.145 -2.250 -19.262 1.00 94.94 373 SER A C 1
ATOM 2972 O O . SER A 1 373 ? 19.393 -3.411 -19.597 1.00 94.94 373 SER A O 1
ATOM 2974 N N . VAL A 1 374 ? 19.521 -1.206 -20.011 1.00 94.25 374 VAL A N 1
ATOM 2975 C CA . VAL A 1 374 ? 20.302 -1.362 -21.248 1.00 94.25 374 VAL A CA 1
ATOM 2976 C C . VAL A 1 374 ? 21.663 -1.983 -20.939 1.00 94.25 374 VAL A C 1
ATOM 2978 O O . VAL A 1 374 ? 22.076 -2.925 -21.610 1.00 94.25 374 VAL A O 1
ATOM 2981 N N . HIS A 1 375 ? 22.351 -1.523 -19.888 1.00 93.69 375 HIS A N 1
ATOM 2982 C CA . HIS A 1 375 ? 23.628 -2.108 -19.480 1.00 93.69 375 HIS A CA 1
ATOM 2983 C C . HIS A 1 375 ? 23.498 -3.588 -19.096 1.00 93.69 375 HIS A C 1
ATOM 2985 O O . HIS A 1 375 ? 24.317 -4.398 -19.534 1.00 93.69 375 HIS A O 1
ATOM 2991 N N . ALA A 1 376 ? 22.472 -3.955 -18.321 1.00 93.06 376 ALA A N 1
ATOM 2992 C CA . ALA A 1 376 ? 22.203 -5.345 -17.954 1.00 93.06 376 ALA A CA 1
ATOM 2993 C C . ALA A 1 376 ? 21.989 -6.229 -19.193 1.00 93.06 376 ALA A C 1
ATOM 2995 O O . ALA A 1 376 ? 22.593 -7.297 -19.303 1.00 93.06 376 ALA A O 1
ATOM 2996 N N . THR A 1 377 ? 21.218 -5.740 -20.165 1.00 92.75 377 THR A N 1
ATOM 2997 C CA . THR A 1 377 ? 20.958 -6.446 -21.426 1.00 92.75 377 THR A CA 1
ATOM 2998 C C . THR A 1 377 ? 22.224 -6.597 -22.270 1.00 92.75 377 THR A C 1
ATOM 3000 O O . THR A 1 377 ? 22.544 -7.695 -22.720 1.00 92.75 377 THR A O 1
ATOM 3003 N N . CYS A 1 378 ? 23.007 -5.527 -22.435 1.00 92.31 378 CYS A N 1
ATOM 3004 C CA . CYS A 1 378 ? 24.290 -5.584 -23.138 1.00 92.31 378 CYS A CA 1
ATOM 3005 C C . CYS A 1 378 ? 25.261 -6.571 -22.475 1.00 92.31 378 CYS A C 1
ATOM 3007 O O . CYS A 1 378 ? 25.953 -7.317 -23.164 1.00 92.31 378 CYS A O 1
ATOM 3009 N N . LYS A 1 379 ? 25.291 -6.626 -21.139 1.00 92.50 379 LYS A N 1
ATOM 3010 C CA . LYS A 1 379 ? 26.101 -7.603 -20.404 1.00 92.50 379 LYS A CA 1
ATOM 3011 C C . LYS A 1 379 ? 25.662 -9.042 -20.701 1.00 92.50 379 LYS A C 1
ATOM 3013 O O . LYS A 1 379 ? 26.509 -9.869 -21.013 1.00 92.50 379 LYS A O 1
ATOM 3018 N N . GLN A 1 380 ? 24.359 -9.327 -20.683 1.00 90.44 380 GLN A N 1
ATOM 3019 C CA . GLN A 1 380 ? 23.836 -10.654 -21.036 1.00 90.44 380 GLN A CA 1
ATOM 3020 C C . GLN A 1 380 ? 24.191 -11.044 -22.478 1.00 90.44 380 GLN A C 1
ATOM 3022 O O . GLN A 1 380 ? 24.650 -12.159 -22.723 1.00 90.44 380 GLN A O 1
ATOM 3027 N N . LEU A 1 381 ? 24.040 -10.118 -23.431 1.00 90.69 381 LEU A N 1
ATOM 3028 C CA . LEU A 1 381 ? 24.449 -10.342 -24.819 1.00 90.69 381 LEU A CA 1
ATOM 3029 C C . LEU A 1 381 ? 25.948 -10.613 -24.944 1.00 90.69 381 LEU A C 1
ATOM 3031 O O . LEU A 1 381 ? 26.349 -11.462 -25.737 1.00 90.69 381 LEU A O 1
ATOM 3035 N N . ASN A 1 382 ? 26.772 -9.907 -24.170 1.00 89.81 382 ASN A N 1
ATOM 3036 C CA . ASN A 1 382 ? 28.212 -10.121 -24.141 1.00 89.81 382 ASN A CA 1
ATOM 3037 C C . ASN A 1 382 ? 28.554 -11.529 -23.653 1.00 89.81 382 ASN A C 1
ATOM 3039 O O . ASN A 1 382 ? 29.345 -12.213 -24.289 1.00 89.81 382 ASN A O 1
ATOM 3043 N N . ASP A 1 383 ? 27.936 -11.978 -22.564 1.00 87.94 383 ASP A N 1
ATOM 3044 C CA . ASP A 1 383 ? 28.185 -13.309 -22.007 1.00 87.94 383 ASP A CA 1
ATOM 3045 C C . ASP A 1 383 ? 27.788 -14.410 -23.006 1.00 87.94 383 ASP A C 1
ATOM 3047 O O . ASP A 1 383 ? 28.512 -15.391 -23.196 1.00 87.94 383 ASP A O 1
ATOM 3051 N N . VAL A 1 384 ? 26.672 -14.219 -23.718 1.00 86.00 384 VAL A N 1
ATOM 3052 C CA . VAL A 1 384 ? 26.266 -15.084 -24.834 1.00 86.00 384 VAL A CA 1
ATOM 3053 C C . VAL A 1 384 ? 27.315 -15.041 -25.949 1.00 86.00 384 VAL A C 1
ATOM 3055 O O . VAL A 1 384 ? 27.797 -16.089 -26.375 1.00 86.00 384 VAL A O 1
ATOM 3058 N N . TYR A 1 385 ? 27.717 -13.851 -26.394 1.00 85.12 385 TYR A N 1
ATOM 3059 C CA . TYR A 1 385 ? 28.710 -13.665 -27.451 1.00 85.12 385 TYR A CA 1
ATOM 3060 C C . TYR A 1 385 ? 30.050 -14.341 -27.133 1.00 85.12 385 TYR A C 1
ATOM 3062 O O . TYR A 1 385 ? 30.544 -15.093 -27.970 1.00 85.12 385 TYR A O 1
ATOM 3070 N N . GLU A 1 386 ? 30.616 -14.137 -25.942 1.00 84.94 386 GLU A N 1
ATOM 3071 C CA . GLU A 1 386 ? 31.903 -14.726 -25.545 1.00 84.94 386 GLU A CA 1
ATOM 3072 C C . GLU A 1 386 ? 31.818 -16.263 -25.507 1.00 84.94 386 GLU A C 1
ATOM 3074 O O . GLU A 1 386 ? 32.676 -16.952 -26.064 1.00 84.94 386 GLU A O 1
ATOM 3079 N N . ASN A 1 387 ? 30.727 -16.821 -24.966 1.00 82.38 387 ASN A N 1
ATOM 3080 C CA . ASN A 1 387 ? 30.479 -18.267 -24.985 1.00 82.38 387 ASN A CA 1
ATOM 3081 C C . ASN A 1 387 ? 30.359 -18.819 -26.414 1.00 82.38 387 ASN A C 1
ATOM 3083 O O . ASN A 1 387 ? 30.872 -19.897 -26.731 1.00 82.38 387 ASN A O 1
ATOM 3087 N N . PHE A 1 388 ? 29.687 -18.089 -27.306 1.00 75.19 388 PHE A N 1
ATOM 3088 C CA . PHE A 1 388 ? 29.607 -18.465 -28.711 1.00 75.19 388 PHE A CA 1
ATOM 3089 C C . PHE A 1 388 ? 30.969 -18.350 -29.397 1.00 75.19 388 PHE A C 1
ATOM 3091 O O . PHE A 1 388 ? 31.312 -19.253 -30.157 1.00 75.19 388 PHE A O 1
ATOM 3098 N N . ASN A 1 389 ? 31.753 -17.307 -29.144 1.00 74.56 389 ASN A N 1
ATOM 3099 C CA . ASN A 1 389 ? 33.050 -17.084 -29.780 1.00 74.56 389 ASN A CA 1
ATOM 3100 C C . ASN A 1 389 ? 34.080 -18.169 -29.407 1.00 74.56 389 ASN A C 1
ATOM 3102 O O . ASN A 1 389 ? 34.805 -18.655 -30.269 1.00 74.56 389 ASN A O 1
ATOM 3106 N N . MET A 1 390 ? 34.077 -18.628 -28.152 1.00 71.25 390 MET A N 1
ATOM 3107 C CA . MET A 1 390 ? 35.003 -19.662 -27.662 1.00 71.25 390 MET A CA 1
ATOM 3108 C C . MET A 1 390 ? 34.714 -21.080 -28.189 1.00 71.25 390 MET A C 1
ATOM 3110 O O . MET A 1 390 ? 35.575 -21.958 -28.154 1.00 71.25 390 MET A O 1
ATOM 3114 N N . ASN A 1 391 ? 33.504 -21.335 -28.689 1.00 66.38 391 ASN A N 1
ATOM 3115 C CA . ASN A 1 391 ? 33.089 -22.658 -29.152 1.00 66.38 391 ASN A CA 1
ATOM 3116 C C . ASN A 1 391 ? 33.589 -22.928 -30.597 1.00 66.38 391 ASN A C 1
ATOM 3118 O O . ASN A 1 391 ? 33.014 -22.445 -31.568 1.00 66.38 391 ASN A O 1
ATOM 3122 N N . SER A 1 392 ? 34.600 -23.780 -30.778 1.00 56.66 392 SER A N 1
ATOM 3123 C CA . SER A 1 392 ? 35.341 -24.014 -32.042 1.00 56.66 392 SER A CA 1
ATOM 3124 C C . SER A 1 392 ? 34.615 -24.773 -33.177 1.00 56.66 392 SER A C 1
ATOM 3126 O O . SER A 1 392 ? 35.251 -25.250 -34.117 1.00 56.66 392 SER A O 1
ATOM 3128 N N . LYS A 1 393 ? 33.284 -24.918 -33.133 1.00 60.22 393 LYS A N 1
ATOM 3129 C CA . LYS A 1 393 ? 32.529 -25.624 -34.188 1.00 60.22 393 LYS A CA 1
ATOM 3130 C C . LYS A 1 393 ? 32.440 -24.773 -35.473 1.00 60.22 393 LYS A C 1
ATOM 3132 O O . LYS A 1 393 ? 32.190 -23.575 -35.346 1.00 60.22 393 LYS A O 1
ATOM 3137 N N . PRO A 1 394 ? 32.567 -25.362 -36.682 1.00 54.88 394 PRO A N 1
ATOM 3138 C CA . PRO A 1 394 ? 32.402 -24.650 -37.954 1.00 54.88 394 PRO A CA 1
ATOM 3139 C C . PRO A 1 394 ? 30.960 -24.148 -38.113 1.00 54.88 394 PRO A C 1
ATOM 3141 O O . PRO A 1 394 ? 30.013 -24.862 -37.769 1.00 54.88 394 PRO A O 1
ATOM 3144 N N . ARG A 1 395 ? 30.775 -22.905 -38.580 1.00 62.09 395 ARG A N 1
ATOM 3145 C CA . ARG A 1 395 ? 29.481 -22.197 -38.511 1.00 62.09 395 ARG A CA 1
ATOM 3146 C C . ARG A 1 395 ? 29.135 -21.417 -39.768 1.00 62.09 395 ARG A C 1
ATOM 3148 O O . ARG A 1 395 ? 30.009 -21.022 -40.523 1.00 62.09 395 ARG A O 1
ATOM 3155 N N . LYS A 1 396 ? 27.826 -21.181 -39.920 1.00 60.34 396 LYS A N 1
ATOM 3156 C CA . LYS A 1 396 ? 27.198 -20.465 -41.040 1.00 60.34 396 LYS A CA 1
ATOM 3157 C C . LYS A 1 396 ? 27.191 -18.933 -40.907 1.00 60.34 396 LYS A C 1
ATOM 3159 O O . LYS A 1 396 ? 26.898 -18.276 -41.894 1.00 60.34 396 LYS A O 1
ATOM 3164 N N . GLN A 1 397 ? 27.423 -18.365 -39.717 1.00 67.00 397 GLN A N 1
ATOM 3165 C CA . GLN A 1 397 ? 27.324 -16.915 -39.493 1.00 67.00 397 GLN A CA 1
ATOM 3166 C C . GLN A 1 397 ? 28.356 -16.431 -38.466 1.00 67.00 397 GLN A C 1
ATOM 3168 O O . GLN A 1 397 ? 28.555 -17.074 -37.430 1.00 67.00 397 GLN A O 1
ATOM 3173 N N . HIS A 1 398 ? 28.997 -15.296 -38.757 1.00 76.12 398 HIS A N 1
ATOM 3174 C CA . HIS A 1 398 ? 30.022 -14.689 -37.910 1.00 76.12 398 HIS A CA 1
ATOM 3175 C C . HIS A 1 398 ? 29.453 -14.247 -36.541 1.00 76.12 398 HIS A C 1
ATOM 3177 O O . HIS A 1 398 ? 28.385 -13.623 -36.506 1.00 76.12 398 HIS A O 1
ATOM 3183 N N . PRO A 1 399 ? 30.148 -14.491 -35.407 1.00 79.31 399 PRO A N 1
ATOM 3184 C CA . PRO A 1 399 ? 29.669 -14.123 -34.069 1.00 79.31 399 PRO A CA 1
ATOM 3185 C C . PRO A 1 399 ? 29.279 -12.645 -33.917 1.00 79.31 399 PRO A C 1
ATOM 3187 O O . PRO A 1 399 ? 28.275 -12.345 -33.275 1.00 79.31 399 PRO A O 1
ATOM 3190 N N . LEU A 1 400 ? 30.019 -11.725 -34.550 1.00 81.44 400 LEU A N 1
ATO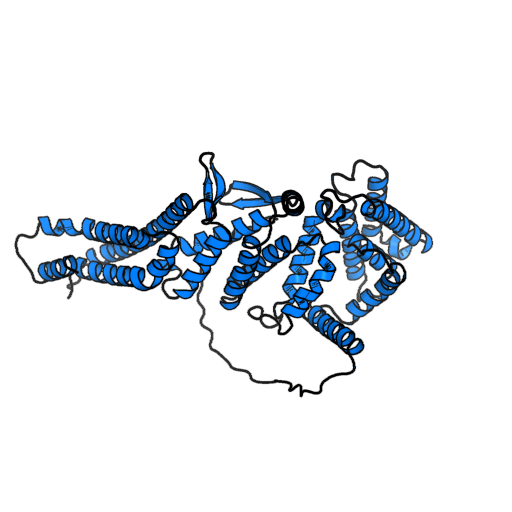M 3191 C CA . LEU A 1 400 ? 29.677 -10.294 -34.535 1.00 81.44 400 LEU A CA 1
ATOM 3192 C C . LEU A 1 400 ? 28.415 -9.972 -35.342 1.00 81.44 400 LEU A C 1
ATOM 3194 O O . LEU A 1 400 ? 27.636 -9.133 -34.910 1.00 81.44 400 LEU A O 1
ATOM 3198 N N . ALA A 1 401 ? 28.164 -10.656 -36.463 1.00 79.69 401 ALA A N 1
ATOM 3199 C CA . ALA A 1 401 ? 26.940 -10.447 -37.239 1.00 79.69 401 ALA A CA 1
ATOM 3200 C C . ALA A 1 401 ? 25.702 -10.928 -36.461 1.00 79.69 401 ALA A C 1
ATOM 3202 O O . ALA A 1 401 ? 24.653 -10.288 -36.487 1.00 79.69 401 ALA A O 1
ATOM 3203 N N . MET A 1 402 ? 25.837 -12.025 -35.709 1.00 81.94 402 MET A N 1
ATOM 3204 C CA . MET A 1 402 ? 24.796 -12.490 -34.793 1.00 81.94 402 MET A CA 1
ATOM 3205 C C . MET A 1 402 ? 24.581 -11.506 -33.634 1.00 81.94 402 MET A C 1
ATOM 3207 O O . MET A 1 402 ? 23.437 -11.193 -33.314 1.00 81.94 402 MET A O 1
ATOM 3211 N N . LEU A 1 403 ? 25.657 -10.991 -33.026 1.00 86.19 403 LEU A N 1
ATOM 3212 C CA . LEU A 1 403 ? 25.563 -9.976 -31.974 1.00 86.19 403 LEU A CA 1
ATOM 3213 C C . LEU A 1 403 ? 24.867 -8.707 -32.483 1.00 86.19 403 LEU A C 1
ATOM 3215 O O . LEU A 1 403 ? 23.961 -8.215 -31.818 1.00 86.19 403 LEU A O 1
ATOM 3219 N N . ALA A 1 404 ? 25.231 -8.222 -33.673 1.00 84.94 404 ALA A N 1
ATOM 3220 C CA . ALA A 1 404 ? 24.602 -7.067 -34.309 1.00 84.94 404 ALA A CA 1
ATOM 3221 C C . ALA A 1 404 ? 23.097 -7.273 -34.505 1.00 84.94 404 ALA A C 1
ATOM 3223 O O . ALA A 1 404 ? 22.292 -6.412 -34.153 1.00 84.94 404 ALA A O 1
ATOM 3224 N N . HIS A 1 405 ? 22.716 -8.456 -34.996 1.00 85.56 405 HIS A N 1
ATOM 3225 C CA . HIS A 1 405 ? 21.318 -8.829 -35.157 1.00 85.56 405 HIS A CA 1
ATOM 3226 C C . HIS A 1 405 ? 20.553 -8.800 -33.828 1.00 85.56 405 HIS A C 1
ATOM 3228 O O . HIS A 1 405 ? 19.473 -8.220 -33.759 1.00 85.56 405 HIS A O 1
ATOM 3234 N N . GLN A 1 406 ? 21.124 -9.360 -32.758 1.00 88.19 406 GLN A N 1
ATOM 3235 C CA . GLN A 1 406 ? 20.500 -9.341 -31.431 1.00 88.19 406 GLN A CA 1
ATOM 3236 C C . GLN A 1 406 ? 20.383 -7.920 -30.862 1.00 88.19 406 GLN A C 1
ATOM 3238 O O . GLN A 1 406 ? 19.331 -7.554 -30.340 1.00 88.19 406 GLN A O 1
ATOM 3243 N N . VAL A 1 407 ? 21.431 -7.099 -31.002 1.00 89.88 407 VAL A N 1
ATOM 3244 C CA . VAL A 1 407 ? 21.408 -5.690 -30.578 1.00 89.88 407 VAL A CA 1
ATOM 3245 C C . VAL A 1 407 ? 20.313 -4.923 -31.318 1.00 89.88 407 VAL A C 1
ATOM 3247 O O . VAL A 1 407 ? 19.569 -4.188 -30.675 1.00 89.88 407 VAL A O 1
ATOM 3250 N N . LYS A 1 408 ? 20.147 -5.132 -32.631 1.00 89.56 408 LYS A N 1
ATOM 3251 C CA . LYS A 1 408 ? 19.058 -4.506 -33.396 1.00 89.56 408 LYS A CA 1
ATOM 3252 C C . LYS A 1 408 ? 17.685 -4.927 -32.900 1.00 89.56 408 LYS A C 1
ATOM 3254 O O . LYS A 1 408 ? 16.860 -4.053 -32.683 1.00 89.56 408 LYS A O 1
ATOM 3259 N N . LEU A 1 409 ? 17.440 -6.221 -32.683 1.00 89.62 409 LEU A N 1
ATOM 3260 C CA . LEU A 1 409 ? 16.138 -6.687 -32.186 1.00 89.62 409 LEU A CA 1
ATOM 3261 C C . LEU A 1 409 ? 15.772 -6.023 -30.851 1.00 89.62 409 LEU A C 1
ATOM 3263 O O . LEU A 1 409 ? 14.628 -5.624 -30.639 1.00 89.62 409 LEU A O 1
ATOM 3267 N N . ILE A 1 410 ? 16.750 -5.874 -29.957 1.00 90.44 410 ILE A N 1
ATOM 3268 C CA . ILE A 1 410 ? 16.552 -5.204 -28.670 1.00 90.44 410 ILE A CA 1
ATOM 3269 C C . ILE A 1 410 ? 16.366 -3.694 -28.854 1.00 90.44 410 ILE A C 1
ATOM 3271 O O . ILE A 1 410 ? 15.489 -3.122 -28.216 1.00 90.44 410 ILE A O 1
ATOM 3275 N N . ALA A 1 411 ? 17.128 -3.046 -29.736 1.00 91.56 411 ALA A N 1
ATOM 3276 C CA . ALA A 1 411 ? 16.993 -1.616 -30.012 1.00 91.56 411 ALA A CA 1
ATOM 3277 C C . ALA A 1 411 ? 15.646 -1.269 -30.674 1.00 91.56 411 ALA A C 1
ATOM 3279 O O . ALA A 1 411 ? 15.010 -0.280 -30.311 1.00 91.56 411 ALA A O 1
ATOM 3280 N N . GLU A 1 412 ? 15.170 -2.103 -31.602 1.00 91.62 412 GLU A N 1
ATOM 3281 C CA . GLU A 1 412 ? 13.837 -1.985 -32.201 1.00 91.62 412 GLU A CA 1
ATOM 3282 C C . GLU A 1 412 ? 12.755 -2.129 -31.133 1.00 91.62 412 GLU A C 1
ATOM 3284 O O . GLU A 1 412 ? 11.808 -1.343 -31.090 1.00 91.62 412 GLU A O 1
ATOM 3289 N N . LYS A 1 413 ? 12.923 -3.088 -30.221 1.00 90.56 413 LYS A N 1
ATOM 3290 C CA . LYS A 1 413 ? 12.012 -3.275 -29.095 1.00 90.56 413 LYS A CA 1
ATOM 3291 C C . LYS A 1 413 ? 12.006 -2.083 -28.141 1.00 90.56 413 LYS A C 1
ATOM 3293 O O . LYS A 1 413 ? 10.942 -1.589 -27.789 1.00 90.56 413 LYS A O 1
ATOM 3298 N N . GLU A 1 414 ? 13.178 -1.577 -27.776 1.00 93.44 414 GLU A N 1
ATOM 3299 C CA . GLU A 1 414 ? 13.340 -0.358 -26.979 1.00 93.44 414 GLU A CA 1
ATOM 3300 C C . GLU A 1 414 ? 12.617 0.834 -27.629 1.00 93.44 414 GLU A C 1
ATOM 3302 O O . GLU A 1 414 ? 11.875 1.551 -26.954 1.00 93.44 414 GLU A O 1
ATOM 3307 N N . SER A 1 415 ? 12.760 1.001 -28.949 1.00 92.88 415 SER A N 1
ATOM 3308 C CA . SER A 1 415 ? 12.093 2.049 -29.733 1.00 92.88 415 SER A CA 1
ATOM 3309 C C . SER A 1 415 ? 10.575 1.912 -29.780 1.00 92.88 415 SER A C 1
ATOM 3311 O O . SER A 1 415 ? 9.878 2.924 -29.703 1.00 92.88 415 SER A O 1
ATOM 3313 N N . ASN A 1 416 ? 10.060 0.691 -29.908 1.00 92.06 416 ASN A N 1
ATOM 3314 C CA . ASN A 1 416 ? 8.633 0.453 -30.111 1.00 92.06 416 ASN A CA 1
ATOM 3315 C C . ASN A 1 416 ? 7.849 0.380 -28.793 1.00 92.06 416 ASN A C 1
ATOM 3317 O O . ASN A 1 416 ? 6.758 0.941 -28.703 1.00 92.06 416 ASN A O 1
ATOM 3321 N N . ASP A 1 417 ? 8.413 -0.257 -27.766 1.00 91.31 417 ASP A N 1
ATOM 3322 C CA . ASP A 1 417 ? 7.677 -0.618 -26.550 1.00 91.31 417 ASP A CA 1
ATOM 3323 C C . ASP A 1 417 ? 7.943 0.353 -25.386 1.00 91.31 417 ASP A C 1
ATOM 3325 O O . ASP A 1 417 ? 7.021 0.719 -24.652 1.00 91.31 417 ASP A O 1
ATOM 3329 N N . PHE A 1 418 ? 9.193 0.799 -25.206 1.00 94.19 418 PHE A N 1
ATOM 3330 C CA . PHE A 1 418 ? 9.617 1.508 -23.989 1.00 94.19 418 PHE A CA 1
ATOM 3331 C C . PHE A 1 418 ? 9.805 3.015 -24.190 1.00 94.19 418 PHE A C 1
ATOM 3333 O O . PHE A 1 418 ? 9.278 3.818 -23.410 1.00 94.19 418 PHE A O 1
ATOM 3340 N N . ILE A 1 419 ? 10.500 3.426 -25.255 1.00 94.19 419 ILE A N 1
ATOM 3341 C CA . ILE A 1 419 ? 10.784 4.836 -25.564 1.00 94.19 419 ILE A CA 1
ATOM 3342 C C . ILE A 1 419 ? 9.515 5.708 -25.628 1.00 94.19 419 ILE A C 1
ATOM 3344 O O . ILE A 1 419 ? 9.547 6.803 -25.054 1.00 94.19 419 ILE A O 1
ATOM 3348 N N . PRO A 1 420 ? 8.390 5.283 -26.243 1.00 94.19 420 PRO A N 1
ATOM 3349 C CA . PRO A 1 420 ? 7.180 6.106 -26.304 1.00 94.19 420 PRO A CA 1
ATOM 3350 C C . PRO A 1 420 ? 6.609 6.440 -24.921 1.00 94.19 420 PRO A C 1
ATOM 3352 O O . PRO A 1 420 ? 6.020 7.502 -24.727 1.00 94.19 420 PRO A O 1
ATOM 3355 N N . VAL A 1 421 ? 6.802 5.554 -23.940 1.00 94.38 421 VAL A N 1
ATOM 3356 C CA . VAL A 1 421 ? 6.355 5.775 -22.562 1.00 94.38 421 VAL A CA 1
ATOM 3357 C C . VAL A 1 421 ? 7.367 6.630 -21.796 1.00 94.38 421 VAL A C 1
ATOM 3359 O O . VAL A 1 421 ? 6.978 7.578 -21.112 1.00 94.38 421 VAL A O 1
ATOM 3362 N N . LEU A 1 422 ? 8.660 6.319 -21.926 1.00 93.88 422 LEU A N 1
ATOM 3363 C CA . LEU A 1 422 ? 9.754 6.996 -21.224 1.00 93.88 422 LEU A CA 1
ATOM 3364 C C . LEU A 1 422 ? 9.898 8.467 -21.635 1.00 93.88 422 LEU A C 1
ATOM 3366 O O . LEU A 1 422 ? 10.171 9.309 -20.779 1.00 93.88 422 LEU A O 1
ATOM 3370 N N . ARG A 1 423 ? 9.655 8.801 -22.912 1.00 94.00 423 ARG A N 1
ATOM 3371 C CA . ARG A 1 423 ? 9.758 10.177 -23.434 1.00 94.00 423 ARG A CA 1
ATOM 3372 C C . ARG A 1 423 ? 8.831 11.178 -22.754 1.00 94.00 423 ARG A C 1
ATOM 3374 O O . ARG A 1 423 ? 9.173 12.355 -22.708 1.00 94.00 423 ARG A O 1
ATOM 3381 N N . ASN A 1 424 ? 7.719 10.718 -22.178 1.00 91.75 424 ASN A N 1
ATOM 3382 C CA . ASN A 1 424 ? 6.807 11.580 -21.420 1.00 91.75 424 ASN A CA 1
ATOM 3383 C C . ASN A 1 424 ? 7.466 12.187 -20.174 1.00 91.75 424 ASN A C 1
ATOM 3385 O O . ASN A 1 424 ? 7.019 13.217 -19.681 1.00 91.75 424 ASN A O 1
ATOM 3389 N N . TRP A 1 425 ? 8.525 11.552 -19.670 1.00 90.06 425 TRP A N 1
ATOM 3390 C CA . TRP A 1 425 ? 9.197 11.939 -18.432 1.00 90.06 425 TRP A CA 1
ATOM 3391 C C . TRP A 1 425 ? 10.695 12.217 -18.619 1.00 90.06 425 TRP A C 1
ATOM 3393 O O . TRP A 1 425 ? 11.306 12.899 -17.802 1.00 90.06 425 TRP A O 1
ATOM 3403 N N . CYS A 1 426 ? 11.296 11.693 -19.688 1.00 91.38 426 CYS A N 1
ATOM 3404 C CA . CYS A 1 426 ? 12.682 11.919 -20.078 1.00 91.38 426 CYS A CA 1
ATOM 3405 C C . CYS A 1 426 ? 12.755 12.075 -21.610 1.00 91.38 426 CYS A C 1
ATOM 3407 O O . CYS A 1 426 ? 12.841 11.069 -22.320 1.00 91.38 426 CYS A O 1
ATOM 3409 N N . PRO A 1 427 ? 12.733 13.310 -22.148 1.00 91.19 427 PRO A N 1
ATOM 3410 C CA . PRO A 1 427 ? 12.741 13.543 -23.597 1.00 91.19 427 PRO A CA 1
ATOM 3411 C C . PRO A 1 427 ? 13.928 12.887 -24.324 1.00 91.19 427 PRO A C 1
ATOM 3413 O O . PRO A 1 427 ? 13.791 12.417 -25.453 1.00 91.19 427 PRO A O 1
ATOM 3416 N N . GLU A 1 428 ? 15.079 12.787 -23.652 1.00 92.06 428 GLU A N 1
ATOM 3417 C CA . GLU A 1 428 ? 16.317 12.194 -24.175 1.00 92.06 428 GLU A CA 1
ATOM 3418 C C . GLU A 1 428 ? 16.346 10.655 -24.157 1.00 92.06 428 GLU A C 1
ATOM 3420 O O . GLU A 1 428 ? 17.336 10.073 -24.599 1.00 92.06 428 GLU A O 1
ATOM 3425 N N . ALA A 1 429 ? 15.294 9.974 -23.680 1.00 93.00 429 ALA A N 1
ATOM 3426 C CA . ALA A 1 429 ? 15.286 8.521 -23.463 1.00 93.00 429 ALA A CA 1
ATOM 3427 C C . ALA A 1 429 ? 15.832 7.716 -24.659 1.00 93.00 429 ALA A C 1
ATOM 3429 O O . ALA A 1 429 ? 16.680 6.843 -24.489 1.00 93.00 429 ALA A O 1
ATOM 3430 N N . GLY A 1 430 ? 15.406 8.070 -25.878 1.00 91.62 430 GLY A N 1
ATOM 3431 C CA . GLY A 1 430 ? 15.848 7.388 -27.097 1.00 91.62 430 GLY A CA 1
ATOM 3432 C C . GLY A 1 430 ? 17.296 7.667 -27.503 1.00 91.62 430 GLY A C 1
ATOM 3433 O O . GLY A 1 430 ? 17.949 6.787 -28.056 1.00 91.62 430 GLY A O 1
ATOM 3434 N N . ILE A 1 431 ? 17.821 8.860 -27.204 1.00 92.44 431 ILE A N 1
ATOM 3435 C CA . ILE A 1 431 ? 19.234 9.185 -27.442 1.00 92.44 431 ILE A CA 1
ATOM 3436 C C . ILE A 1 431 ? 20.103 8.375 -26.476 1.00 92.44 431 ILE A C 1
ATOM 3438 O O . ILE A 1 431 ? 21.082 7.759 -26.892 1.00 92.44 431 ILE A O 1
ATOM 3442 N N . VAL A 1 432 ? 19.713 8.325 -25.199 1.00 92.81 432 VAL A N 1
ATOM 3443 C CA . VAL A 1 432 ? 20.459 7.620 -24.149 1.00 92.81 432 VAL A CA 1
ATOM 3444 C C . VAL A 1 432 ? 20.593 6.131 -24.464 1.00 92.81 432 VAL A C 1
ATOM 3446 O O . VAL A 1 432 ? 21.710 5.610 -24.442 1.00 92.81 432 VAL A O 1
ATOM 3449 N N . SER A 1 433 ? 19.491 5.445 -24.777 1.00 93.06 433 SER A N 1
ATOM 3450 C CA . SER A 1 433 ? 19.534 4.012 -25.087 1.00 93.06 433 SER A CA 1
ATOM 3451 C C . SER A 1 433 ? 20.314 3.728 -26.374 1.00 93.06 433 SER A C 1
ATOM 3453 O O . SER A 1 433 ? 21.206 2.877 -26.366 1.00 93.06 433 SER A O 1
ATOM 3455 N N . SER A 1 434 ? 20.087 4.504 -27.441 1.00 91.38 434 SER A N 1
ATOM 3456 C CA . SER A 1 434 ? 20.807 4.348 -28.717 1.00 91.38 434 SER A CA 1
ATOM 3457 C C . SER A 1 434 ? 22.318 4.515 -28.557 1.00 91.38 434 SER A C 1
ATOM 3459 O O . SER A 1 434 ? 23.084 3.686 -29.045 1.00 91.38 434 SER A O 1
ATOM 3461 N N . MET A 1 435 ? 22.768 5.537 -27.819 1.00 91.56 435 MET A N 1
ATOM 3462 C CA . MET A 1 435 ? 24.196 5.752 -27.558 1.00 91.56 435 MET A CA 1
ATOM 3463 C C . MET A 1 435 ? 24.833 4.568 -26.821 1.00 91.56 435 MET A C 1
ATOM 3465 O O . MET A 1 435 ? 25.977 4.212 -27.104 1.00 91.56 435 MET A O 1
ATOM 3469 N N . LYS A 1 436 ? 24.115 3.947 -25.877 1.00 91.38 436 LYS A N 1
ATOM 3470 C CA . LYS A 1 436 ? 24.617 2.792 -25.119 1.00 91.38 436 LYS A CA 1
ATOM 3471 C C . LYS A 1 436 ? 24.698 1.535 -25.983 1.00 91.38 436 LYS A C 1
ATOM 3473 O O . LYS A 1 436 ? 25.720 0.855 -25.917 1.00 91.38 436 LYS A O 1
ATOM 3478 N N . PHE A 1 437 ? 23.684 1.250 -26.805 1.00 90.88 437 PHE A N 1
ATOM 3479 C CA . PHE A 1 437 ? 23.732 0.129 -27.752 1.00 90.88 437 PHE A CA 1
ATOM 3480 C C . PHE A 1 437 ? 24.843 0.311 -28.787 1.00 90.88 437 PHE A C 1
ATOM 3482 O O . PHE A 1 437 ? 25.631 -0.609 -29.006 1.00 90.88 437 PHE A O 1
ATOM 3489 N N . HIS A 1 438 ? 24.956 1.513 -29.359 1.00 88.31 438 HIS A N 1
ATOM 3490 C CA . HIS A 1 438 ? 25.990 1.827 -30.339 1.00 88.31 438 HIS A CA 1
ATOM 3491 C C . HIS A 1 438 ? 27.391 1.685 -29.742 1.00 88.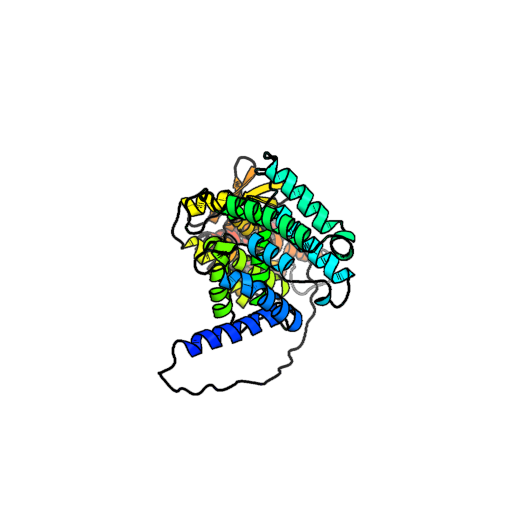31 438 HIS A C 1
ATOM 3493 O O . HIS A 1 438 ? 28.239 1.019 -30.327 1.00 88.31 438 HIS A O 1
ATOM 3499 N N . LYS A 1 439 ? 27.624 2.237 -28.544 1.00 89.50 439 LYS A N 1
ATOM 3500 C CA . LYS A 1 439 ? 28.902 2.082 -27.841 1.00 89.50 439 LYS A CA 1
ATOM 3501 C C . LYS A 1 439 ? 29.218 0.614 -27.547 1.00 89.50 439 LYS A C 1
ATOM 3503 O O . LYS A 1 439 ? 30.323 0.170 -27.825 1.00 89.50 439 LYS A O 1
ATOM 3508 N N . PHE A 1 440 ? 28.251 -0.141 -27.024 1.00 90.25 440 PHE A N 1
ATOM 3509 C CA . PHE A 1 440 ? 28.435 -1.556 -26.703 1.00 90.25 440 PHE A CA 1
ATOM 3510 C C . PHE A 1 440 ? 28.874 -2.383 -27.918 1.00 90.25 440 PHE A C 1
ATOM 3512 O O . PHE A 1 440 ? 29.828 -3.153 -27.822 1.00 90.25 440 PHE A O 1
ATOM 3519 N N . TYR A 1 441 ? 28.193 -2.220 -29.054 1.00 86.50 441 TYR A N 1
ATOM 3520 C CA . TYR A 1 441 ? 28.570 -2.921 -30.278 1.00 86.50 441 TYR A CA 1
ATOM 3521 C C . TYR A 1 441 ? 29.889 -2.381 -30.852 1.00 86.50 441 TYR A C 1
ATOM 3523 O O . TYR A 1 441 ? 30.754 -3.163 -31.242 1.00 86.50 441 TYR A O 1
ATOM 3531 N N . GLY A 1 442 ? 30.076 -1.058 -30.829 1.00 84.19 442 GLY A N 1
ATOM 3532 C CA . GLY A 1 442 ? 31.289 -0.371 -31.274 1.00 84.19 442 GLY A CA 1
ATOM 3533 C C . GLY A 1 442 ? 32.559 -0.866 -30.585 1.00 84.19 442 GLY A C 1
ATOM 3534 O O . GLY A 1 442 ? 33.552 -1.139 -31.255 1.00 84.19 442 GLY A O 1
ATOM 3535 N N . ASP A 1 443 ? 32.504 -1.101 -29.272 1.00 86.81 443 ASP A N 1
ATOM 3536 C CA . ASP A 1 443 ? 33.623 -1.629 -28.479 1.00 86.81 443 ASP A CA 1
ATOM 3537 C C . ASP A 1 443 ? 34.072 -3.042 -28.937 1.00 86.81 443 ASP A C 1
ATOM 3539 O O . ASP A 1 443 ? 35.165 -3.494 -28.591 1.00 86.81 443 ASP A O 1
ATOM 3543 N N . LYS A 1 444 ? 33.261 -3.753 -29.738 1.00 82.38 444 LYS A N 1
ATOM 3544 C CA . LYS A 1 444 ? 33.568 -5.084 -30.299 1.00 82.38 444 LYS A CA 1
ATOM 3545 C C . LYS A 1 444 ? 34.115 -5.051 -31.730 1.00 82.38 444 LYS A C 1
ATOM 3547 O O . LYS A 1 444 ? 34.576 -6.077 -32.231 1.00 82.38 444 LYS A O 1
ATOM 3552 N N . LEU A 1 445 ? 34.109 -3.888 -32.378 1.00 76.56 445 LEU A N 1
ATOM 3553 C CA . LEU A 1 445 ? 34.569 -3.694 -33.755 1.00 76.56 445 LEU A CA 1
ATOM 3554 C C . LEU A 1 445 ? 36.087 -3.564 -33.992 1.00 76.56 445 LEU A C 1
ATOM 3556 O O . LEU A 1 445 ? 36.449 -3.677 -35.162 1.00 76.56 445 LEU A O 1
ATOM 3560 N N . PRO A 1 446 ? 37.002 -3.423 -33.002 1.00 70.56 446 PRO A N 1
ATOM 3561 C CA . PRO A 1 446 ? 38.452 -3.392 -33.268 1.00 70.56 446 PRO A CA 1
ATOM 3562 C C . PRO A 1 446 ? 39.021 -4.637 -33.976 1.00 70.56 446 PRO A C 1
ATOM 3564 O O . PRO A 1 446 ? 40.197 -4.675 -34.330 1.00 70.56 446 PRO A O 1
ATOM 3567 N N . PHE A 1 447 ? 38.213 -5.680 -34.207 1.00 64.94 447 PHE A N 1
ATOM 3568 C CA . PHE A 1 447 ? 38.574 -6.750 -35.138 1.00 64.94 447 PHE A CA 1
ATOM 3569 C C . PHE A 1 447 ? 38.807 -6.218 -36.566 1.00 64.94 447 PHE A C 1
ATOM 3571 O O . PHE A 1 447 ? 39.663 -6.758 -37.261 1.00 64.94 447 PHE A O 1
ATOM 3578 N N . LEU A 1 448 ? 38.105 -5.150 -36.973 1.00 60.94 448 LEU A N 1
ATOM 3579 C CA . LEU A 1 448 ? 38.201 -4.532 -38.299 1.00 60.94 448 LEU A CA 1
ATOM 3580 C C . LEU A 1 448 ? 39.585 -3.930 -38.569 1.00 60.94 448 LEU A C 1
ATOM 3582 O O . LEU A 1 448 ? 40.043 -3.983 -39.706 1.00 60.94 448 LEU A O 1
ATOM 3586 N N . ASP A 1 449 ? 40.296 -3.474 -37.534 1.00 62.34 449 ASP A N 1
ATOM 3587 C CA . ASP A 1 449 ? 41.665 -2.946 -37.656 1.00 62.34 449 ASP A CA 1
ATOM 3588 C C . ASP A 1 449 ? 42.678 -4.021 -38.096 1.00 62.34 449 ASP A C 1
ATOM 3590 O O . ASP A 1 449 ? 43.785 -3.709 -38.532 1.00 62.34 449 ASP A O 1
ATOM 3594 N N . LYS A 1 450 ? 42.311 -5.307 -37.984 1.00 58.94 450 LYS A N 1
ATOM 3595 C CA . LYS A 1 450 ? 43.137 -6.463 -38.371 1.00 58.94 450 LYS A CA 1
ATOM 3596 C C . LYS A 1 450 ? 42.698 -7.110 -39.687 1.00 58.94 450 LYS A C 1
ATOM 3598 O O . LYS A 1 450 ? 43.296 -8.105 -40.097 1.00 58.94 450 LYS A O 1
ATOM 3603 N N . VAL A 1 451 ? 41.657 -6.591 -40.339 1.00 60.53 451 VAL A N 1
ATOM 3604 C CA . VAL A 1 451 ? 41.106 -7.159 -41.575 1.00 60.53 451 VAL A CA 1
ATOM 3605 C C . VAL A 1 451 ? 41.753 -6.486 -42.783 1.00 60.53 451 VAL A C 1
ATOM 3607 O O . VAL A 1 451 ? 41.502 -5.323 -43.073 1.00 60.53 451 VAL A O 1
ATOM 3610 N N . SER A 1 452 ? 42.570 -7.235 -43.523 1.00 55.41 452 SER A N 1
ATOM 3611 C CA . SER A 1 452 ? 43.218 -6.772 -44.759 1.00 55.41 452 SER A CA 1
ATOM 3612 C C . SER A 1 452 ? 42.411 -7.062 -46.035 1.00 55.41 452 SER A C 1
ATOM 3614 O O . SER A 1 452 ? 42.725 -6.503 -47.085 1.00 55.41 452 SER A O 1
ATOM 3616 N N . CYS A 1 453 ? 41.365 -7.899 -45.961 1.00 57.56 453 CYS A N 1
ATOM 3617 C CA . CYS A 1 453 ? 40.552 -8.331 -47.106 1.00 57.56 453 CYS A CA 1
ATOM 3618 C C . CYS A 1 453 ? 39.055 -8.385 -46.743 1.00 57.56 453 CYS A C 1
ATOM 3620 O O . CYS A 1 453 ? 38.694 -8.919 -45.695 1.00 57.56 453 CYS A O 1
ATOM 3622 N N . LEU A 1 454 ? 38.171 -7.912 -47.629 1.00 58.06 454 LEU A N 1
ATOM 3623 C CA . LEU A 1 454 ? 36.713 -8.050 -47.486 1.00 58.06 454 LEU A CA 1
ATOM 3624 C C . LEU A 1 454 ? 36.287 -9.508 -47.744 1.00 58.06 454 LEU A C 1
ATOM 3626 O O . LEU A 1 454 ? 36.118 -9.911 -48.892 1.00 58.06 454 LEU A O 1
ATOM 3630 N N . SER A 1 455 ? 36.126 -10.310 -46.689 1.00 63.72 455 SER A N 1
ATOM 3631 C CA . SER A 1 455 ? 35.441 -11.611 -46.765 1.00 63.72 455 SER A CA 1
ATOM 3632 C C . SER A 1 455 ? 33.916 -11.443 -46.664 1.00 63.72 455 SER A C 1
ATOM 3634 O O . SER A 1 455 ? 33.436 -10.403 -46.211 1.00 63.72 455 SER A O 1
ATOM 3636 N N . GLU A 1 456 ? 33.132 -12.463 -47.037 1.00 59.44 456 GLU A N 1
ATOM 3637 C CA . GLU A 1 456 ? 31.665 -12.465 -46.841 1.00 59.44 456 GLU A CA 1
ATOM 3638 C C . GLU A 1 456 ? 31.266 -12.186 -45.381 1.00 59.44 456 GLU A C 1
ATOM 3640 O O . GLU A 1 456 ? 30.312 -11.448 -45.129 1.00 59.44 456 GLU A O 1
ATOM 3645 N N . ASP A 1 457 ? 32.036 -12.696 -44.416 1.00 57.88 457 ASP A N 1
ATOM 3646 C CA . ASP A 1 457 ? 31.837 -12.440 -42.984 1.00 57.88 457 ASP A CA 1
ATOM 3647 C C . ASP A 1 457 ? 32.036 -10.962 -42.616 1.00 57.88 457 ASP A C 1
ATOM 3649 O O . ASP A 1 457 ? 31.277 -10.400 -41.823 1.00 57.88 457 ASP A O 1
ATOM 3653 N N . VAL A 1 458 ? 33.035 -10.314 -43.219 1.00 63.00 458 VAL A N 1
ATOM 3654 C CA . VAL A 1 458 ? 33.339 -8.892 -43.015 1.00 63.00 458 VAL A CA 1
ATOM 3655 C C . VAL A 1 458 ? 32.251 -8.027 -43.652 1.00 63.00 458 VAL A C 1
ATOM 3657 O O . VAL A 1 458 ? 31.756 -7.104 -43.009 1.00 63.00 458 VAL A O 1
ATOM 3660 N N . ILE A 1 459 ? 31.804 -8.364 -44.867 1.00 64.12 459 ILE A N 1
ATOM 3661 C CA . ILE A 1 459 ? 30.694 -7.683 -45.555 1.00 64.12 459 ILE A CA 1
ATOM 3662 C C . ILE A 1 459 ? 29.407 -7.774 -44.729 1.00 64.12 459 ILE A C 1
ATOM 3664 O O . ILE A 1 459 ? 28.709 -6.771 -44.573 1.00 64.12 459 ILE A O 1
ATOM 3668 N N . CYS A 1 460 ? 29.117 -8.940 -44.141 1.00 63.03 460 CYS A N 1
ATOM 3669 C CA . CYS A 1 460 ? 27.972 -9.101 -43.252 1.00 63.03 460 CYS A CA 1
ATOM 3670 C C . CYS A 1 460 ? 28.058 -8.137 -42.063 1.00 63.03 460 CYS A C 1
ATOM 3672 O O . CYS A 1 460 ? 27.094 -7.431 -41.799 1.00 63.03 460 CYS A O 1
ATOM 3674 N N . VAL A 1 461 ? 29.203 -8.043 -41.379 1.00 64.31 461 VAL A N 1
ATOM 3675 C CA . VAL A 1 461 ? 29.386 -7.117 -40.244 1.00 64.31 461 VAL A CA 1
ATOM 3676 C C . VAL A 1 461 ? 29.285 -5.639 -40.662 1.00 64.31 461 VAL A C 1
ATOM 3678 O O . VAL A 1 461 ? 28.709 -4.844 -39.920 1.00 64.31 461 VAL A O 1
ATOM 3681 N N . PHE A 1 462 ? 29.768 -5.267 -41.854 1.00 64.06 462 PHE A N 1
ATOM 3682 C CA . PHE A 1 462 ? 29.660 -3.899 -42.386 1.00 64.06 462 PHE A CA 1
ATOM 3683 C C . PHE A 1 462 ? 28.232 -3.489 -42.757 1.00 64.06 462 PHE A C 1
ATOM 3685 O O . PHE A 1 462 ? 27.841 -2.354 -42.492 1.00 64.06 462 PHE A O 1
ATOM 3692 N N . LEU A 1 463 ? 27.429 -4.393 -43.324 1.00 60.75 463 LEU A N 1
ATOM 3693 C CA . LEU A 1 463 ? 26.020 -4.115 -43.638 1.00 60.75 463 LEU A CA 1
ATOM 3694 C C . LEU A 1 463 ? 25.205 -3.775 -42.379 1.00 60.75 463 LEU A C 1
ATOM 3696 O O . LEU A 1 463 ? 24.278 -2.972 -42.442 1.00 60.75 463 LEU A O 1
ATOM 3700 N N . TRP A 1 464 ? 25.594 -4.335 -41.232 1.00 58.56 464 TRP A N 1
ATOM 3701 C CA . TRP A 1 464 ? 24.993 -4.056 -39.928 1.00 58.56 464 TRP A CA 1
ATOM 3702 C C . TRP A 1 464 ? 25.432 -2.729 -39.293 1.00 58.56 464 TRP A C 1
ATOM 3704 O O . TRP A 1 464 ? 24.764 -2.266 -38.380 1.00 58.56 464 TRP A O 1
ATOM 3714 N N . LEU A 1 465 ? 26.524 -2.110 -39.754 1.00 55.97 465 LEU A N 1
ATOM 3715 C CA . LEU A 1 465 ? 26.972 -0.791 -39.279 1.00 55.97 465 LEU A CA 1
ATOM 3716 C C . LEU A 1 465 ? 26.254 0.379 -39.965 1.00 55.97 465 LEU A C 1
ATOM 3718 O O . LEU A 1 465 ? 26.328 1.508 -39.487 1.00 55.97 465 LEU A O 1
ATOM 3722 N N . LEU A 1 466 ? 25.604 0.109 -41.099 1.00 48.31 466 LEU A N 1
ATOM 3723 C CA . LEU A 1 466 ? 24.923 1.097 -41.940 1.00 48.31 466 LEU A CA 1
ATOM 3724 C C . LEU A 1 466 ? 23.409 1.191 -41.669 1.00 48.31 466 LEU A C 1
ATOM 3726 O O . LEU A 1 466 ? 22.758 2.072 -42.229 1.00 48.31 466 LEU A O 1
ATOM 3730 N N . CYS A 1 467 ? 22.859 0.288 -40.852 1.00 42.16 467 CYS A N 1
ATOM 3731 C CA . CYS A 1 467 ? 21.465 0.260 -40.394 1.00 42.16 467 CYS A CA 1
ATOM 3732 C C . CYS A 1 467 ? 21.410 0.579 -38.902 1.00 42.16 467 CYS A C 1
ATOM 3734 O O . CYS A 1 467 ? 20.421 1.222 -38.490 1.00 42.16 467 CYS A O 1
#